Protein AF-A0A946AHE7-F1 (afdb_monomer)

Nearest PDB structures (foldseek):
  8tyu-assembly1_B  TM=6.353E-01  e=3.140E+00  Homo sapiens
  6qhd-assembly1_B  TM=3.277E-01  e=3.935E+00  Homo sapiens
  2efk-assembly1_A-2  TM=2.434E-01  e=5.519E+00  Homo sapiens
  2dq3-assembly1_B  TM=1.720E-01  e=9.700E+00  Aquifex aeolicus VF5

pLDDT: mean 75.86, std 14.37, range [34.03, 96.31]

Sequence (372 aa):
MSQSQHSGRAAVAQFGLGCLHLVPALASEHGIRVSGWLGKFGELLGHMQGVTGVTTWHTPLRDGDDPELRDLVPWFAQGRAADSGSHDLGCQFTLTVDRALLDSLGPLFRGLGRYPGSIDVNISYIRDTPVMIASTREDHGEATGTTALDIVRHHLALQVEDSEMMLDVLEPAPFPADFRVFERQPGSEADQVVTVDIETRPGFDLVDIEVETYGATDEMLDHVLYQVAQETDDYYGLELAVADAERRWAAVIAGFNGFITRHRTRRFSFGGGSTDIRDLMLGFVETKAAILAERHALLAQVEKARNSDVGVLSGYIVERFERLPDFPFDEYTRMLEFLEGRRTQRSDAFIALVSALIGGLVGSLYVLFGGY

Radius of gyration: 29.75 Å; Cα contacts (8 Å, |Δi|>4): 494; chains: 1; bounding box: 75×45×107 Å

Foldseek 3Di:
DDDPPCVPPFFQKKAWKFFKDKFQLCLLDPPAWPVNRQVVSQVQQCPAPQKADKDKDKDDPDPPDTDRPCLQAVVSPPDDDPDNDFIKIWMKIKGADDQVLQVVLHDVSNPDPDAARMWIWIFIDGHHTTMIMTMGSDGPDDCHHVVSVSSVVSSCVVSQVPGSMDMDGDPPGIDQAIETEDEDDPPDPDPAQKDWDWADDPRHIYIYIYGYCPPCPPVRVVVVVVLVRVVSVLLVLLVVLLVVLVVLLVVLVVLVVVLVVVCVPDVDDPPPCPCSLVVSLVSLVVSVVSSVVSLVSSVVVLVCLVPDPNRRCNVVSVVSNVPRDDDPSVVVNVVSVVVVVVSVVVVVVVVVVVVVVVVVVVVVVCVVPVPD

Secondary structure (DSSP, 8-state):
-PPPTTTTPPPSEEEEEEEEEEEEGGGGSTT-BHHHHHHHHHHHHHTSTTEEEEEEEEE-SSTT---BHHHH-GGGTTS--S-----EEEEEEEEE--HHHHHHH-HHHHT-SS--SEEEEEEEESSSSEEEEEEESS---TTHHHHHHHHHHHHHHHHHTTSSEEEEEPSS-S-SEEEEEEEPPTT---SSSEEEEEE--SSSEEEEEEE--SS-HHHHHHHHHHHHHHHHHHHHHHHHHHHHHHHHHHHHHHHHHHHHHHHHH-TT--SSHHHHHHHHHHHHHHHHHHHHHHHHHHHHHHHHHHT-TT-SSHHHHHHHHHTPPPP-HHHHHHHHHHHHHHHHHHHHHHHHHHHHHHHHHHHHHHHHHS--

Mean predicted aligned error: 11.57 Å

Solvent-accessible surface area (backbone atoms only — not comparable to full-atom values): 20791 Å² total; per-residue (Å²): 136,80,74,69,95,54,82,88,64,76,44,64,32,29,27,10,42,34,44,46,42,77,42,48,63,69,65,71,49,89,84,46,32,42,66,59,49,46,53,53,42,45,55,56,50,58,69,40,88,52,41,41,79,67,45,66,55,69,52,57,97,46,94,89,61,67,55,46,41,46,70,44,37,30,83,56,31,103,52,81,57,99,67,38,60,79,37,48,30,37,38,34,34,33,39,56,45,50,70,69,54,34,55,70,74,30,78,86,47,59,72,59,92,65,76,62,59,48,35,43,36,37,38,40,34,44,45,91,36,37,27,28,39,21,31,27,66,66,76,78,64,98,62,52,6,48,48,46,33,48,51,50,51,51,50,51,54,63,56,29,78,83,45,71,41,43,77,49,73,49,76,71,66,66,49,64,39,29,36,35,32,32,76,49,65,93,86,65,90,66,94,53,65,50,46,78,48,78,48,86,48,93,84,46,25,39,37,41,35,35,36,64,70,89,82,48,68,65,64,52,48,52,50,50,53,51,51,49,45,55,47,49,29,55,39,52,45,51,52,53,49,49,55,49,46,51,51,54,48,52,52,50,50,51,52,51,53,51,49,55,53,51,59,70,72,48,90,76,72,91,81,61,67,63,62,55,51,50,53,49,52,50,49,51,51,54,49,52,51,51,47,52,51,52,54,56,63,48,46,61,58,45,52,51,35,73,70,40,89,71,51,84,51,26,66,59,41,46,54,52,63,74,62,54,85,86,76,69,59,67,62,54,48,53,52,51,50,51,57,49,51,58,44,53,56,51,50,51,53,48,50,50,48,51,49,50,50,51,51,50,51,53,50,50,48,42,61,74,69,64,72,120

Structure (mmCIF, N/CA/C/O backbone):
data_AF-A0A946AHE7-F1
#
_entry.id   AF-A0A946AHE7-F1
#
loop_
_atom_site.group_PDB
_atom_site.id
_atom_site.type_symbol
_atom_site.label_atom_id
_atom_site.label_alt_id
_atom_site.label_comp_id
_atom_site.label_asym_id
_atom_site.label_entity_id
_atom_site.label_seq_id
_atom_site.pdbx_PDB_ins_code
_atom_site.Cartn_x
_atom_site.Cartn_y
_atom_site.Cartn_z
_atom_site.occupancy
_atom_site.B_iso_or_equiv
_atom_site.auth_seq_id
_atom_site.auth_comp_id
_atom_site.auth_asym_id
_atom_s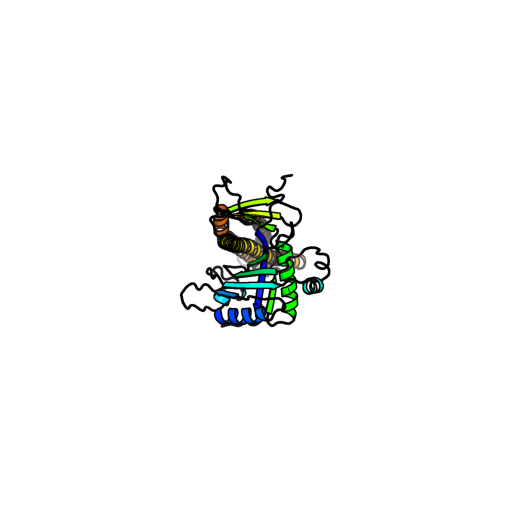ite.auth_atom_id
_atom_site.pdbx_PDB_model_num
ATOM 1 N N . MET A 1 1 ? 17.667 -4.217 26.001 1.00 34.41 1 MET A N 1
ATOM 2 C CA . MET A 1 1 ? 16.407 -4.692 26.605 1.00 34.41 1 MET A CA 1
ATOM 3 C C . MET A 1 1 ? 15.762 -3.497 27.281 1.00 34.41 1 MET A C 1
ATOM 5 O O . MET A 1 1 ? 16.048 -3.236 28.442 1.00 34.41 1 MET A O 1
ATOM 9 N N . SER A 1 2 ? 15.015 -2.713 26.504 1.00 34.69 2 SER A N 1
ATOM 10 C CA . SER A 1 2 ? 14.122 -1.682 27.035 1.00 34.69 2 SER A CA 1
ATOM 11 C C . SER A 1 2 ? 12.875 -2.417 27.525 1.00 34.69 2 SER A C 1
ATOM 13 O O . SER A 1 2 ? 12.328 -3.216 26.773 1.00 34.69 2 SER A O 1
ATOM 15 N N . GLN A 1 3 ? 12.492 -2.268 28.793 1.00 41.75 3 GLN A N 1
ATOM 16 C CA . GLN A 1 3 ? 11.145 -2.660 29.217 1.00 41.75 3 GLN A CA 1
ATOM 17 C C . GLN A 1 3 ? 10.191 -1.632 28.608 1.00 41.75 3 GLN A C 1
ATOM 19 O O . GLN A 1 3 ? 10.446 -0.440 28.782 1.00 41.75 3 GLN A O 1
ATOM 24 N N . SER A 1 4 ? 9.142 -2.065 27.897 1.00 50.78 4 SER A N 1
ATOM 25 C CA . SER A 1 4 ? 8.184 -1.115 27.324 1.00 50.78 4 SER A CA 1
ATOM 26 C C . SER A 1 4 ? 7.622 -0.235 28.443 1.00 50.78 4 SER A C 1
ATOM 28 O O . SER A 1 4 ? 7.248 -0.720 29.521 1.00 50.78 4 SER A O 1
ATOM 30 N N . GLN A 1 5 ? 7.600 1.078 28.213 1.00 59.03 5 GLN A N 1
ATOM 31 C CA . GLN A 1 5 ? 7.174 2.066 29.212 1.00 59.03 5 GLN A CA 1
ATOM 32 C C . GLN A 1 5 ? 5.687 1.921 29.593 1.00 59.03 5 GLN A C 1
ATOM 34 O O . GLN A 1 5 ? 5.211 2.556 30.535 1.00 59.03 5 GLN A O 1
ATOM 39 N N . HIS A 1 6 ? 4.959 1.037 28.906 1.00 62.72 6 HIS A N 1
ATO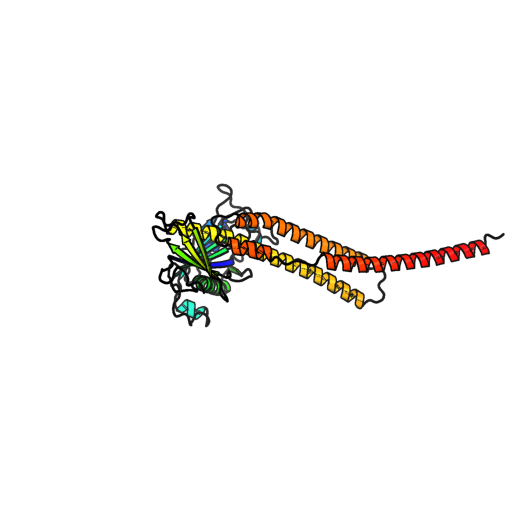M 40 C CA . HIS A 1 6 ? 3.521 0.832 29.034 1.00 62.72 6 HIS A CA 1
ATOM 41 C C . HIS A 1 6 ? 3.139 -0.490 29.715 1.00 62.72 6 HIS A C 1
ATOM 43 O O . HIS A 1 6 ? 1.960 -0.836 29.738 1.00 62.72 6 HIS A O 1
ATOM 49 N N . SER A 1 7 ? 4.091 -1.218 30.318 1.00 55.84 7 SER A N 1
ATOM 50 C CA . SER A 1 7 ? 3.810 -2.444 31.083 1.00 55.84 7 SER A CA 1
ATOM 51 C C . SER A 1 7 ? 2.742 -2.208 32.169 1.00 55.84 7 SER A C 1
ATOM 53 O O . SER A 1 7 ? 3.042 -1.709 33.254 1.00 55.84 7 SER A O 1
ATOM 55 N N . GLY A 1 8 ? 1.495 -2.607 31.890 1.00 64.75 8 GLY A N 1
ATOM 56 C CA . GLY A 1 8 ? 0.345 -2.493 32.797 1.00 64.75 8 GLY A CA 1
ATOM 57 C C . GLY A 1 8 ? -0.684 -1.407 32.449 1.00 64.75 8 GLY A C 1
ATOM 58 O O . GLY A 1 8 ? -1.671 -1.284 33.173 1.00 64.75 8 GLY A O 1
ATOM 59 N N . ARG A 1 9 ? -0.496 -0.638 31.366 1.00 75.25 9 ARG A N 1
ATOM 60 C CA . ARG A 1 9 ? -1.525 0.259 30.803 1.00 75.25 9 ARG A CA 1
ATOM 61 C C . ARG A 1 9 ? -2.306 -0.479 29.715 1.00 75.25 9 ARG A C 1
ATOM 63 O O . ARG A 1 9 ? -1.705 -1.178 28.908 1.00 75.25 9 ARG A O 1
ATOM 70 N N . ALA A 1 10 ? -3.628 -0.316 29.710 1.00 79.62 10 ALA A N 1
ATOM 71 C CA . ALA A 1 10 ? -4.478 -0.821 28.636 1.00 79.62 10 ALA A CA 1
ATOM 72 C C . ALA A 1 10 ? -4.423 0.143 27.446 1.00 79.62 10 ALA A C 1
ATOM 74 O O . ALA A 1 10 ? -4.504 1.361 27.642 1.00 79.62 10 ALA A O 1
ATOM 75 N N . ALA A 1 11 ? -4.276 -0.394 26.237 1.00 85.94 11 ALA A N 1
ATOM 76 C CA . ALA A 1 11 ? -4.397 0.406 25.022 1.00 85.94 11 ALA A CA 1
ATOM 77 C C . ALA A 1 11 ? -5.862 0.835 24.826 1.00 85.94 11 ALA A C 1
ATOM 79 O O . ALA A 1 11 ? -6.777 0.059 25.099 1.00 85.94 11 ALA A O 1
ATOM 80 N N . VAL A 1 12 ? -6.091 2.061 24.349 1.00 87.44 12 VAL A N 1
ATOM 81 C CA . VAL A 1 12 ? -7.446 2.548 24.016 1.00 87.44 12 VAL A CA 1
ATOM 82 C C . VAL A 1 12 ? -7.889 2.137 22.616 1.00 87.44 12 VAL A C 1
ATOM 84 O O . VAL A 1 12 ? -9.085 2.093 22.328 1.00 87.44 12 VAL A O 1
ATOM 87 N N . ALA A 1 13 ? -6.926 1.837 21.750 1.00 89.25 13 ALA A N 1
ATOM 88 C CA . ALA A 1 13 ? -7.147 1.246 20.444 1.00 89.25 13 ALA A CA 1
ATOM 89 C C . ALA A 1 13 ? -5.908 0.463 20.012 1.00 89.25 13 ALA A C 1
ATOM 91 O O . ALA A 1 13 ? -4.782 0.783 20.400 1.00 89.25 13 ALA A O 1
ATOM 92 N N . GLN A 1 14 ? -6.122 -0.556 19.192 1.00 91.38 14 GLN A N 1
ATOM 93 C CA . GLN A 1 14 ? -5.073 -1.327 18.539 1.00 91.38 14 GLN A CA 1
ATOM 94 C C . GLN A 1 14 ? -5.454 -1.471 17.071 1.00 91.38 14 GLN A C 1
ATOM 96 O O . GLN A 1 14 ? -6.635 -1.650 16.769 1.00 91.38 14 GLN A O 1
ATOM 101 N N . PHE A 1 15 ? -4.498 -1.357 16.155 1.00 92.06 15 PHE A N 1
ATOM 102 C CA . PHE A 1 15 ? -4.807 -1.436 14.730 1.00 92.06 15 PHE A CA 1
ATOM 103 C C . PHE A 1 15 ? -3.667 -2.019 13.901 1.00 92.06 15 PHE A C 1
ATOM 105 O O . PHE A 1 15 ? -2.501 -1.973 14.290 1.00 92.06 15 PHE A O 1
ATOM 112 N N . GLY A 1 16 ? -4.036 -2.610 12.767 1.00 92.12 16 GLY A N 1
ATOM 113 C CA . GLY A 1 16 ? -3.128 -3.078 11.726 1.00 92.12 16 GLY A CA 1
ATOM 114 C C . GLY A 1 16 ? -3.372 -2.323 10.426 1.00 92.12 16 GLY A C 1
ATOM 115 O O . GLY A 1 16 ? -4.489 -1.869 10.159 1.00 92.12 16 GLY A O 1
ATOM 116 N N . LEU A 1 17 ? -2.318 -2.206 9.621 1.00 91.88 17 LEU A N 1
ATOM 117 C CA . LEU A 1 17 ? -2.318 -1.459 8.365 1.00 91.88 17 LEU A CA 1
ATOM 118 C C . LEU A 1 17 ? -2.015 -2.388 7.195 1.00 91.88 17 LEU A C 1
ATOM 120 O O . LEU A 1 17 ? -1.162 -3.270 7.289 1.00 91.88 17 LEU A O 1
ATOM 124 N N . GLY A 1 18 ? -2.693 -2.188 6.074 1.00 88.62 18 GLY A N 1
ATOM 125 C CA . GLY A 1 18 ? -2.441 -2.949 4.860 1.00 88.62 18 GLY A CA 1
ATOM 126 C C . GLY A 1 18 ? -2.813 -2.182 3.606 1.00 88.62 18 GLY A C 1
ATOM 127 O O . GLY A 1 18 ? -3.474 -1.149 3.663 1.00 88.62 18 GLY A O 1
ATOM 128 N N . CYS A 1 19 ? -2.414 -2.729 2.462 1.00 83.38 19 CYS A N 1
ATOM 129 C CA . CYS A 1 19 ? -2.848 -2.261 1.156 1.00 83.38 19 CYS A CA 1
ATOM 130 C C . CYS A 1 19 ? -3.773 -3.312 0.531 1.00 83.38 19 CYS A C 1
ATOM 132 O O . CYS A 1 19 ? -3.348 -4.432 0.233 1.00 83.38 19 CYS A O 1
ATOM 134 N N . LEU A 1 20 ? -5.062 -2.992 0.412 1.00 78.00 20 LEU A N 1
ATOM 135 C CA . LEU A 1 20 ? -6.086 -3.935 -0.037 1.00 78.00 20 LEU A CA 1
ATOM 136 C C . LEU A 1 20 ? -7.104 -3.225 -0.912 1.00 78.00 20 LEU A C 1
ATOM 138 O O . LEU A 1 20 ? -7.791 -2.310 -0.470 1.00 78.00 20 LEU A O 1
ATOM 142 N N . HIS A 1 21 ? -7.231 -3.702 -2.143 1.00 74.06 21 HIS A N 1
ATOM 143 C CA . HIS A 1 21 ? -8.181 -3.196 -3.108 1.00 74.06 21 HIS A CA 1
ATOM 144 C C . HIS A 1 21 ? -9.409 -4.107 -3.137 1.00 74.06 21 HIS A C 1
ATOM 146 O O . HIS A 1 21 ? -9.313 -5.281 -3.492 1.00 74.06 21 HIS A O 1
ATOM 152 N N . LEU A 1 22 ? -10.571 -3.573 -2.773 1.00 73.81 22 LEU A N 1
ATOM 153 C CA . LEU A 1 22 ? -11.841 -4.288 -2.865 1.00 73.81 22 LEU A CA 1
ATOM 154 C C . LEU A 1 22 ? -12.777 -3.497 -3.771 1.00 73.81 22 LEU A C 1
ATOM 156 O O . LEU A 1 22 ? -13.094 -2.346 -3.477 1.00 73.81 22 LEU A O 1
ATOM 160 N N . VAL A 1 23 ? -13.200 -4.102 -4.881 1.00 73.88 23 VAL A N 1
ATOM 161 C CA . VAL A 1 23 ? -13.947 -3.392 -5.929 1.00 73.88 23 VAL A CA 1
ATOM 162 C C . VAL A 1 23 ? -15.053 -4.248 -6.523 1.00 73.88 23 VAL A C 1
ATOM 164 O O . VAL A 1 23 ? -14.867 -5.448 -6.673 1.00 73.88 23 VAL A O 1
ATOM 167 N N . PRO A 1 24 ? -16.190 -3.676 -6.946 1.00 73.75 24 PRO A N 1
ATOM 168 C CA . PRO A 1 24 ? -17.134 -4.381 -7.805 1.00 73.75 24 PRO A CA 1
ATOM 169 C C . PRO A 1 24 ? -16.467 -4.786 -9.132 1.00 73.75 24 PRO A C 1
ATOM 171 O O . PRO A 1 24 ? -15.762 -3.984 -9.742 1.00 73.75 24 PRO A O 1
ATOM 174 N N . ALA A 1 25 ? -16.734 -5.991 -9.634 1.00 67.75 25 ALA A N 1
ATOM 175 C CA . ALA A 1 25 ? -16.175 -6.533 -10.877 1.00 67.75 25 ALA A CA 1
ATOM 176 C C . ALA A 1 25 ? -16.463 -5.649 -12.108 1.00 67.75 25 ALA A C 1
ATOM 178 O O . ALA A 1 25 ? -15.651 -5.553 -13.030 1.00 67.75 25 ALA A O 1
ATOM 179 N N . LEU A 1 26 ? -17.599 -4.943 -12.086 1.00 61.50 26 LEU A N 1
ATOM 180 C CA . LEU A 1 26 ? -18.018 -4.007 -13.131 1.00 61.50 26 LEU A CA 1
ATOM 181 C C . LEU A 1 26 ? -17.168 -2.726 -13.174 1.00 61.50 26 LEU A C 1
ATOM 183 O O . LEU A 1 26 ? -17.188 -2.043 -14.187 1.00 61.50 26 LEU A O 1
ATOM 187 N N . ALA A 1 27 ? -16.386 -2.405 -12.133 1.00 57.72 27 ALA A N 1
ATOM 188 C CA . ALA A 1 27 ? -15.637 -1.145 -12.010 1.00 57.72 27 ALA A CA 1
ATOM 189 C C . ALA A 1 27 ? -14.566 -0.908 -13.100 1.00 57.72 27 ALA A C 1
ATOM 191 O O . ALA A 1 27 ? -14.017 0.186 -13.195 1.00 57.72 27 ALA A O 1
ATOM 192 N N . SER A 1 28 ? -14.284 -1.910 -13.938 1.00 54.72 28 SER A N 1
ATOM 193 C CA . SER A 1 28 ? -13.401 -1.792 -15.108 1.00 54.72 28 SER A CA 1
ATOM 194 C C . SER A 1 28 ? -14.101 -1.252 -16.370 1.00 54.72 28 SER A C 1
ATOM 196 O O . SER A 1 28 ? -13.444 -0.984 -17.382 1.00 54.72 28 SER A O 1
ATOM 198 N N . GLU A 1 29 ? -15.425 -1.068 -16.338 1.00 60.81 29 GLU A N 1
ATOM 199 C CA . GLU A 1 29 ? -16.201 -0.551 -17.464 1.00 60.81 29 GLU A CA 1
ATOM 200 C C . GLU A 1 29 ? -16.095 0.980 -17.588 1.00 60.81 29 GLU A C 1
ATOM 202 O O . GLU A 1 29 ? -16.143 1.733 -16.614 1.00 60.81 29 GLU A O 1
ATOM 207 N N . HIS A 1 30 ? -15.957 1.468 -18.824 1.00 63.50 30 HIS A N 1
ATOM 208 C CA . HIS A 1 30 ? -15.903 2.905 -19.100 1.00 63.50 30 HIS A CA 1
ATOM 209 C C . HIS A 1 30 ? -17.219 3.600 -18.713 1.00 63.50 30 HIS A C 1
ATOM 211 O O . HIS A 1 30 ? -18.300 3.108 -19.031 1.00 63.50 30 HIS A O 1
ATOM 217 N N . GLY A 1 31 ? -17.122 4.792 -18.115 1.00 71.31 31 GLY A N 1
ATOM 218 C CA . GLY A 1 31 ? -18.277 5.639 -17.793 1.00 71.31 31 GLY A CA 1
ATOM 219 C C . GLY A 1 31 ? -18.879 5.428 -16.400 1.00 71.31 31 GLY A C 1
ATOM 220 O O . GLY A 1 31 ? -19.887 6.063 -16.083 1.00 71.31 31 GLY A O 1
ATOM 221 N N . ILE A 1 32 ? -18.274 4.584 -15.556 1.00 79.25 32 ILE A N 1
ATOM 222 C CA . ILE A 1 32 ? -18.682 4.446 -14.154 1.00 79.25 32 ILE A CA 1
ATOM 223 C C . ILE A 1 32 ? -18.309 5.706 -13.376 1.00 79.25 32 ILE A C 1
ATOM 225 O O . ILE A 1 32 ? -17.156 6.136 -13.351 1.00 79.25 32 ILE A O 1
ATOM 229 N N . ARG A 1 33 ? -19.321 6.282 -12.731 1.00 85.50 33 ARG A N 1
ATOM 230 C CA . ARG A 1 33 ? -19.219 7.456 -11.865 1.00 85.50 33 ARG A CA 1
ATOM 231 C C . ARG A 1 33 ? -18.920 7.042 -10.428 1.00 85.50 33 ARG A C 1
ATOM 233 O O . ARG A 1 33 ? -19.348 5.965 -10.007 1.00 85.50 33 ARG A O 1
ATOM 240 N N . VAL A 1 34 ? -18.238 7.902 -9.676 1.00 85.00 34 VAL A N 1
ATOM 241 C CA . VAL A 1 34 ? -17.876 7.646 -8.270 1.00 85.00 34 VAL A CA 1
ATOM 242 C C . VAL A 1 34 ? -19.112 7.354 -7.425 1.00 85.00 34 VAL A C 1
ATOM 244 O O . VAL A 1 34 ? -19.127 6.372 -6.688 1.00 85.00 34 VAL A O 1
ATOM 247 N N . SER A 1 35 ? -20.178 8.143 -7.576 1.00 86.88 35 SER A N 1
ATOM 248 C CA . SER A 1 35 ? -21.424 7.949 -6.824 1.00 86.88 35 SER A CA 1
ATOM 249 C C . SER A 1 35 ? -22.061 6.573 -7.070 1.00 86.88 35 SER A C 1
ATOM 251 O O . SER A 1 35 ? -22.472 5.889 -6.131 1.00 86.88 35 SER A O 1
ATOM 253 N N . GLY A 1 36 ? -22.099 6.138 -8.333 1.00 86.31 36 GLY A N 1
ATOM 254 C CA . GLY A 1 36 ? -22.624 4.832 -8.728 1.00 86.31 36 GLY A CA 1
ATOM 255 C C . GLY A 1 36 ? -21.758 3.681 -8.219 1.00 86.31 36 GLY A C 1
ATOM 256 O O . GLY A 1 36 ? -22.289 2.675 -7.747 1.00 86.31 36 GLY A O 1
ATOM 257 N N . TRP A 1 37 ? -20.435 3.850 -8.265 1.00 85.25 37 TRP A N 1
ATOM 258 C CA . TRP A 1 37 ? -19.489 2.883 -7.716 1.00 85.25 37 TRP A CA 1
ATOM 259 C C . TRP A 1 37 ? -19.650 2.730 -6.201 1.00 85.25 37 TRP A C 1
ATOM 261 O O . TRP A 1 37 ? -19.856 1.609 -5.745 1.00 85.25 37 TRP A O 1
ATOM 271 N N . LEU A 1 38 ? -19.649 3.831 -5.437 1.00 87.56 38 LEU A N 1
ATOM 272 C CA . LEU A 1 38 ? -19.833 3.807 -3.980 1.00 87.56 38 LEU A CA 1
ATOM 273 C C . LEU A 1 38 ? -21.167 3.165 -3.589 1.00 87.56 38 LEU A C 1
ATOM 275 O O . LEU A 1 38 ? -21.208 2.354 -2.669 1.00 87.56 38 LEU A O 1
ATOM 279 N N . GLY A 1 39 ? -22.247 3.478 -4.314 1.00 88.44 39 GLY A N 1
ATOM 280 C CA . GLY A 1 39 ? -23.561 2.883 -4.070 1.00 88.44 39 GLY A CA 1
ATOM 281 C C . GLY A 1 39 ? -23.555 1.361 -4.234 1.00 88.44 39 GLY A C 1
ATOM 282 O O . GLY A 1 39 ? -23.995 0.643 -3.337 1.00 88.44 39 GLY A O 1
ATOM 283 N N . LYS A 1 40 ? -23.003 0.859 -5.348 1.00 87.50 40 LYS A N 1
ATOM 284 C CA . LYS A 1 40 ? -22.891 -0.587 -5.594 1.00 87.50 40 LYS A CA 1
ATOM 285 C C . LYS A 1 40 ? -21.927 -1.256 -4.616 1.00 87.50 40 LYS A C 1
ATOM 287 O O . LYS A 1 40 ? -22.187 -2.361 -4.153 1.00 87.50 40 LYS A O 1
ATOM 292 N N . PHE A 1 41 ? -20.821 -0.596 -4.299 1.00 86.56 41 PHE A N 1
ATOM 293 C CA . PHE A 1 41 ? -19.825 -1.099 -3.367 1.00 86.56 41 PHE A CA 1
ATOM 294 C C . PHE A 1 41 ? -20.395 -1.244 -1.952 1.00 86.56 41 PHE A C 1
ATOM 296 O O . PHE A 1 41 ? -20.298 -2.317 -1.360 1.00 86.56 41 PHE A O 1
ATOM 303 N N . GLY A 1 42 ? -21.082 -0.213 -1.453 1.00 90.06 42 GLY A N 1
ATOM 304 C CA . GLY A 1 42 ? -21.764 -0.248 -0.162 1.00 90.06 42 GLY A CA 1
ATOM 305 C C . GLY A 1 42 ? -22.875 -1.300 -0.105 1.00 90.06 42 GLY A C 1
ATOM 306 O O . GLY A 1 42 ? -23.003 -2.002 0.897 1.00 90.06 42 GLY A O 1
ATOM 307 N N . GLU A 1 43 ? -23.639 -1.469 -1.190 1.00 90.44 43 GLU A N 1
ATOM 308 C CA . GLU A 1 43 ? -24.638 -2.538 -1.311 1.00 90.44 43 GLU A CA 1
ATOM 309 C C . GLU A 1 43 ? -23.994 -3.926 -1.191 1.00 90.44 43 GLU A C 1
ATOM 311 O O . GLU A 1 43 ? -24.462 -4.758 -0.416 1.00 90.44 43 GLU A O 1
ATOM 316 N N . LEU A 1 44 ? -22.926 -4.191 -1.945 1.00 89.69 44 LEU A N 1
ATOM 317 C CA . LEU A 1 44 ? -22.254 -5.490 -1.951 1.00 89.69 44 LEU A CA 1
ATOM 318 C C . LEU A 1 44 ? -21.612 -5.810 -0.591 1.00 89.69 44 LEU A C 1
ATO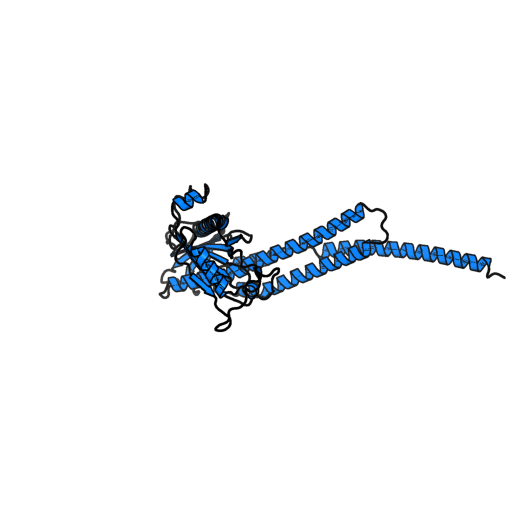M 320 O O . LEU A 1 44 ? -21.791 -6.917 -0.085 1.00 89.69 44 LEU A O 1
ATOM 324 N N . LEU A 1 45 ? -20.944 -4.834 0.032 1.00 89.69 45 LEU A N 1
ATOM 325 C CA . LEU A 1 45 ? -20.402 -4.962 1.389 1.00 89.69 45 LEU A CA 1
ATOM 326 C C . LEU A 1 45 ? -21.498 -5.242 2.422 1.00 89.69 45 LEU A C 1
ATOM 328 O O . LEU A 1 45 ? -21.328 -6.099 3.284 1.00 89.69 45 LEU A O 1
ATOM 332 N N . GLY A 1 46 ? -22.644 -4.566 2.319 1.00 90.56 46 GLY A N 1
ATOM 333 C CA . GLY A 1 46 ? -23.765 -4.745 3.245 1.00 90.56 46 GLY A CA 1
ATOM 334 C C . GLY A 1 46 ? -24.410 -6.135 3.206 1.00 90.56 46 GLY A C 1
ATOM 335 O O . GLY A 1 46 ? -25.125 -6.497 4.139 1.00 90.56 46 GLY A O 1
ATOM 336 N N . HIS A 1 47 ? -24.160 -6.922 2.155 1.00 91.38 47 HIS A N 1
ATOM 337 C CA . HIS A 1 47 ? -24.626 -8.307 2.047 1.00 91.38 47 HIS A CA 1
ATOM 338 C C . HIS A 1 47 ? -23.614 -9.339 2.569 1.00 91.38 47 HIS A C 1
ATOM 340 O O . HIS A 1 47 ? -23.973 -10.511 2.703 1.00 91.38 47 HIS A O 1
ATOM 346 N N . MET A 1 48 ? -22.374 -8.937 2.866 1.00 90.69 48 MET A N 1
ATOM 347 C CA . MET A 1 48 ? -21.362 -9.843 3.407 1.00 90.69 48 MET A CA 1
ATOM 348 C C . MET A 1 48 ? -21.707 -10.265 4.837 1.00 90.69 48 MET A C 1
ATOM 350 O O . MET A 1 48 ? -22.163 -9.473 5.666 1.00 90.69 48 MET A O 1
ATOM 354 N N . GLN A 1 49 ? -21.474 -11.538 5.150 1.00 91.25 49 GLN A N 1
ATOM 355 C CA . GLN A 1 49 ? -21.816 -12.083 6.458 1.00 91.25 49 GLN A CA 1
ATOM 356 C C . GLN A 1 49 ? -20.994 -11.423 7.575 1.00 91.25 49 GLN A C 1
ATOM 358 O O . GLN A 1 49 ? -19.773 -11.469 7.563 1.00 91.25 49 GLN A O 1
ATOM 363 N N . GLY A 1 50 ? -21.663 -10.890 8.600 1.00 91.12 50 GLY A N 1
ATOM 364 C CA . GLY A 1 50 ? -20.993 -10.297 9.765 1.00 91.12 50 GLY A CA 1
ATOM 365 C C . GLY A 1 50 ? -20.533 -8.851 9.561 1.00 91.12 50 GLY A C 1
ATOM 366 O O . GLY A 1 50 ? -20.068 -8.241 10.523 1.00 91.12 50 GLY A O 1
ATOM 367 N N . VAL A 1 51 ? -20.709 -8.289 8.362 1.00 94.62 51 VAL A N 1
ATOM 368 C CA . VAL A 1 51 ? -20.468 -6.872 8.072 1.00 94.62 51 VAL A CA 1
ATOM 369 C C . VAL A 1 51 ? -21.685 -6.042 8.479 1.00 94.62 51 VAL A C 1
ATOM 371 O O . VAL A 1 51 ? -22.830 -6.376 8.175 1.00 94.62 51 VAL A O 1
ATOM 374 N N . THR A 1 52 ? -21.445 -4.942 9.187 1.00 95.50 52 THR A N 1
ATOM 375 C CA . THR A 1 52 ? -22.476 -4.000 9.641 1.00 95.50 52 THR A CA 1
ATOM 376 C C . THR A 1 52 ? -21.981 -2.560 9.539 1.00 95.50 52 THR A C 1
ATOM 378 O O . THR A 1 52 ? -20.786 -2.319 9.389 1.00 95.50 52 THR A O 1
ATOM 381 N N . GLY A 1 53 ? -22.900 -1.591 9.605 1.00 94.19 53 GLY A N 1
ATOM 382 C CA . GLY A 1 53 ? -22.532 -0.174 9.693 1.00 94.19 53 GLY A CA 1
ATOM 383 C C . GLY A 1 53 ? -21.807 0.377 8.464 1.00 94.19 53 GLY A C 1
ATOM 384 O O . GLY A 1 53 ? -21.017 1.300 8.610 1.00 94.19 53 GLY A O 1
ATOM 385 N N . VAL A 1 54 ? -22.054 -0.186 7.275 1.00 95.62 54 VAL A N 1
ATOM 386 C CA . VAL A 1 54 ? -21.379 0.235 6.041 1.00 95.62 54 VAL A CA 1
ATOM 387 C C . VAL A 1 54 ? -21.686 1.700 5.737 1.00 95.62 54 VAL A C 1
ATOM 389 O O . VAL A 1 54 ? -22.839 2.080 5.524 1.00 95.62 54 VAL A O 1
ATOM 392 N N . THR A 1 55 ? -20.638 2.508 5.676 1.00 94.25 55 THR A N 1
ATOM 393 C CA . THR A 1 55 ? -20.658 3.893 5.218 1.00 94.25 55 THR A CA 1
ATOM 394 C C . THR A 1 55 ? -19.664 4.050 4.076 1.00 94.25 55 THR A C 1
ATOM 396 O O . THR A 1 55 ? -18.628 3.393 4.026 1.00 94.25 55 THR A O 1
ATOM 399 N N . THR A 1 56 ? -19.996 4.909 3.120 1.00 91.62 56 THR A N 1
ATOM 400 C CA . THR A 1 56 ? -19.153 5.211 1.960 1.00 91.62 56 THR A CA 1
ATOM 401 C C . THR A 1 56 ? -19.063 6.716 1.802 1.00 91.62 56 THR A C 1
ATOM 403 O O . THR A 1 56 ? -20.082 7.396 1.953 1.00 91.62 56 THR A O 1
ATOM 406 N N . TRP A 1 57 ? -17.892 7.239 1.460 1.00 89.44 57 TRP A N 1
ATOM 407 C CA . TRP A 1 57 ? -17.696 8.673 1.255 1.00 89.44 57 TRP A CA 1
ATOM 408 C C . TRP A 1 57 ? -16.900 8.962 -0.011 1.00 89.44 57 TRP A C 1
ATOM 410 O O . TRP A 1 57 ? -16.181 8.116 -0.538 1.00 89.44 57 TRP A O 1
ATOM 420 N N . HIS A 1 58 ? -17.055 10.194 -0.479 1.00 87.19 58 HIS A N 1
ATOM 421 C CA . HIS A 1 58 ? -16.201 10.837 -1.462 1.00 87.19 58 HIS A CA 1
ATOM 422 C C . HIS A 1 58 ? -16.202 12.333 -1.161 1.00 87.19 58 HIS A C 1
ATOM 424 O O . HIS A 1 58 ? -17.268 12.943 -1.042 1.00 87.19 58 HIS A O 1
ATOM 430 N N . THR A 1 59 ? -15.011 12.904 -1.049 1.00 83.31 59 THR A N 1
ATOM 431 C CA . THR A 1 59 ? -14.770 14.332 -0.871 1.00 83.31 59 THR A CA 1
ATOM 432 C C . THR A 1 59 ? -14.392 14.921 -2.232 1.00 83.31 59 THR A C 1
ATOM 434 O O . THR A 1 59 ? -13.235 14.813 -2.649 1.00 83.31 59 THR A O 1
ATOM 437 N N . PRO A 1 60 ? -15.350 15.507 -2.977 1.00 73.88 60 PRO A N 1
ATOM 438 C CA . PRO A 1 60 ? -15.073 16.036 -4.304 1.00 73.88 60 PRO A CA 1
ATOM 439 C C . PRO A 1 60 ? -14.232 17.317 -4.226 1.00 73.88 60 PRO A C 1
ATOM 441 O O . PRO A 1 60 ? -14.355 18.108 -3.294 1.00 73.88 60 PRO A O 1
ATOM 444 N N . LEU A 1 61 ? -13.420 17.574 -5.258 1.00 72.19 61 LEU A N 1
ATOM 445 C CA . LEU A 1 61 ? -12.641 18.819 -5.369 1.00 72.19 61 LEU A CA 1
ATOM 446 C C . LEU A 1 61 ? -13.527 20.060 -5.571 1.00 72.19 61 LEU A C 1
ATOM 448 O O . LEU A 1 61 ? -13.087 21.183 -5.310 1.00 72.19 61 LEU A O 1
ATOM 452 N N . ARG A 1 62 ? -14.754 19.879 -6.077 1.00 77.38 62 ARG A N 1
ATOM 453 C CA . ARG A 1 62 ? -15.762 20.934 -6.237 1.00 77.38 62 ARG A CA 1
ATOM 454 C C . ARG A 1 62 ? -17.147 20.396 -5.907 1.00 77.38 62 ARG A C 1
ATOM 456 O O . ARG A 1 62 ? -17.461 19.243 -6.194 1.00 77.38 62 ARG A O 1
ATOM 463 N N . ASP A 1 63 ? -17.992 21.257 -5.355 1.00 74.62 63 ASP A N 1
ATOM 464 C CA . ASP A 1 63 ? -19.365 20.896 -5.009 1.00 74.62 63 ASP A CA 1
ATOM 465 C C . ASP A 1 63 ? -20.138 20.374 -6.229 1.00 74.62 63 ASP A C 1
ATOM 467 O O . ASP A 1 63 ? -20.271 21.059 -7.245 1.00 74.62 63 ASP A O 1
ATOM 471 N N . GLY A 1 64 ? -20.687 19.165 -6.099 1.00 75.38 64 GLY A N 1
ATOM 472 C CA . GLY A 1 64 ? -21.478 18.509 -7.141 1.00 75.38 64 GLY A CA 1
ATOM 473 C C . GLY A 1 64 ? -20.669 17.760 -8.203 1.00 75.38 64 GLY A C 1
ATOM 474 O O . GLY A 1 64 ? -21.283 17.206 -9.117 1.00 75.38 64 GLY A O 1
ATOM 475 N N . ASP A 1 65 ? -19.337 17.706 -8.095 1.00 81.88 65 ASP A N 1
ATOM 476 C CA . ASP A 1 65 ? -18.518 16.896 -8.997 1.00 81.88 65 ASP A CA 1
ATOM 477 C C . ASP A 1 65 ? -18.732 15.396 -8.728 1.00 81.88 65 ASP A C 1
ATOM 479 O O . ASP A 1 65 ? -18.526 14.895 -7.622 1.00 81.88 65 ASP A O 1
ATOM 483 N N . ASP A 1 66 ? -19.104 14.670 -9.783 1.00 84.19 66 ASP A N 1
ATOM 484 C CA . ASP A 1 66 ? -19.165 13.207 -9.823 1.00 84.19 66 ASP A CA 1
ATOM 485 C C . ASP A 1 66 ? -18.317 12.721 -11.012 1.00 84.19 66 ASP A C 1
ATOM 487 O O . ASP A 1 66 ? -18.832 12.510 -12.120 1.00 84.19 66 ASP A O 1
ATOM 491 N N . PRO A 1 67 ? -16.984 12.676 -10.855 1.00 83.62 67 PRO A N 1
ATOM 492 C CA . PRO A 1 67 ? -16.069 12.314 -11.931 1.00 83.62 67 PRO A CA 1
ATOM 493 C C . PRO A 1 67 ? -16.182 10.823 -12.275 1.00 83.62 67 PRO A C 1
ATOM 495 O O . PRO A 1 67 ? -16.874 10.049 -11.606 1.00 83.62 67 PRO A O 1
ATOM 498 N N . GLU A 1 68 ? -15.539 10.407 -13.364 1.00 79.88 68 GLU A N 1
ATOM 499 C CA . GLU A 1 68 ? -15.419 8.978 -13.641 1.00 79.88 68 GLU A CA 1
ATOM 500 C C . GLU A 1 68 ? -14.412 8.358 -12.668 1.00 79.88 68 GLU A C 1
ATOM 502 O O . GLU A 1 68 ? -13.371 8.943 -12.380 1.00 79.88 68 GLU A O 1
ATOM 507 N N . LEU A 1 69 ? -14.706 7.157 -12.169 1.00 76.06 69 LEU A N 1
ATOM 508 C CA . LEU A 1 69 ? -13.883 6.483 -11.159 1.00 76.06 69 LEU A CA 1
ATOM 509 C C . LEU A 1 69 ? -12.416 6.330 -11.601 1.00 76.06 69 LEU A C 1
ATOM 511 O O . LEU A 1 69 ? -11.496 6.518 -10.808 1.00 76.06 69 LEU A O 1
ATOM 515 N N . ARG A 1 70 ? -12.202 6.046 -12.891 1.00 73.12 70 ARG A N 1
ATOM 516 C CA . ARG A 1 70 ? -10.872 5.910 -13.506 1.00 73.12 70 ARG A CA 1
ATOM 517 C C . ARG A 1 70 ? -10.031 7.185 -13.479 1.00 73.12 70 ARG A C 1
ATOM 519 O O . ARG A 1 70 ? -8.815 7.090 -13.594 1.00 73.12 70 ARG A O 1
ATOM 526 N N . ASP A 1 71 ? -10.675 8.346 -13.379 1.00 71.19 71 ASP A N 1
ATOM 527 C CA . ASP A 1 71 ? -9.984 9.633 -13.325 1.00 71.19 71 ASP A CA 1
ATOM 528 C C . ASP A 1 71 ? -9.456 9.903 -11.909 1.00 71.19 71 ASP A C 1
ATOM 530 O O . ASP A 1 71 ? -8.518 10.678 -11.748 1.00 71.19 71 ASP A O 1
ATOM 534 N N . LEU A 1 72 ? -10.049 9.261 -10.891 1.00 68.75 72 LEU A N 1
ATOM 535 C CA . LEU A 1 72 ? -9.676 9.452 -9.489 1.00 68.75 72 LEU A CA 1
ATOM 536 C C . LEU A 1 72 ? -8.731 8.388 -8.960 1.00 68.75 72 LEU A C 1
ATOM 538 O O . LEU A 1 72 ? -7.854 8.696 -8.165 1.00 68.75 72 LEU A O 1
ATOM 542 N N . VAL A 1 73 ? -8.923 7.142 -9.381 1.00 64.31 73 VAL A N 1
ATOM 543 C CA . VAL A 1 73 ? -8.132 6.012 -8.904 1.00 64.31 73 VAL A CA 1
ATOM 544 C C . VAL A 1 73 ? -7.424 5.414 -10.124 1.00 64.31 73 VAL A C 1
ATOM 546 O O . VAL A 1 73 ? -8.030 4.633 -10.869 1.00 64.31 73 VAL A O 1
ATOM 549 N N . PRO A 1 74 ? -6.143 5.776 -10.362 1.00 55.84 74 PRO A N 1
ATOM 550 C CA . PRO A 1 74 ? -5.377 5.382 -11.546 1.00 55.84 74 PRO A CA 1
ATOM 551 C C . PRO A 1 74 ? -5.294 3.872 -11.762 1.00 55.84 74 PRO A C 1
ATOM 553 O O . PRO A 1 74 ? -5.035 3.424 -12.871 1.00 55.84 74 PRO A O 1
ATOM 556 N N . TRP A 1 75 ? -5.537 3.080 -10.717 1.00 57.78 75 TRP A N 1
ATOM 557 C CA . TRP A 1 75 ? -5.633 1.622 -10.779 1.00 57.78 75 TRP A CA 1
ATOM 558 C C . TRP A 1 75 ? -6.834 1.073 -11.550 1.00 57.78 75 TRP A C 1
ATOM 560 O O . TRP A 1 75 ? -6.746 -0.047 -12.047 1.00 57.78 75 TRP A O 1
ATOM 570 N N . PHE A 1 76 ? -7.916 1.834 -11.736 1.00 55.78 76 PHE A N 1
ATOM 571 C CA . PHE A 1 76 ? -8.981 1.428 -12.667 1.00 55.78 76 PHE A CA 1
ATOM 572 C C . PHE A 1 76 ? -8.665 1.787 -14.122 1.00 55.78 76 PHE A C 1
ATOM 574 O O . PHE A 1 76 ? -9.284 1.250 -15.044 1.00 55.78 76 PHE A O 1
ATOM 581 N N . ALA A 1 77 ? -7.699 2.678 -14.355 1.00 47.38 77 ALA A N 1
ATOM 582 C CA . ALA A 1 77 ? -7.146 2.918 -15.677 1.00 47.38 77 ALA A CA 1
ATOM 583 C C . ALA A 1 77 ? -6.024 1.900 -15.953 1.00 47.38 77 ALA A C 1
ATOM 585 O O . ALA A 1 77 ? -5.285 1.496 -15.062 1.00 47.38 77 ALA A O 1
ATOM 586 N N . GLN A 1 78 ? -5.860 1.462 -17.204 1.00 42.06 78 GLN A N 1
ATOM 587 C CA . GLN A 1 78 ? -4.783 0.543 -17.615 1.00 42.06 78 GLN A CA 1
ATOM 588 C C . GLN A 1 78 ? -3.393 1.228 -17.630 1.00 42.06 78 GLN A C 1
ATOM 590 O O . GLN A 1 78 ? -2.670 1.167 -18.624 1.00 42.06 78 GLN A O 1
ATOM 595 N N . GLY A 1 79 ? -3.020 1.917 -16.552 1.00 42.66 79 GLY A N 1
ATOM 596 C CA . GLY A 1 79 ? -1.755 2.626 -16.389 1.00 42.66 79 GLY A CA 1
ATOM 597 C C . GLY A 1 79 ? -1.857 3.739 -15.346 1.00 42.66 79 GLY A C 1
ATOM 598 O O . GLY A 1 79 ? -2.857 4.450 -15.297 1.00 42.66 79 GLY A O 1
ATOM 599 N N . ARG A 1 80 ? -0.799 3.913 -14.538 1.00 42.75 80 ARG A N 1
ATOM 600 C CA . ARG A 1 80 ? -0.698 5.033 -13.590 1.00 42.75 80 ARG A CA 1
ATOM 601 C C . ARG A 1 80 ? -0.758 6.359 -14.346 1.00 42.75 80 ARG A C 1
ATOM 603 O O . ARG A 1 80 ? 0.097 6.627 -15.191 1.00 42.75 80 ARG A O 1
ATOM 610 N 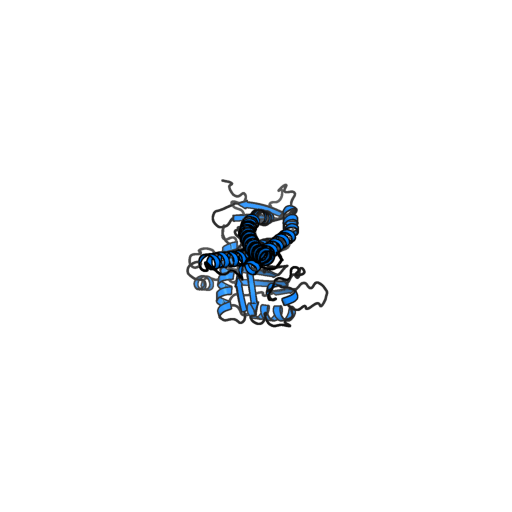N . ALA A 1 81 ? -1.725 7.202 -14.011 1.00 34.03 81 ALA A N 1
ATOM 611 C CA . ALA A 1 81 ? -1.590 8.634 -14.210 1.00 34.03 81 ALA A CA 1
ATOM 612 C C . ALA A 1 81 ? -0.695 9.166 -13.084 1.00 34.03 81 ALA A C 1
ATOM 614 O O . ALA A 1 81 ? -0.897 8.822 -11.927 1.00 34.03 81 ALA A O 1
ATOM 615 N N . ALA A 1 82 ? 0.299 9.983 -13.426 1.00 34.31 82 ALA A N 1
ATOM 616 C CA . ALA A 1 82 ? 1.263 10.564 -12.486 1.00 34.31 82 ALA A CA 1
ATOM 617 C C . ALA A 1 82 ? 0.664 11.651 -11.566 1.00 34.31 82 ALA A C 1
ATOM 619 O O . ALA A 1 82 ? 1.410 12.432 -10.987 1.00 34.31 82 ALA A O 1
ATOM 620 N N . ASP A 1 83 ? -0.664 11.754 -11.512 1.00 41.03 83 ASP A N 1
ATOM 621 C CA . ASP A 1 83 ? -1.377 12.837 -10.842 1.00 41.03 83 ASP A CA 1
ATOM 622 C C . ASP A 1 83 ? -2.841 12.407 -10.621 1.00 41.03 83 ASP A C 1
ATOM 624 O O . ASP A 1 83 ? -3.767 12.896 -11.272 1.00 41.03 83 ASP A O 1
ATOM 628 N N . SER A 1 84 ? -3.079 11.425 -9.744 1.00 39.66 84 SER A N 1
ATOM 629 C CA . SER A 1 84 ? -4.391 11.350 -9.099 1.00 39.66 84 SER A CA 1
ATOM 630 C C . SER A 1 84 ? -4.460 12.527 -8.144 1.00 39.66 84 SER A C 1
ATOM 632 O O . SER A 1 84 ? -3.799 12.534 -7.102 1.00 39.66 84 SER A O 1
ATOM 634 N N . GLY A 1 85 ? -5.220 13.558 -8.514 1.00 44.50 85 GLY A N 1
ATOM 635 C CA . GLY A 1 85 ? -5.589 14.603 -7.565 1.00 44.50 85 GLY A CA 1
ATOM 636 C C . GLY A 1 85 ? -6.057 13.955 -6.260 1.00 44.50 85 GLY A C 1
ATOM 637 O O . GLY A 1 85 ? -6.647 12.880 -6.288 1.00 44.50 85 GLY A O 1
ATOM 638 N N . SER A 1 86 ? -5.745 14.565 -5.117 1.00 48.88 86 SER A N 1
ATOM 639 C CA . SER A 1 86 ? -6.134 14.040 -3.806 1.00 48.88 86 SER A CA 1
ATOM 640 C C . SER A 1 86 ? -7.659 13.952 -3.721 1.00 48.88 86 SER A C 1
ATOM 642 O O . SER A 1 86 ? -8.332 14.946 -3.435 1.00 48.88 86 SER A O 1
ATOM 644 N N . HIS A 1 87 ? -8.208 12.787 -4.022 1.00 57.56 87 HIS A N 1
ATOM 645 C CA . HIS A 1 87 ? -9.618 12.499 -3.886 1.00 57.56 87 HIS A CA 1
ATOM 646 C C . HIS A 1 87 ? -9.735 11.544 -2.727 1.00 57.56 87 HIS A C 1
ATOM 648 O O . HIS A 1 87 ? -9.342 10.399 -2.853 1.00 57.56 87 HIS A O 1
ATOM 654 N N . ASP A 1 88 ? -10.251 12.034 -1.607 1.00 75.50 88 ASP A N 1
ATOM 655 C CA . ASP A 1 88 ? -10.526 11.200 -0.447 1.00 75.50 88 ASP A CA 1
ATOM 656 C C . ASP A 1 88 ? -11.874 10.510 -0.662 1.00 75.50 88 ASP A C 1
ATOM 658 O O . ASP A 1 88 ? -12.934 11.133 -0.557 1.00 75.50 88 ASP A O 1
ATOM 662 N N . LEU A 1 89 ? -11.832 9.240 -1.049 1.00 85.25 89 LEU A N 1
ATOM 663 C CA . LEU A 1 89 ? -13.006 8.380 -1.117 1.00 85.25 89 LEU A CA 1
ATOM 664 C C . LEU A 1 89 ? -12.719 7.060 -0.420 1.00 85.25 89 LEU A C 1
ATOM 666 O O . LEU A 1 89 ? -11.577 6.617 -0.334 1.00 85.25 89 LEU A O 1
ATOM 670 N N . GLY A 1 90 ? -13.763 6.396 0.054 1.00 87.31 90 GLY A N 1
ATOM 671 C CA . GLY A 1 90 ? -13.569 5.156 0.780 1.00 87.31 90 GLY A CA 1
ATOM 672 C C . GLY A 1 90 ? -14.841 4.568 1.347 1.00 87.31 90 GLY A C 1
ATOM 673 O O . GLY A 1 90 ? -15.959 5.002 1.044 1.00 87.31 90 GLY A O 1
ATOM 674 N N . CYS A 1 91 ? -14.646 3.544 2.167 1.00 90.44 91 CYS A N 1
ATOM 675 C CA . CYS A 1 91 ? -15.699 2.933 2.951 1.00 90.44 91 CYS A CA 1
ATOM 676 C C . CYS A 1 91 ? -15.237 2.609 4.366 1.00 90.44 91 CYS A C 1
ATOM 678 O O . CYS A 1 91 ? -14.065 2.319 4.611 1.00 90.44 91 CYS A O 1
ATOM 680 N N . GLN A 1 92 ? -16.194 2.575 5.280 1.00 93.50 92 GLN A N 1
ATOM 681 C CA . GLN A 1 92 ? -16.001 2.102 6.634 1.00 93.50 92 GLN A CA 1
ATOM 682 C C . GLN A 1 92 ? -17.111 1.117 6.967 1.00 93.50 92 GLN A C 1
ATOM 684 O O . GLN A 1 92 ? -18.253 1.279 6.542 1.00 93.50 92 GLN A O 1
ATOM 689 N N . PHE A 1 93 ? -16.767 0.071 7.702 1.00 95.12 93 PHE A N 1
ATOM 690 C CA . PHE A 1 93 ? -17.718 -0.912 8.193 1.00 95.12 93 PHE A CA 1
ATOM 691 C C . PHE A 1 93 ? -17.162 -1.614 9.427 1.00 95.12 93 PHE A C 1
ATOM 693 O O . PHE A 1 93 ? -15.971 -1.544 9.716 1.00 95.12 93 PHE A O 1
ATOM 700 N N . THR A 1 94 ? -18.023 -2.338 10.127 1.00 96.31 94 THR A N 1
ATOM 701 C CA . THR A 1 94 ? -17.646 -3.140 11.288 1.00 96.31 94 THR A CA 1
ATOM 702 C C . THR A 1 94 ? -17.856 -4.617 10.975 1.00 96.31 94 THR A C 1
ATOM 704 O O . THR A 1 94 ? -18.952 -5.020 10.575 1.00 96.31 94 THR A O 1
ATOM 707 N N . LEU A 1 95 ? -16.817 -5.428 11.176 1.00 95.50 95 LEU A N 1
ATOM 708 C CA . LEU A 1 95 ? -16.868 -6.885 11.090 1.00 95.50 95 LEU A CA 1
ATOM 709 C C . LEU A 1 95 ? -17.075 -7.480 12.486 1.00 95.50 95 LEU A C 1
ATOM 711 O O . LEU A 1 95 ? -16.236 -7.328 13.374 1.00 95.50 95 LEU A O 1
ATOM 715 N N . THR A 1 96 ? -18.172 -8.213 12.658 1.00 94.56 96 THR A N 1
ATOM 716 C CA . THR 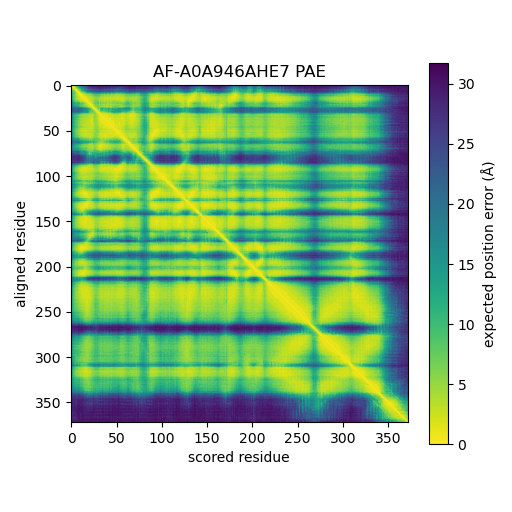A 1 96 ? -18.395 -9.037 13.850 1.00 94.56 96 THR A CA 1
ATOM 717 C C . THR A 1 96 ? -17.556 -10.303 13.758 1.00 94.56 96 THR A C 1
ATOM 719 O O . THR A 1 96 ? -17.655 -11.053 12.786 1.00 94.56 96 THR A O 1
ATOM 722 N N . VAL A 1 97 ? -16.769 -10.573 14.795 1.00 90.56 97 VAL A N 1
ATOM 723 C CA . VAL A 1 97 ? -15.896 -11.742 14.858 1.00 90.56 97 VAL A CA 1
ATOM 724 C C . VAL A 1 97 ? -16.401 -12.682 15.938 1.00 90.56 97 VAL A C 1
ATOM 726 O O . VAL A 1 97 ? -16.288 -12.435 17.139 1.00 90.56 97 VAL A O 1
ATOM 729 N N . ASP A 1 98 ? -16.954 -13.803 15.496 1.00 89.19 98 ASP A N 1
ATOM 730 C CA . ASP A 1 98 ? -17.369 -14.883 16.373 1.00 89.19 98 ASP A CA 1
ATOM 731 C C . ASP A 1 98 ? -16.525 -16.141 16.149 1.00 89.19 98 ASP A C 1
ATOM 733 O O . ASP A 1 98 ? -15.653 -16.228 15.277 1.00 89.19 98 ASP A O 1
ATOM 737 N N . ARG A 1 99 ? -16.776 -17.151 16.981 1.00 87.44 99 ARG A N 1
ATOM 738 C CA . ARG A 1 99 ? -16.027 -18.399 16.895 1.00 87.44 99 ARG A CA 1
ATOM 739 C C . ARG A 1 99 ? -16.285 -19.147 15.585 1.00 87.44 99 ARG A C 1
ATOM 741 O O . ARG A 1 99 ? -15.375 -19.803 15.086 1.00 87.44 99 ARG A O 1
ATOM 748 N N . ALA A 1 100 ? -17.493 -19.037 15.035 1.00 88.12 100 ALA A N 1
ATOM 749 C CA . ALA A 1 100 ? -17.854 -19.693 13.786 1.00 88.12 100 ALA A CA 1
ATOM 750 C C . ALA A 1 100 ? -17.062 -19.108 12.608 1.00 88.12 100 ALA A C 1
ATOM 752 O O . ALA A 1 100 ? -16.549 -19.877 11.794 1.00 88.12 100 ALA A O 1
ATOM 753 N N . LEU A 1 101 ? -16.886 -17.783 12.573 1.00 88.81 101 LEU A N 1
ATOM 754 C CA . LEU A 1 101 ? -16.021 -17.099 11.619 1.00 88.81 101 LEU A CA 1
ATOM 755 C C . LEU A 1 101 ? -14.576 -17.589 11.746 1.00 88.81 101 LEU A C 1
ATOM 757 O O . LEU A 1 101 ? -13.996 -18.058 10.774 1.00 88.81 101 LEU A O 1
ATOM 761 N N . LEU A 1 102 ? -13.982 -17.550 12.941 1.00 88.56 102 LEU A N 1
ATOM 762 C CA . LEU A 1 102 ? -12.589 -17.994 13.110 1.00 88.56 102 LEU A CA 1
ATOM 763 C C . LEU A 1 102 ? -12.390 -19.462 12.713 1.00 88.56 102 LEU A C 1
ATOM 765 O O . LEU A 1 102 ? -11.367 -19.824 12.130 1.00 88.56 102 LEU A O 1
ATOM 769 N N . ASP A 1 103 ? -13.375 -20.317 12.995 1.00 88.00 103 ASP A N 1
ATOM 770 C CA . ASP A 1 103 ? -13.335 -21.717 12.592 1.00 88.00 103 ASP A CA 1
ATOM 771 C C . ASP A 1 103 ? -13.431 -21.885 11.058 1.00 88.00 103 ASP A C 1
ATOM 773 O O . ASP A 1 103 ? -12.822 -22.832 10.532 1.00 88.00 103 ASP A O 1
ATOM 777 N N . SER A 1 104 ? -14.121 -20.977 10.346 1.00 87.38 104 SER A N 1
ATOM 778 C CA . SER A 1 104 ? -14.212 -20.952 8.876 1.00 87.38 104 SER A CA 1
ATOM 779 C C . SER A 1 104 ? -12.960 -20.393 8.198 1.00 87.38 104 SER A C 1
ATOM 781 O O . SER A 1 104 ? -12.599 -20.882 7.132 1.00 87.38 104 SER A O 1
ATOM 783 N N . LEU A 1 105 ? -12.256 -19.441 8.824 1.00 86.38 105 LEU A N 1
ATOM 784 C CA . LEU A 1 105 ? -10.983 -18.897 8.313 1.00 86.38 105 LEU A CA 1
ATOM 785 C C . LEU A 1 105 ? -9.831 -19.917 8.354 1.00 86.38 105 LEU A C 1
ATOM 787 O O . LEU A 1 105 ? -8.791 -19.731 7.726 1.00 86.38 105 LEU A O 1
ATOM 791 N N . GLY A 1 106 ? -10.016 -21.023 9.076 1.00 81.75 106 GLY A N 1
ATOM 792 C CA . GLY A 1 106 ? -9.127 -22.175 9.030 1.00 81.75 106 GLY A CA 1
ATOM 793 C C . GLY A 1 106 ? -8.192 -22.311 10.236 1.00 81.75 106 GLY A C 1
ATOM 794 O O . GLY A 1 106 ? -8.332 -21.622 11.247 1.00 81.75 106 GLY A O 1
ATOM 795 N N . PRO A 1 107 ? -7.245 -23.266 10.181 1.00 78.62 107 PRO A N 1
ATOM 796 C CA . PRO A 1 107 ? -6.486 -23.717 11.351 1.00 78.62 107 PRO A CA 1
ATOM 797 C C . PRO A 1 107 ? -5.655 -22.628 12.034 1.00 78.62 107 PRO A C 1
ATOM 799 O O . PRO A 1 107 ? -5.437 -22.725 13.240 1.00 78.62 107 PRO A O 1
ATOM 802 N N . LEU A 1 108 ? -5.227 -21.610 11.279 1.00 76.25 108 LEU A N 1
ATOM 803 C CA . LEU A 1 108 ? -4.435 -20.482 11.778 1.00 76.25 108 LEU A CA 1
ATOM 804 C C . LEU A 1 108 ? -5.149 -19.745 12.920 1.00 76.25 108 LEU A C 1
ATOM 806 O O . LEU A 1 108 ? -4.520 -19.403 13.917 1.00 76.25 108 LEU A O 1
ATOM 810 N N . PHE A 1 109 ? -6.472 -19.589 12.823 1.00 81.25 109 PHE A N 1
ATOM 811 C CA . PHE A 1 109 ? -7.261 -18.795 13.767 1.00 81.25 109 PHE A CA 1
ATOM 812 C C . PHE A 1 109 ? -7.965 -19.640 14.838 1.00 81.25 109 PHE A C 1
ATOM 814 O O . PHE A 1 109 ? -8.299 -19.145 15.913 1.00 81.25 109 PHE A O 1
ATOM 821 N N . ARG A 1 110 ? -8.124 -20.953 14.613 1.00 70.81 110 ARG A N 1
ATOM 822 C CA . ARG A 1 110 ? -8.762 -21.871 15.579 1.00 70.81 110 ARG A CA 1
ATOM 823 C C . ARG A 1 110 ? -8.031 -21.941 16.924 1.00 70.81 110 ARG A C 1
ATOM 825 O O . ARG A 1 110 ? -8.659 -22.241 17.939 1.00 70.81 110 ARG A O 1
ATOM 832 N N . GLY A 1 111 ? -6.726 -21.685 16.953 1.00 68.19 111 GLY A N 1
ATOM 833 C CA . GLY A 1 111 ? -5.920 -21.709 18.178 1.00 68.19 111 GLY A CA 1
ATOM 834 C C . GLY A 1 111 ? -5.989 -20.434 19.024 1.00 68.19 111 GLY A C 1
ATOM 835 O O . GLY A 1 111 ? -5.478 -20.439 20.143 1.00 68.19 111 GLY A O 1
ATOM 836 N N . LEU A 1 112 ? -6.600 -19.355 18.520 1.00 74.19 112 LEU A N 1
ATOM 837 C CA . LEU A 1 112 ? -6.624 -18.069 19.214 1.00 74.19 112 LEU A CA 1
ATOM 838 C C . LEU A 1 112 ? -7.521 -18.143 20.455 1.00 74.19 112 LEU A C 1
ATOM 840 O O . LEU A 1 112 ? -8.737 -18.317 20.363 1.00 74.19 112 LEU A O 1
ATOM 844 N N . GLY A 1 113 ? -6.899 -18.032 21.632 1.00 69.56 113 GLY A N 1
ATOM 845 C CA . GLY A 1 113 ? -7.593 -18.012 22.924 1.00 69.56 113 GLY A CA 1
ATOM 846 C C . GLY A 1 113 ? -8.209 -16.654 23.277 1.00 69.56 113 GLY A C 1
ATOM 847 O O . GLY A 1 113 ? -9.067 -16.590 24.153 1.00 69.56 113 GLY A O 1
ATOM 848 N N . ARG A 1 114 ? -7.771 -15.582 22.607 1.00 77.06 114 ARG A N 1
ATOM 849 C CA . ARG A 1 114 ? -8.315 -14.221 22.683 1.00 77.06 114 ARG A CA 1
ATOM 850 C C . ARG A 1 114 ? -8.312 -13.623 21.281 1.00 77.06 114 ARG A C 1
ATOM 852 O O . ARG A 1 114 ? -7.356 -13.842 20.540 1.00 77.06 114 ARG A O 1
ATOM 859 N N . TYR A 1 115 ? -9.382 -12.931 20.926 1.00 79.38 115 TYR A N 1
ATOM 860 C CA . TYR A 1 115 ? -9.581 -12.304 19.625 1.00 79.38 115 TYR A CA 1
ATOM 861 C C . TYR A 1 115 ? -10.563 -11.138 19.787 1.00 79.38 115 TYR A C 1
ATOM 863 O O . TYR A 1 115 ? -11.408 -11.207 20.687 1.00 79.38 115 TYR A O 1
ATOM 871 N N . PRO A 1 116 ? -10.467 -10.092 18.947 1.00 86.00 116 PRO A N 1
ATOM 872 C CA . PRO A 1 116 ? -11.428 -8.996 18.967 1.00 86.00 116 PRO A CA 1
ATOM 873 C C . PRO A 1 116 ? -12.819 -9.534 18.642 1.00 86.00 116 PRO A C 1
ATOM 875 O O . PRO A 1 116 ? -12.945 -10.280 17.679 1.00 86.00 116 PRO A O 1
ATOM 878 N N . GLY A 1 117 ? -13.848 -9.184 19.417 1.00 88.88 117 GLY A N 1
ATOM 879 C CA . GLY A 1 117 ? -15.241 -9.518 19.083 1.00 88.88 117 GLY A CA 1
ATOM 880 C C . GLY A 1 117 ? -15.805 -8.654 17.950 1.00 88.88 117 GLY A C 1
ATOM 881 O O . GLY A 1 117 ? -16.753 -9.044 17.266 1.00 88.88 117 GLY A O 1
ATOM 882 N N . SER A 1 118 ? -15.194 -7.490 17.738 1.00 92.12 118 SER A N 1
ATOM 883 C CA . SER A 1 118 ? -15.539 -6.527 16.701 1.00 92.12 118 SER A CA 1
ATOM 884 C C . SER A 1 118 ? -14.276 -5.871 16.149 1.00 92.12 118 SER A C 1
ATOM 886 O O . SER A 1 118 ? -13.375 -5.505 16.914 1.00 92.12 118 SER A O 1
ATOM 888 N N . ILE A 1 119 ? -14.221 -5.721 14.827 1.00 94.56 119 ILE A N 1
ATOM 889 C CA . ILE A 1 119 ? -13.144 -5.029 14.115 1.00 94.56 119 ILE A CA 1
ATOM 890 C C . ILE A 1 119 ? -13.766 -3.922 13.271 1.00 94.56 119 ILE A C 1
ATOM 892 O O . ILE A 1 119 ? -14.595 -4.201 12.404 1.00 94.56 119 ILE A O 1
ATOM 896 N N . ASP A 1 120 ? -13.346 -2.685 13.504 1.00 94.19 120 ASP A N 1
ATOM 897 C CA . ASP A 1 120 ? -13.694 -1.556 12.653 1.00 94.19 120 ASP A CA 1
ATOM 898 C C . ASP A 1 120 ? -12.706 -1.493 11.490 1.00 94.19 120 ASP A C 1
ATOM 900 O O . ASP A 1 120 ? -11.489 -1.549 11.668 1.00 94.19 120 ASP A O 1
ATOM 904 N N . VAL A 1 121 ? -13.238 -1.425 10.278 1.00 93.88 121 VAL A N 1
ATOM 905 C CA . VAL A 1 121 ? -12.470 -1.475 9.041 1.00 93.88 121 VAL A CA 1
ATOM 906 C C . VAL A 1 121 ? -12.699 -0.185 8.286 1.00 93.88 121 VAL A C 1
ATOM 908 O O . VAL A 1 121 ? -13.838 0.170 7.995 1.00 93.88 121 VAL A O 1
ATOM 911 N N . ASN A 1 122 ? -11.614 0.494 7.939 1.00 92.25 122 ASN A N 1
ATOM 912 C CA . ASN A 1 122 ? -11.618 1.640 7.045 1.00 92.25 122 ASN A CA 1
ATOM 913 C C . ASN A 1 122 ? -10.770 1.296 5.817 1.00 92.25 122 ASN A C 1
ATOM 915 O O . ASN A 1 122 ? -9.623 0.879 5.965 1.00 92.25 122 ASN A O 1
ATOM 919 N N . ILE A 1 123 ? -11.340 1.457 4.623 1.00 88.88 123 ILE A N 1
ATOM 920 C CA . ILE A 1 123 ? -10.617 1.384 3.354 1.00 88.88 123 ILE A CA 1
ATOM 921 C C . ILE A 1 123 ? -10.689 2.765 2.714 1.00 88.88 123 ILE A C 1
ATOM 923 O O . ILE A 1 123 ? -11.762 3.197 2.291 1.00 88.88 123 ILE A O 1
ATOM 927 N N . SER A 1 124 ? -9.546 3.436 2.638 1.00 86.69 124 SER A N 1
ATOM 928 C CA . SER A 1 124 ? -9.394 4.779 2.088 1.00 86.69 124 SER A CA 1
ATOM 929 C C . SER A 1 124 ? -8.571 4.749 0.806 1.00 86.69 124 SER A C 1
ATOM 931 O O . SER A 1 124 ? -7.528 4.104 0.730 1.00 86.69 124 SER A O 1
ATOM 933 N N . TYR A 1 125 ? -9.018 5.502 -0.187 1.00 78.75 125 TYR A N 1
ATOM 934 C CA . TYR A 1 1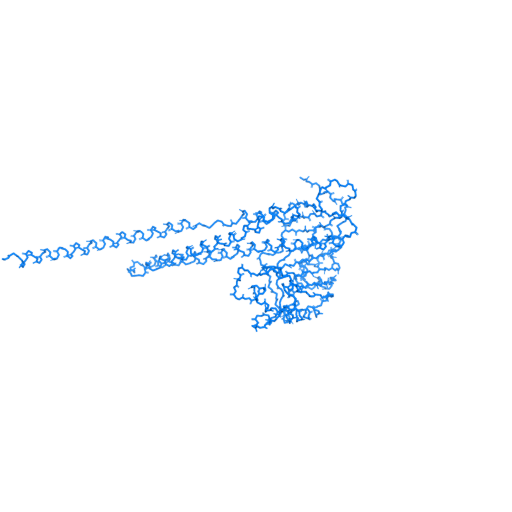25 ? -8.311 5.783 -1.426 1.00 78.75 125 TYR A CA 1
ATOM 935 C C . TYR A 1 125 ? -8.003 7.276 -1.380 1.00 78.75 125 TYR A C 1
ATOM 937 O O . TYR A 1 125 ? -8.910 8.074 -1.567 1.00 78.75 125 TYR A O 1
ATOM 945 N N . ILE A 1 126 ? -6.773 7.652 -1.019 1.00 71.38 126 ILE A N 1
ATOM 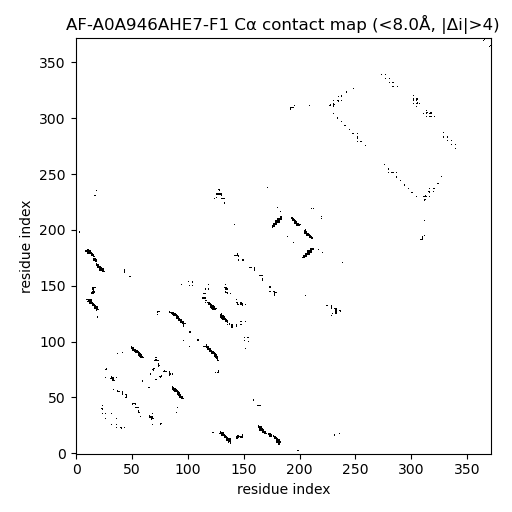946 C CA . ILE A 1 126 ? -6.412 9.063 -0.774 1.00 71.38 126 ILE A CA 1
ATOM 947 C C . ILE A 1 126 ? -5.659 9.648 -1.976 1.00 71.38 126 ILE A C 1
ATOM 949 O O . ILE A 1 126 ? -5.970 10.750 -2.435 1.00 71.38 126 ILE A O 1
ATOM 953 N N . ARG A 1 127 ? -4.651 8.919 -2.473 1.00 70.75 127 ARG A N 1
ATOM 954 C CA . ARG A 1 127 ? -3.888 9.263 -3.681 1.00 70.75 127 ARG A CA 1
ATOM 955 C C . ARG A 1 127 ? -3.758 8.036 -4.577 1.00 70.75 127 ARG A C 1
ATOM 957 O O . ARG A 1 127 ? -4.614 7.797 -5.421 1.00 70.75 127 ARG A O 1
ATOM 964 N N . ASP A 1 128 ? -2.724 7.237 -4.345 1.00 66.44 128 ASP A N 1
ATOM 965 C CA . ASP A 1 128 ? -2.279 6.217 -5.291 1.00 66.44 128 ASP A CA 1
ATOM 966 C C . ASP A 1 128 ? -2.612 4.798 -4.828 1.00 66.44 128 ASP A C 1
ATOM 968 O O . ASP A 1 128 ? -2.632 3.871 -5.645 1.00 66.44 128 ASP A O 1
ATOM 972 N N . THR A 1 129 ? -2.860 4.608 -3.527 1.00 76.94 129 THR A N 1
ATOM 973 C CA . THR A 1 129 ? -3.005 3.277 -2.937 1.00 76.94 129 THR A CA 1
ATOM 974 C C . THR A 1 129 ? -4.274 3.125 -2.090 1.00 76.94 129 THR A C 1
ATOM 976 O O . THR A 1 129 ? -4.693 4.064 -1.410 1.00 76.94 129 THR A O 1
ATOM 979 N N . PRO A 1 130 ? -4.915 1.941 -2.123 1.00 80.88 130 PRO A N 1
ATOM 980 C CA . PRO A 1 130 ? -6.040 1.623 -1.257 1.00 80.88 130 PRO A CA 1
ATOM 981 C C . PRO A 1 130 ? -5.529 1.187 0.119 1.00 80.88 130 PRO A C 1
ATOM 983 O O . PRO A 1 130 ? -5.105 0.044 0.318 1.00 80.88 130 PRO A O 1
ATOM 986 N N . VAL A 1 131 ? -5.547 2.111 1.073 1.00 87.25 131 VAL A N 1
ATOM 987 C CA . VAL A 1 131 ? -5.100 1.864 2.443 1.00 87.25 131 VAL A CA 1
ATOM 988 C C . VAL A 1 131 ? -6.234 1.266 3.251 1.00 87.25 131 VAL A C 1
ATOM 990 O O . VAL A 1 131 ? -7.325 1.822 3.325 1.00 87.25 131 VAL A O 1
ATOM 993 N N . MET A 1 132 ? -5.950 0.147 3.901 1.00 90.06 132 MET A N 1
ATOM 994 C CA . MET A 1 132 ? -6.851 -0.522 4.818 1.00 90.06 132 MET A CA 1
ATOM 995 C C . MET A 1 132 ? -6.323 -0.407 6.243 1.00 90.06 132 MET A C 1
ATOM 997 O O . MET A 1 132 ? -5.195 -0.806 6.533 1.00 90.06 132 MET A O 1
ATOM 1001 N N . ILE A 1 133 ? -7.178 0.069 7.140 1.00 93.06 133 ILE A N 1
ATOM 1002 C CA . ILE A 1 133 ? -6.949 0.077 8.580 1.00 93.06 133 ILE A CA 1
ATOM 1003 C C . ILE A 1 133 ? -7.979 -0.846 9.217 1.00 93.06 133 ILE A C 1
ATOM 1005 O O . ILE A 1 133 ? -9.181 -0.642 9.053 1.00 93.06 133 ILE A O 1
ATOM 1009 N N . ALA A 1 134 ? -7.506 -1.855 9.943 1.00 93.19 134 ALA A N 1
ATOM 1010 C CA . ALA A 1 134 ? -8.343 -2.714 10.773 1.00 93.19 134 ALA A CA 1
ATOM 1011 C C . ALA A 1 134 ? -8.041 -2.409 12.240 1.00 93.19 134 ALA A C 1
ATOM 1013 O O . ALA A 1 134 ? -6.925 -2.658 12.697 1.00 93.19 134 ALA A O 1
ATOM 1014 N N . SER A 1 135 ? -9.008 -1.854 12.966 1.00 93.00 135 SER A N 1
ATOM 1015 C CA . SER A 1 135 ? -8.839 -1.406 14.345 1.00 93.00 135 SER A CA 1
ATOM 1016 C C . SER A 1 135 ? -9.808 -2.092 15.305 1.00 93.00 135 SER A C 1
ATOM 1018 O O . SER A 1 135 ? -10.874 -2.584 14.938 1.00 93.00 135 SER A O 1
ATOM 1020 N N . THR A 1 136 ? -9.414 -2.158 16.572 1.00 90.88 136 THR A N 1
ATOM 1021 C CA . THR A 1 136 ? -10.256 -2.636 17.664 1.00 90.88 136 THR A CA 1
ATOM 1022 C C . THR A 1 136 ? -10.005 -1.808 18.918 1.00 90.88 136 THR A C 1
ATOM 1024 O O . THR A 1 136 ? -8.892 -1.342 19.169 1.00 90.88 136 THR A O 1
ATOM 1027 N N . ARG A 1 137 ? -11.057 -1.615 19.716 1.00 87.19 137 ARG A N 1
ATOM 1028 C CA . ARG A 1 137 ? -10.988 -0.974 21.040 1.00 87.19 137 ARG A CA 1
ATOM 1029 C C . ARG A 1 137 ? -10.706 -1.982 22.158 1.00 87.19 137 ARG A C 1
ATOM 1031 O O . ARG A 1 137 ? -10.553 -1.598 23.313 1.00 87.19 137 ARG A O 1
ATOM 1038 N N . GLU A 1 138 ? -10.685 -3.273 21.835 1.00 83.94 138 GLU A N 1
ATOM 1039 C CA . GLU A 1 138 ? -10.470 -4.339 22.805 1.00 83.94 138 GLU A CA 1
ATOM 1040 C C . GLU A 1 138 ? -8.976 -4.666 22.926 1.00 83.94 138 GLU A C 1
ATOM 1042 O O . GLU A 1 138 ? -8.330 -5.015 21.941 1.00 83.94 138 GLU A O 1
ATOM 1047 N N . ASP A 1 139 ? -8.430 -4.603 24.142 1.00 76.31 139 ASP A N 1
ATOM 1048 C CA . ASP A 1 139 ? -7.037 -4.975 24.396 1.00 76.31 139 ASP A CA 1
ATOM 1049 C C . ASP A 1 139 ? -6.902 -6.486 24.642 1.00 76.31 139 ASP A C 1
ATOM 1051 O O . ASP A 1 139 ? -7.265 -7.007 25.704 1.00 76.31 139 ASP A O 1
ATOM 1055 N N . HIS A 1 140 ? -6.347 -7.198 23.656 1.00 73.06 140 HIS A N 1
ATOM 1056 C CA . HIS A 1 140 ? -6.076 -8.641 23.747 1.00 73.06 140 HIS A CA 1
ATOM 1057 C C . HIS A 1 140 ? -4.583 -8.990 23.838 1.00 73.06 140 HIS A C 1
ATOM 1059 O O . HIS A 1 140 ? -4.236 -10.172 23.759 1.00 73.06 140 HIS A O 1
ATOM 1065 N N . GLY A 1 141 ? -3.702 -8.010 24.073 1.00 69.12 141 GLY A N 1
ATOM 1066 C CA . GLY A 1 141 ? -2.250 -8.201 24.165 1.00 69.12 141 GLY A CA 1
ATOM 1067 C C . GLY A 1 141 ? -1.464 -7.750 22.926 1.00 69.12 141 GLY A C 1
ATOM 1068 O O . GLY A 1 141 ? -1.901 -6.893 22.170 1.00 69.12 141 GLY A O 1
ATOM 1069 N N . GLU A 1 142 ? -0.257 -8.292 22.741 1.00 57.06 142 GLU A N 1
ATOM 1070 C CA . GLU A 1 142 ? 0.794 -7.683 21.899 1.00 57.06 142 GLU A CA 1
ATOM 1071 C C . GLU A 1 142 ? 0.720 -7.953 20.378 1.00 57.06 142 GLU A C 1
ATOM 1073 O O . GLU A 1 142 ? 1.692 -7.667 19.696 1.00 57.06 142 GLU A O 1
ATOM 1078 N N . ALA A 1 143 ? -0.370 -8.497 19.825 1.00 57.44 143 ALA A N 1
ATOM 1079 C CA . ALA A 1 143 ? -0.422 -8.868 18.394 1.00 57.44 143 ALA A CA 1
ATOM 1080 C C . ALA A 1 143 ? -1.816 -8.726 17.753 1.00 57.44 143 ALA A C 1
ATOM 1082 O O . ALA A 1 143 ? -2.227 -9.536 16.922 1.00 57.44 143 ALA A O 1
ATOM 1083 N N . THR A 1 144 ? -2.617 -7.760 18.193 1.00 71.88 144 THR A N 1
ATOM 1084 C CA . THR A 1 144 ? -4.033 -7.659 17.803 1.00 71.88 144 THR A CA 1
ATOM 1085 C C . THR A 1 144 ? -4.274 -6.927 16.498 1.00 71.88 144 THR A C 1
ATOM 1087 O O . THR A 1 144 ? -5.212 -7.293 15.799 1.00 71.88 144 THR A O 1
ATOM 1090 N N . GLY A 1 145 ? -3.450 -5.937 16.153 1.00 83.06 145 GLY A N 1
ATOM 1091 C CA . GLY A 1 145 ? -3.643 -5.107 14.967 1.00 83.06 145 GLY A CA 1
ATOM 1092 C C . GLY A 1 145 ? -3.512 -5.911 13.679 1.00 83.06 145 GLY A C 1
ATOM 1093 O O . GLY A 1 145 ? -4.462 -6.033 12.906 1.00 83.06 145 GLY A O 1
ATOM 1094 N N . THR A 1 146 ? -2.357 -6.541 13.490 1.00 85.19 146 THR A N 1
ATOM 1095 C CA . THR A 1 146 ? -2.070 -7.419 12.353 1.00 85.19 146 THR A CA 1
ATOM 1096 C C . THR A 1 146 ? -2.997 -8.630 12.342 1.00 85.19 146 THR A C 1
ATOM 1098 O O . THR A 1 146 ? -3.514 -8.990 11.289 1.00 85.19 146 THR A O 1
ATOM 1101 N N . THR A 1 147 ? -3.304 -9.219 13.506 1.00 86.19 147 THR A N 1
ATOM 1102 C CA . THR A 1 147 ? -4.278 -10.323 13.584 1.00 86.19 147 THR A CA 1
ATOM 1103 C C . THR A 1 147 ? -5.675 -9.876 13.147 1.00 86.19 147 THR A C 1
ATOM 1105 O O . THR A 1 147 ? -6.346 -10.605 12.420 1.00 86.19 147 THR A O 1
ATOM 1108 N N . ALA A 1 148 ? -6.130 -8.690 13.561 1.00 89.69 148 ALA A N 1
ATOM 1109 C CA . ALA A 1 148 ? -7.412 -8.132 13.141 1.00 89.69 148 ALA A CA 1
ATOM 1110 C C . ALA A 1 148 ? -7.430 -7.901 11.626 1.00 89.69 148 ALA A C 1
ATOM 1112 O O . ALA A 1 148 ? -8.364 -8.326 10.945 1.00 89.69 148 ALA A O 1
ATOM 1113 N N . LEU A 1 149 ? -6.364 -7.312 11.086 1.00 90.12 149 LEU A N 1
ATOM 1114 C CA . LEU A 1 149 ? -6.194 -7.130 9.651 1.00 90.12 149 LEU A CA 1
ATOM 1115 C C . LEU A 1 149 ? -6.232 -8.465 8.896 1.00 90.12 149 LEU A C 1
ATOM 1117 O O . LEU A 1 149 ? -6.944 -8.582 7.900 1.00 90.12 149 LEU A O 1
ATOM 1121 N N . ASP A 1 150 ? -5.530 -9.488 9.382 1.00 88.19 150 ASP A N 1
ATOM 1122 C CA . ASP A 1 150 ? -5.518 -10.822 8.784 1.00 88.19 150 ASP A CA 1
ATOM 1123 C C . ASP A 1 150 ? -6.896 -11.487 8.826 1.00 88.19 150 ASP A C 1
ATOM 1125 O O . ASP A 1 150 ? -7.309 -12.078 7.825 1.00 88.19 150 ASP A O 1
ATOM 1129 N N . ILE A 1 151 ? -7.632 -11.370 9.938 1.00 89.88 151 ILE A N 1
ATOM 1130 C CA . ILE A 1 151 ? -9.012 -11.868 10.055 1.00 89.88 151 ILE A CA 1
ATOM 1131 C C . ILE A 1 151 ? -9.889 -11.224 8.981 1.00 89.88 151 ILE A C 1
ATOM 1133 O O . ILE A 1 151 ? -10.574 -11.939 8.247 1.00 89.88 151 ILE A O 1
ATOM 1137 N N . VAL A 1 152 ? -9.846 -9.894 8.853 1.00 91.50 152 VAL A N 1
ATOM 1138 C CA . VAL A 1 152 ? -10.664 -9.182 7.864 1.00 91.50 152 VAL A CA 1
ATOM 1139 C C . VAL A 1 152 ? -10.252 -9.572 6.446 1.00 91.50 152 VAL A C 1
ATOM 1141 O O . VAL A 1 152 ? -11.115 -9.897 5.637 1.00 91.50 152 VAL A O 1
ATOM 1144 N N . ARG A 1 153 ? -8.950 -9.615 6.140 1.00 88.94 153 ARG A N 1
ATOM 1145 C CA . ARG A 1 153 ? -8.435 -10.011 4.818 1.00 88.94 153 ARG A CA 1
ATOM 1146 C C . ARG A 1 153 ? -8.916 -11.400 4.408 1.00 88.94 153 ARG A C 1
ATOM 1148 O O . ARG A 1 153 ? -9.430 -11.562 3.304 1.00 88.94 153 ARG A O 1
ATOM 1155 N N . HIS A 1 154 ? -8.773 -12.394 5.287 1.00 88.62 154 HIS A N 1
ATOM 1156 C CA . HIS A 1 154 ? -9.211 -13.761 4.995 1.00 88.62 154 HIS A CA 1
ATOM 1157 C C . HIS A 1 154 ? -10.735 -13.857 4.898 1.00 88.62 154 HIS A C 1
ATOM 1159 O O . HIS A 1 154 ? -11.247 -14.575 4.043 1.00 88.62 154 HIS A O 1
ATOM 1165 N N . HIS A 1 155 ? -11.465 -13.122 5.740 1.00 90.56 155 HIS A N 1
ATOM 1166 C CA . HIS A 1 155 ? -12.918 -13.070 5.660 1.00 90.56 155 HIS A CA 1
ATOM 1167 C C . HIS A 1 155 ? -13.389 -12.488 4.322 1.00 90.56 155 HIS A C 1
ATOM 1169 O O . HIS A 1 155 ? -14.167 -13.135 3.624 1.00 90.56 155 HIS A O 1
ATOM 1175 N N . LEU A 1 156 ? -12.872 -11.319 3.929 1.00 88.62 156 LEU A N 1
ATOM 1176 C CA . LEU A 1 156 ? -13.200 -10.686 2.652 1.00 88.62 156 LEU A CA 1
ATOM 1177 C C . LEU A 1 156 ? -12.841 -11.598 1.477 1.00 88.62 156 LEU A C 1
ATOM 1179 O O . LEU A 1 156 ? -13.662 -11.760 0.583 1.00 88.62 156 LEU A O 1
ATOM 1183 N N . ALA A 1 157 ? -11.674 -12.248 1.498 1.00 86.12 157 ALA A N 1
ATOM 1184 C CA . ALA A 1 157 ? -11.276 -13.184 0.447 1.00 86.12 157 ALA A CA 1
ATOM 1185 C C . ALA A 1 157 ? -12.296 -14.320 0.258 1.00 86.12 157 ALA A C 1
ATOM 1187 O O . ALA A 1 157 ? -12.695 -14.590 -0.871 1.00 86.12 157 ALA A O 1
ATOM 1188 N N . LEU A 1 158 ? -12.779 -14.925 1.350 1.00 86.88 158 LEU A N 1
ATOM 1189 C CA . LEU A 1 158 ? -13.806 -15.972 1.289 1.00 86.88 158 LEU A CA 1
ATOM 1190 C C . LEU A 1 158 ? -15.160 -15.450 0.799 1.00 86.88 158 LEU A C 1
ATOM 1192 O O . LEU A 1 158 ? -15.848 -16.140 0.058 1.00 86.88 158 LEU A O 1
ATOM 1196 N N . GLN A 1 159 ? -15.569 -14.252 1.224 1.00 86.75 159 GLN A N 1
ATOM 1197 C CA . GLN A 1 159 ? -16.842 -13.664 0.787 1.00 86.75 159 GLN A CA 1
ATOM 1198 C C . GLN A 1 159 ? -16.806 -13.238 -0.685 1.00 86.75 159 GLN A C 1
ATOM 1200 O O . GLN A 1 159 ? -17.845 -13.198 -1.341 1.00 86.75 159 GLN A O 1
ATOM 1205 N N . VAL A 1 160 ? -15.622 -12.904 -1.203 1.00 84.00 160 VAL A N 1
ATOM 1206 C CA . VAL A 1 160 ? -15.453 -12.402 -2.565 1.00 84.00 160 VAL A CA 1
ATOM 1207 C C . VAL A 1 160 ? -15.602 -13.502 -3.616 1.00 84.00 160 VAL A C 1
ATOM 1209 O O . VAL A 1 160 ? -16.158 -13.212 -4.673 1.00 84.00 160 VAL A O 1
ATOM 1212 N N . GLU A 1 161 ? -15.191 -14.743 -3.319 1.00 76.44 161 GLU A N 1
ATOM 1213 C CA . GLU A 1 161 ? -15.271 -15.891 -4.245 1.00 76.44 161 GLU A CA 1
ATOM 1214 C C . GLU A 1 161 ? -16.680 -16.113 -4.829 1.00 76.44 161 GLU A C 1
ATOM 1216 O O . GLU A 1 161 ? -16.805 -16.492 -5.994 1.00 76.44 161 GLU A O 1
ATOM 1221 N N . ASP A 1 162 ? -17.727 -15.811 -4.056 1.00 72.31 162 ASP A N 1
ATOM 1222 C CA . ASP A 1 162 ? -19.136 -15.990 -4.436 1.00 72.31 162 ASP A CA 1
ATOM 1223 C C . ASP A 1 162 ? -19.864 -14.663 -4.748 1.00 72.31 162 ASP A C 1
ATOM 1225 O O . ASP A 1 162 ? -21.096 -14.622 -4.831 1.00 72.31 162 ASP A O 1
ATOM 1229 N N . SER A 1 163 ? -19.132 -13.557 -4.912 1.00 76.56 163 SER A N 1
ATOM 1230 C CA . SER A 1 163 ? -19.707 -12.211 -5.047 1.00 76.56 163 SER A CA 1
ATOM 1231 C C . SER A 1 163 ? -19.415 -11.544 -6.396 1.00 76.56 163 SER A C 1
ATOM 1233 O O . SER A 1 163 ? -18.552 -11.965 -7.160 1.00 76.56 163 SER A O 1
ATOM 1235 N N . GLU A 1 164 ? -20.100 -10.430 -6.669 1.00 79.88 164 GLU A N 1
ATOM 1236 C CA . GLU A 1 164 ? -19.749 -9.514 -7.765 1.00 79.88 164 GLU A CA 1
ATOM 1237 C C . GLU A 1 164 ? -18.570 -8.585 -7.410 1.00 79.88 164 GLU A C 1
ATOM 1239 O O . GLU A 1 164 ? -18.357 -7.591 -8.102 1.00 79.88 164 GLU A O 1
ATOM 1244 N N . MET A 1 165 ? -17.831 -8.842 -6.327 1.00 77.88 165 MET A N 1
ATOM 1245 C CA . MET A 1 165 ? -16.619 -8.102 -5.971 1.00 77.88 165 MET A CA 1
ATOM 1246 C C . MET A 1 165 ? -15.365 -8.831 -6.455 1.00 77.88 165 MET A C 1
ATOM 1248 O O . MET A 1 165 ? -15.369 -10.023 -6.737 1.00 77.88 165 MET A O 1
ATOM 1252 N N . MET A 1 166 ? -14.275 -8.086 -6.553 1.00 73.31 166 MET A N 1
ATOM 1253 C CA . MET A 1 166 ? -12.924 -8.568 -6.763 1.00 73.31 166 MET A CA 1
ATOM 1254 C C . MET A 1 166 ? -12.060 -8.027 -5.634 1.00 73.31 166 MET A C 1
ATOM 1256 O O . MET A 1 166 ? -12.178 -6.861 -5.248 1.00 73.31 166 MET A O 1
ATOM 1260 N N . LEU A 1 167 ? -11.196 -8.894 -5.124 1.00 70.75 167 LEU A N 1
ATOM 1261 C CA . LEU A 1 167 ? -10.201 -8.565 -4.124 1.00 70.75 167 LEU A CA 1
ATOM 1262 C C . LEU A 1 167 ? -8.833 -8.624 -4.793 1.00 70.75 167 LEU A C 1
ATOM 1264 O O . LEU A 1 167 ? -8.416 -9.692 -5.238 1.00 70.75 167 LEU A O 1
ATOM 1268 N N . ASP A 1 168 ? -8.150 -7.488 -4.851 1.00 66.06 168 ASP A N 1
ATOM 1269 C CA . ASP A 1 168 ? -6.759 -7.405 -5.273 1.00 66.06 168 ASP A CA 1
ATOM 1270 C C . ASP A 1 168 ? -5.913 -6.953 -4.079 1.00 66.06 168 ASP A C 1
ATOM 1272 O O . ASP A 1 168 ? -6.075 -5.867 -3.521 1.00 66.06 168 ASP A O 1
ATOM 1276 N N . VAL A 1 169 ? -5.050 -7.851 -3.622 1.00 63.84 169 VAL A N 1
ATOM 1277 C CA . VAL A 1 169 ? -4.149 -7.595 -2.505 1.00 63.84 169 VAL A CA 1
ATOM 1278 C C . VAL A 1 169 ? -2.828 -7.143 -3.097 1.00 63.84 169 VAL A C 1
ATOM 1280 O O . VAL A 1 169 ? -2.130 -7.933 -3.732 1.00 63.84 169 VAL A O 1
ATOM 1283 N N . LEU A 1 170 ? -2.468 -5.886 -2.854 1.00 57.38 170 LEU A N 1
ATOM 1284 C CA . LEU A 1 170 ? -1.185 -5.364 -3.294 1.00 57.38 170 LEU A CA 1
ATOM 1285 C C . LEU A 1 170 ? -0.101 -5.881 -2.347 1.00 57.38 170 LEU A C 1
ATOM 1287 O O . LEU A 1 170 ? -0.169 -5.684 -1.136 1.00 57.38 170 LEU A O 1
ATOM 1291 N N . GLU A 1 171 ? 0.878 -6.589 -2.903 1.00 51.00 171 GLU A N 1
ATOM 1292 C CA . GLU A 1 171 ? 2.106 -6.915 -2.187 1.00 51.00 171 GLU A CA 1
ATOM 1293 C C . GLU A 1 171 ? 3.022 -5.677 -2.110 1.00 51.00 171 GLU A C 1
ATOM 1295 O O . GLU A 1 171 ? 3.074 -4.901 -3.071 1.00 51.00 171 GLU A O 1
ATOM 1300 N N . PRO A 1 172 ? 3.780 -5.503 -1.009 1.00 51.84 172 PRO A N 1
ATOM 1301 C CA . PRO A 1 172 ? 3.933 -6.441 0.107 1.00 51.84 172 PRO A CA 1
ATOM 1302 C C . PRO A 1 172 ? 2.719 -6.476 1.051 1.00 51.84 172 PRO A C 1
ATOM 1304 O O . PRO A 1 172 ? 1.923 -5.548 1.089 1.00 51.84 172 PRO A O 1
ATOM 1307 N N . ALA A 1 173 ? 2.577 -7.603 1.763 1.00 63.78 173 ALA A N 1
ATOM 1308 C CA . ALA A 1 173 ? 1.485 -7.954 2.678 1.00 63.78 173 ALA A CA 1
ATOM 1309 C C . ALA A 1 173 ? 1.380 -6.982 3.902 1.00 63.78 173 ALA A C 1
ATOM 1311 O O . ALA A 1 173 ? 1.791 -5.832 3.752 1.00 63.78 173 ALA A O 1
ATOM 1312 N N . PRO A 1 174 ? 0.742 -7.317 5.054 1.00 71.75 174 PRO A N 1
ATOM 1313 C CA . PRO A 1 174 ? 0.420 -6.306 6.071 1.00 71.75 174 PRO A CA 1
ATOM 1314 C C . PRO A 1 174 ? 1.657 -5.495 6.466 1.00 71.75 174 PRO A C 1
ATOM 1316 O O . PRO A 1 174 ? 2.772 -6.028 6.469 1.00 71.75 174 PRO A O 1
ATOM 1319 N N . PHE A 1 175 ? 1.458 -4.208 6.753 1.00 84.44 175 PHE A N 1
ATOM 1320 C CA . PHE A 1 175 ? 2.532 -3.322 7.177 1.00 84.44 175 PHE A CA 1
ATOM 1321 C C . PHE A 1 175 ? 3.282 -3.993 8.336 1.00 84.44 175 PHE A C 1
ATOM 1323 O O . PHE A 1 175 ? 2.630 -4.576 9.207 1.00 84.44 175 PHE A O 1
ATOM 1330 N N . PRO A 1 176 ? 4.625 -3.968 8.360 1.00 83.69 176 PRO A N 1
ATOM 1331 C CA . PRO A 1 176 ? 5.417 -4.786 9.277 1.00 83.69 176 PRO A CA 1
ATOM 1332 C C . PRO A 1 176 ? 5.429 -4.242 10.720 1.00 83.69 176 PRO A C 1
ATOM 1334 O O . PRO A 1 176 ? 6.461 -4.282 11.386 1.00 83.69 176 PRO A O 1
ATOM 1337 N N . ALA A 1 177 ? 4.296 -3.737 11.214 1.00 87.25 177 ALA A N 1
ATOM 1338 C CA . ALA A 1 177 ? 4.139 -3.231 12.565 1.00 87.25 177 ALA A CA 1
ATOM 1339 C C . ALA A 1 177 ? 2.723 -3.452 13.124 1.00 87.25 177 ALA A C 1
ATOM 1341 O O . ALA A 1 177 ? 1.724 -3.333 12.412 1.00 87.25 177 ALA A O 1
ATOM 1342 N N . ASP A 1 178 ? 2.660 -3.713 14.427 1.00 88.56 178 ASP A N 1
ATOM 1343 C CA . ASP A 1 178 ? 1.456 -3.682 15.249 1.00 88.56 178 ASP A CA 1
ATOM 1344 C C . ASP A 1 178 ? 1.371 -2.350 15.995 1.00 88.56 178 ASP A C 1
ATOM 1346 O O . ASP A 1 178 ? 2.322 -1.943 16.665 1.00 88.56 178 ASP A O 1
ATOM 1350 N N . PHE A 1 179 ? 0.218 -1.687 15.924 1.00 91.06 179 PHE A N 1
ATOM 1351 C CA . PHE A 1 179 ? 0.040 -0.358 16.501 1.00 91.06 179 PHE A CA 1
ATOM 1352 C C . PHE A 1 179 ? -0.854 -0.395 17.731 1.00 91.06 179 PHE A C 1
ATOM 1354 O O . PHE A 1 179 ? -1.921 -1.020 17.727 1.00 91.06 179 PHE A O 1
ATOM 1361 N N . ARG A 1 180 ? -0.448 0.326 18.778 1.00 90.56 180 ARG A N 1
ATOM 1362 C CA . ARG A 1 180 ? -1.231 0.512 20.002 1.00 90.56 180 ARG A CA 1
ATOM 1363 C C . ARG A 1 180 ? -1.302 1.984 20.351 1.00 90.56 180 ARG A C 1
ATOM 1365 O O . ARG A 1 180 ? -0.289 2.671 20.384 1.00 90.56 180 ARG A O 1
ATOM 1372 N N . VAL A 1 181 ? -2.501 2.455 20.656 1.00 88.81 181 VAL A N 1
ATOM 1373 C CA . VAL A 1 181 ? -2.740 3.838 21.062 1.00 88.81 181 VAL A CA 1
ATOM 1374 C C . VAL A 1 181 ? -2.980 3.884 22.562 1.00 88.81 181 VAL A C 1
ATOM 1376 O O . VAL A 1 181 ? -3.784 3.116 23.095 1.00 88.81 181 VAL A O 1
ATOM 1379 N N . PHE A 1 182 ? -2.308 4.806 23.242 1.00 87.94 182 PHE A N 1
ATOM 1380 C CA . PHE A 1 182 ? -2.432 5.048 24.672 1.00 87.94 182 PHE A CA 1
ATOM 1381 C C . PHE A 1 182 ? -2.786 6.510 24.939 1.00 87.94 182 PHE A C 1
ATOM 1383 O O . PHE A 1 182 ? -2.209 7.432 24.366 1.00 87.94 182 PHE A O 1
ATOM 1390 N N . GLU A 1 183 ? -3.695 6.735 25.882 1.00 85.50 183 GLU A N 1
ATOM 1391 C CA . GLU A 1 183 ? -3.940 8.075 26.416 1.00 85.50 183 GLU A CA 1
ATOM 1392 C C . GLU A 1 183 ? -2.769 8.515 27.288 1.00 85.50 183 GLU A C 1
ATOM 1394 O O . GLU A 1 183 ? -2.423 7.815 28.248 1.00 85.50 183 GLU A O 1
ATOM 1399 N N . ARG A 1 184 ? -2.167 9.670 26.988 1.00 82.00 184 ARG A N 1
ATOM 1400 C CA . ARG A 1 184 ? -1.071 10.233 27.782 1.00 82.00 184 ARG A CA 1
ATOM 1401 C C . ARG A 1 184 ? -1.539 10.552 29.204 1.00 82.00 184 ARG A C 1
ATOM 1403 O O . ARG A 1 184 ? -2.599 11.137 29.416 1.00 82.00 184 ARG A O 1
ATOM 1410 N N . GLN A 1 185 ? -0.722 10.200 30.198 1.00 74.25 185 GLN A N 1
ATOM 1411 C CA . GLN A 1 185 ? -1.049 10.512 31.589 1.00 74.25 185 GLN A CA 1
ATOM 1412 C C . GLN A 1 185 ? -0.975 12.027 31.865 1.00 74.25 185 GLN A C 1
ATOM 1414 O O . GLN A 1 185 ? -0.045 12.691 31.396 1.00 74.25 185 GLN A O 1
ATOM 1419 N N . PRO A 1 186 ? -1.897 12.576 32.680 1.00 64.69 186 PRO A N 1
ATOM 1420 C CA . PRO A 1 186 ? -1.840 13.970 33.110 1.00 64.69 186 PRO A CA 1
ATOM 1421 C C . PRO A 1 186 ? -0.511 14.286 33.815 1.00 64.69 186 PRO A C 1
ATOM 1423 O O . PRO A 1 186 ? -0.146 13.608 34.775 1.00 64.69 186 PRO A O 1
ATOM 1426 N N . GLY A 1 187 ? 0.192 15.332 33.367 1.00 61.84 187 GLY A N 1
ATOM 1427 C CA . GLY A 1 187 ? 1.466 15.779 33.954 1.00 61.84 187 GLY A CA 1
ATOM 1428 C C . GLY A 1 187 ? 2.735 15.284 33.249 1.00 61.84 187 GLY A C 1
ATOM 1429 O O . GLY A 1 187 ? 3.828 15.535 33.749 1.00 61.84 187 GLY A O 1
ATOM 1430 N N . SER A 1 188 ? 2.609 14.604 32.106 1.00 64.06 188 SER A N 1
ATOM 1431 C CA . SER A 1 188 ? 3.728 14.362 31.185 1.00 64.06 188 SER A CA 1
ATOM 1432 C C . SER A 1 188 ? 4.159 15.676 30.509 1.00 64.06 188 SER A C 1
ATOM 1434 O O . SER A 1 188 ? 3.328 16.360 29.917 1.00 64.06 188 SER A O 1
ATOM 1436 N N . GLU A 1 189 ? 5.446 16.031 30.599 1.00 59.41 189 GLU A N 1
ATOM 1437 C CA . GLU A 1 189 ? 6.061 17.227 29.982 1.00 59.41 189 GLU A CA 1
ATOM 1438 C C . GLU A 1 189 ? 6.426 17.001 28.499 1.00 59.41 189 GLU A C 1
ATOM 1440 O O . GLU A 1 189 ? 7.489 17.408 28.037 1.00 59.41 189 GLU A O 1
ATOM 1445 N N . ALA A 1 190 ? 5.598 16.280 27.743 1.00 62.78 190 ALA A N 1
ATOM 1446 C CA . ALA A 1 190 ? 5.842 16.087 26.317 1.00 62.78 190 ALA A CA 1
ATOM 1447 C C . ALA A 1 190 ? 5.335 17.304 25.525 1.00 62.78 190 ALA A C 1
ATOM 1449 O O . ALA A 1 190 ? 4.137 17.573 25.508 1.00 62.78 190 ALA A O 1
ATOM 1450 N N .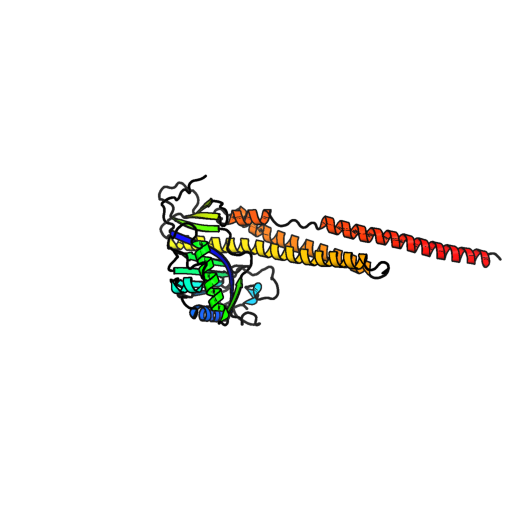 ASP A 1 191 ? 6.246 17.999 24.838 1.00 63.28 191 ASP A N 1
ATOM 1451 C CA . ASP A 1 191 ? 5.952 19.196 24.029 1.00 63.28 191 ASP A CA 1
ATOM 1452 C C . ASP A 1 191 ? 5.114 18.905 22.761 1.00 63.28 191 ASP A C 1
ATOM 1454 O O . ASP A 1 191 ? 4.629 19.829 22.110 1.00 63.28 191 ASP A O 1
ATOM 1458 N N . GLN A 1 192 ? 4.955 17.631 22.383 1.00 68.75 192 GLN A N 1
ATOM 1459 C CA . GLN A 1 192 ? 4.279 17.196 21.153 1.00 68.75 192 GLN A CA 1
ATOM 1460 C C . GLN A 1 192 ? 2.894 16.605 21.438 1.00 68.75 192 GLN A C 1
ATOM 1462 O O . GLN A 1 192 ? 2.718 15.901 22.428 1.00 68.75 192 GLN A O 1
ATOM 1467 N N . VAL A 1 193 ? 1.929 16.809 20.535 1.00 73.38 193 VAL A N 1
ATOM 1468 C CA . VAL A 1 193 ? 0.549 16.276 20.651 1.00 73.38 193 VAL A CA 1
ATOM 1469 C C . VAL A 1 193 ? 0.506 14.746 20.537 1.00 73.38 193 VAL A C 1
ATOM 1471 O O . VAL A 1 193 ? -0.300 14.090 21.197 1.00 73.38 193 VAL A O 1
ATOM 1474 N N . VAL A 1 194 ? 1.410 14.179 19.735 1.00 78.31 194 VAL A N 1
ATOM 1475 C CA . VAL A 1 194 ? 1.575 12.738 19.523 1.00 78.31 194 VAL A CA 1
ATOM 1476 C C . VAL A 1 194 ? 3.020 12.368 19.838 1.00 78.31 194 VAL A C 1
ATOM 1478 O O . VAL A 1 194 ? 3.941 13.094 19.471 1.00 78.31 194 VAL A O 1
ATOM 1481 N N . THR A 1 195 ? 3.231 11.256 20.533 1.00 83.81 195 THR A N 1
ATOM 1482 C CA . THR A 1 195 ? 4.565 10.683 20.763 1.00 83.81 195 THR A CA 1
ATOM 1483 C C . THR A 1 195 ? 4.560 9.234 20.317 1.00 83.81 195 THR A C 1
ATOM 1485 O O . THR A 1 195 ? 3.595 8.522 20.575 1.00 83.81 195 THR A O 1
ATOM 1488 N N . VAL A 1 196 ? 5.627 8.805 19.648 1.00 86.69 196 VAL A N 1
ATOM 1489 C CA . VAL A 1 196 ? 5.730 7.467 19.059 1.00 86.69 196 VAL A CA 1
ATOM 1490 C C . VAL A 1 196 ? 6.965 6.771 19.616 1.00 86.69 196 VAL A C 1
ATOM 1492 O O . VAL A 1 196 ? 8.069 7.308 19.526 1.00 86.69 196 VAL A O 1
ATOM 1495 N N . ASP A 1 197 ? 6.774 5.587 20.193 1.00 87.81 197 ASP A N 1
ATOM 1496 C CA . ASP A 1 197 ? 7.841 4.675 20.610 1.00 87.81 197 ASP A CA 1
ATOM 1497 C C . ASP A 1 197 ? 7.796 3.419 19.736 1.00 87.81 197 ASP A C 1
ATOM 1499 O O . ASP A 1 197 ? 6.729 2.848 19.507 1.00 87.81 197 ASP A O 1
ATOM 1503 N N . ILE A 1 198 ? 8.952 3.005 19.218 1.00 87.50 198 ILE A N 1
ATOM 1504 C CA . ILE A 1 198 ? 9.061 1.866 18.301 1.00 87.50 198 ILE A CA 1
ATOM 1505 C C . ILE A 1 198 ? 9.970 0.815 18.928 1.00 87.50 198 ILE A C 1
ATOM 1507 O O . ILE A 1 198 ? 11.169 1.032 19.123 1.00 87.50 198 ILE A O 1
ATOM 1511 N N . GLU A 1 199 ? 9.409 -0.361 19.190 1.00 87.88 199 GLU A N 1
ATOM 1512 C CA . GLU A 1 199 ? 10.153 -1.536 19.619 1.00 87.88 199 GLU A CA 1
ATOM 1513 C C . GLU A 1 199 ? 10.339 -2.500 18.439 1.00 87.88 199 GLU A C 1
ATOM 1515 O O . GLU A 1 199 ? 9.424 -3.230 18.055 1.00 87.88 199 GLU A O 1
ATOM 1520 N N . THR A 1 200 ? 11.551 -2.538 17.878 1.00 85.00 200 THR A N 1
ATOM 1521 C CA . THR A 1 200 ? 11.884 -3.461 16.784 1.00 85.00 200 THR A CA 1
ATOM 1522 C C . THR A 1 200 ? 11.918 -4.911 17.264 1.00 85.00 200 THR A C 1
ATOM 1524 O O . THR A 1 200 ? 12.682 -5.252 18.178 1.00 85.00 200 THR A O 1
ATOM 1527 N N . ARG A 1 201 ? 11.146 -5.795 16.620 1.00 82.12 201 ARG A N 1
ATOM 1528 C CA . ARG A 1 201 ? 11.035 -7.219 16.991 1.00 82.12 201 ARG A CA 1
ATOM 1529 C C . ARG A 1 201 ? 11.133 -8.136 15.761 1.00 82.12 201 ARG A C 1
ATOM 1531 O O . ARG A 1 201 ? 10.835 -7.722 14.646 1.00 82.12 201 ARG A O 1
ATOM 1538 N N . PRO A 1 202 ? 11.552 -9.410 15.918 1.00 74.75 202 PRO A N 1
ATOM 1539 C CA . PRO A 1 202 ? 11.471 -10.378 14.827 1.00 74.75 202 PRO A CA 1
ATOM 1540 C C . PRO A 1 202 ? 10.012 -10.613 14.410 1.00 74.75 202 PRO A C 1
ATOM 1542 O O . PRO A 1 202 ? 9.210 -11.071 15.221 1.00 74.75 202 PRO A O 1
ATOM 1545 N N . GLY A 1 203 ? 9.691 -10.357 13.141 1.00 77.81 203 GLY A N 1
ATOM 1546 C CA . GLY A 1 203 ? 8.326 -10.436 12.619 1.00 77.81 203 GLY A CA 1
ATOM 1547 C C . GLY A 1 203 ? 7.762 -9.041 12.387 1.00 77.81 203 GLY A C 1
ATOM 1548 O O . GLY A 1 203 ? 8.020 -8.472 11.332 1.00 77.81 203 GLY A O 1
ATOM 1549 N N . PHE A 1 204 ? 7.030 -8.521 13.371 1.00 81.75 204 PHE A N 1
ATOM 1550 C CA . PHE A 1 204 ? 6.393 -7.205 13.330 1.00 81.75 204 PHE A CA 1
ATOM 1551 C C . PHE A 1 204 ? 6.970 -6.316 14.423 1.00 81.75 204 PHE A C 1
ATOM 1553 O O . PHE A 1 204 ? 7.128 -6.763 15.562 1.00 81.75 204 PHE A O 1
ATOM 1560 N N . ASP A 1 205 ? 7.264 -5.069 14.078 1.00 87.88 205 ASP A N 1
ATOM 1561 C CA . ASP A 1 205 ? 7.601 -4.049 15.062 1.00 87.88 205 ASP A CA 1
ATOM 1562 C C . ASP A 1 205 ? 6.380 -3.720 15.924 1.00 87.88 205 ASP A C 1
ATOM 1564 O O . ASP A 1 205 ? 5.238 -3.909 15.510 1.00 87.88 205 ASP A O 1
ATOM 1568 N N . LEU A 1 206 ? 6.611 -3.218 17.131 1.00 88.81 206 LEU A N 1
ATOM 1569 C CA . LEU A 1 206 ? 5.543 -2.727 17.992 1.00 88.81 206 LEU A CA 1
ATOM 1570 C C . LEU A 1 206 ? 5.637 -1.209 18.082 1.00 88.81 206 LEU A C 1
ATOM 1572 O O . LEU A 1 206 ? 6.661 -0.682 18.516 1.00 88.81 206 LEU A O 1
ATOM 1576 N N . VAL A 1 207 ? 4.580 -0.526 17.655 1.00 90.12 207 VAL A N 1
ATOM 1577 C CA . VAL A 1 207 ? 4.512 0.934 17.590 1.00 90.12 207 VAL A CA 1
ATOM 1578 C C . VAL A 1 207 ? 3.497 1.425 18.613 1.00 90.12 207 VAL A C 1
ATOM 1580 O O . VAL A 1 207 ? 2.284 1.269 18.446 1.00 90.12 207 VAL A O 1
ATOM 1583 N N . ASP A 1 208 ? 4.006 2.029 19.680 1.00 90.25 208 ASP A N 1
ATOM 1584 C CA . ASP A 1 208 ? 3.204 2.616 20.744 1.00 90.25 208 ASP A CA 1
ATOM 1585 C C . ASP A 1 208 ? 3.035 4.115 20.485 1.00 90.25 208 ASP A C 1
ATOM 1587 O O . ASP A 1 208 ? 4.004 4.863 20.376 1.00 90.25 208 ASP A O 1
ATOM 1591 N N . ILE A 1 209 ? 1.783 4.550 20.377 1.00 88.94 209 ILE A N 1
ATOM 1592 C CA . ILE A 1 209 ? 1.398 5.928 20.081 1.00 88.94 209 ILE A CA 1
ATOM 1593 C C . ILE A 1 209 ? 0.740 6.516 21.325 1.00 88.94 209 ILE A C 1
ATOM 1595 O O . ILE A 1 209 ? -0.344 6.090 21.724 1.00 88.94 209 ILE A O 1
ATOM 1599 N N . GLU A 1 210 ? 1.363 7.517 21.935 1.00 87.94 210 GLU A N 1
ATOM 1600 C CA . GLU A 1 210 ? 0.750 8.299 23.003 1.00 87.94 210 GLU A CA 1
ATOM 1601 C C . GLU A 1 210 ? 0.101 9.567 22.455 1.00 87.94 210 GLU A C 1
ATOM 1603 O O . GLU A 1 210 ? 0.756 10.362 21.778 1.00 87.94 210 GLU A O 1
ATOM 1608 N N . VAL A 1 211 ? -1.164 9.788 22.812 1.00 84.12 211 VAL A N 1
ATOM 1609 C CA . VAL A 1 211 ? -1.937 10.966 22.397 1.00 84.12 211 VAL A CA 1
ATOM 1610 C C . VAL A 1 211 ? -2.288 11.865 23.578 1.00 84.12 211 VAL A C 1
ATOM 1612 O O . VAL A 1 211 ? -2.637 11.391 24.664 1.00 84.12 211 VAL A O 1
ATOM 1615 N N . GLU A 1 212 ? -2.207 13.177 23.371 1.00 75.88 212 GLU A N 1
ATOM 1616 C CA . GLU A 1 212 ? -2.595 14.170 24.369 1.00 75.88 212 GLU A CA 1
ATOM 1617 C C . GLU A 1 212 ? -4.124 14.300 24.473 1.00 75.88 212 GLU A C 1
ATOM 1619 O O . GLU A 1 212 ? -4.821 14.643 23.519 1.00 75.88 212 GLU A O 1
ATOM 1624 N N . THR A 1 213 ? -4.672 14.043 25.660 1.00 64.94 213 THR A N 1
ATOM 1625 C CA . THR A 1 213 ? -6.116 14.099 25.909 1.00 64.94 213 THR A CA 1
ATOM 1626 C C . THR A 1 213 ? -6.563 15.491 26.360 1.00 64.94 213 THR A C 1
ATOM 1628 O O . THR A 1 213 ? -6.780 15.723 27.549 1.00 64.94 213 THR A O 1
ATOM 1631 N N . TYR A 1 214 ? -6.789 16.416 25.422 1.00 56.12 214 TYR A N 1
ATOM 1632 C CA . TYR A 1 214 ? -7.562 17.647 25.684 1.00 56.12 214 TYR A CA 1
ATOM 1633 C C . TYR A 1 214 ? -9.083 17.436 25.517 1.00 56.12 214 TYR A C 1
ATOM 1635 O O . TYR A 1 214 ? -9.787 18.290 24.988 1.00 56.12 214 TYR A O 1
ATOM 1643 N N . GLY A 1 215 ? -9.619 16.306 25.994 1.00 53.69 215 GLY A N 1
ATOM 1644 C CA . GLY A 1 215 ? -11.063 16.144 26.227 1.00 53.69 215 GLY A CA 1
ATOM 1645 C C . GLY A 1 215 ? -11.906 15.462 25.140 1.00 53.69 215 GLY A C 1
ATOM 1646 O O . GLY A 1 215 ? -13.103 15.307 25.369 1.00 53.69 215 GLY A O 1
ATOM 1647 N N . ALA A 1 216 ? -11.326 14.991 24.031 1.00 60.81 216 ALA A N 1
ATOM 1648 C CA . ALA A 1 216 ? -12.031 14.168 23.039 1.00 60.81 216 ALA A CA 1
ATOM 1649 C C . ALA A 1 216 ? -11.130 13.035 22.509 1.00 60.81 216 ALA A C 1
ATOM 1651 O O . ALA A 1 216 ? -10.501 13.160 21.461 1.00 60.81 216 ALA A O 1
ATOM 1652 N N . THR A 1 217 ? -11.040 11.927 23.255 1.00 67.31 217 THR A N 1
ATOM 1653 C CA . THR A 1 217 ? -10.206 10.763 22.891 1.00 67.31 217 THR A CA 1
ATOM 1654 C C . THR A 1 217 ? -10.546 10.220 21.499 1.00 67.31 217 THR A C 1
ATOM 1656 O O . THR A 1 217 ? -9.642 9.848 20.757 1.00 67.31 217 THR A O 1
ATOM 1659 N N . ASP A 1 218 ? -11.827 10.213 21.121 1.00 74.88 218 ASP A N 1
ATOM 1660 C CA . ASP A 1 218 ? -12.262 9.691 19.821 1.00 74.88 218 ASP A CA 1
ATOM 1661 C C . ASP A 1 218 ? -11.865 10.602 18.653 1.00 74.88 218 ASP A C 1
ATOM 1663 O O . ASP A 1 218 ? -11.316 10.110 17.675 1.00 74.88 218 ASP A O 1
ATOM 1667 N N . GLU A 1 219 ? -12.022 11.925 18.781 1.00 75.62 219 GLU A N 1
ATOM 1668 C CA . GLU A 1 219 ? -11.582 12.876 17.744 1.00 75.62 219 GLU A CA 1
ATOM 1669 C C . GLU A 1 219 ? -10.064 12.806 17.522 1.00 75.62 219 GLU A C 1
ATOM 1671 O O . GLU A 1 219 ? -9.581 12.910 16.394 1.00 75.62 219 GLU A O 1
ATOM 1676 N N . MET A 1 220 ? -9.300 12.600 18.599 1.00 77.38 220 MET A N 1
ATOM 1677 C CA . MET A 1 220 ? -7.850 12.451 18.511 1.00 77.38 220 MET A CA 1
ATOM 1678 C C . MET A 1 220 ? -7.445 11.111 17.888 1.00 77.38 220 MET A C 1
ATOM 1680 O O . MET A 1 220 ? -6.500 11.065 17.104 1.00 77.38 220 MET A O 1
ATOM 1684 N N . LEU A 1 221 ? -8.159 10.023 18.196 1.00 81.12 221 LEU A N 1
ATOM 1685 C CA . LEU A 1 221 ? -7.924 8.742 17.535 1.00 81.12 221 LEU A CA 1
ATOM 1686 C C . LEU A 1 221 ? -8.225 8.841 16.037 1.00 81.12 221 LEU A C 1
ATOM 1688 O O . LEU A 1 221 ? -7.406 8.395 15.240 1.00 81.12 221 LEU A O 1
ATOM 1692 N N . ASP A 1 222 ? -9.342 9.457 15.653 1.00 82.38 222 ASP A N 1
ATOM 1693 C CA . ASP A 1 222 ? -9.691 9.670 14.247 1.00 82.38 222 ASP A CA 1
ATOM 1694 C C . ASP A 1 222 ? -8.610 10.490 13.529 1.00 82.38 222 ASP A C 1
ATOM 1696 O O . ASP A 1 222 ? -8.216 10.158 12.409 1.00 82.38 222 ASP A O 1
ATOM 1700 N N . HIS A 1 223 ? -8.061 11.511 14.196 1.00 81.75 223 HIS A N 1
ATOM 1701 C CA . HIS A 1 223 ? -6.937 12.284 13.673 1.00 81.75 223 HIS A CA 1
ATOM 1702 C C . HIS A 1 223 ? -5.681 11.425 13.455 1.00 81.75 223 HIS A C 1
ATOM 1704 O O . HIS A 1 223 ? -5.082 11.486 12.379 1.00 81.75 223 HIS A O 1
ATOM 1710 N N . VAL A 1 224 ? -5.307 10.590 14.435 1.00 85.12 224 VAL A N 1
ATOM 1711 C CA . VAL A 1 224 ? -4.170 9.661 14.314 1.00 85.12 224 VAL A CA 1
ATOM 1712 C C . VAL A 1 224 ? -4.396 8.669 13.178 1.00 85.12 224 VAL A C 1
ATOM 1714 O O . VAL A 1 224 ? -3.511 8.495 12.347 1.00 85.12 224 VAL A O 1
ATOM 1717 N N . LEU A 1 225 ? -5.569 8.038 13.104 1.00 87.62 225 LEU A N 1
ATOM 1718 C CA . LEU A 1 225 ? -5.878 7.061 12.059 1.00 87.62 225 LEU A CA 1
ATOM 1719 C C . LEU A 1 225 ? -5.870 7.699 10.667 1.00 87.62 225 LEU A C 1
ATOM 1721 O O . LEU A 1 225 ? -5.350 7.095 9.732 1.00 87.62 225 LEU A O 1
ATOM 1725 N N . TYR A 1 226 ? -6.377 8.926 10.529 1.00 84.44 226 TYR A N 1
ATOM 1726 C CA . TYR A 1 226 ? -6.321 9.669 9.271 1.00 84.44 226 TYR A CA 1
ATOM 1727 C C . TYR A 1 226 ? -4.880 9.984 8.854 1.00 84.44 226 TYR A C 1
ATOM 1729 O O . TYR A 1 226 ? -4.503 9.764 7.702 1.00 84.44 226 TYR A O 1
ATOM 1737 N N . GLN A 1 227 ? -4.047 10.458 9.783 1.00 85.00 227 GLN A N 1
ATOM 1738 C CA . GLN A 1 227 ? -2.643 10.731 9.487 1.00 85.00 227 GLN A CA 1
ATOM 1739 C C . GLN A 1 227 ? -1.882 9.449 9.128 1.00 85.00 227 GLN A C 1
ATOM 1741 O O . GLN A 1 227 ? -1.152 9.416 8.137 1.00 85.00 227 GLN A O 1
ATOM 1746 N N . VAL A 1 228 ? -2.097 8.375 9.890 1.00 89.44 228 VAL A N 1
ATOM 1747 C CA . VAL A 1 228 ? -1.532 7.057 9.603 1.00 89.44 228 VAL A CA 1
ATOM 1748 C C . VAL A 1 228 ? -1.981 6.567 8.229 1.00 89.44 228 VAL A C 1
ATOM 1750 O O . VAL A 1 228 ? -1.151 6.042 7.493 1.00 89.44 228 VAL A O 1
ATOM 1753 N N . ALA A 1 229 ? -3.239 6.775 7.832 1.00 87.81 229 ALA A N 1
ATOM 1754 C CA . ALA A 1 229 ? -3.713 6.407 6.500 1.00 87.81 229 ALA A CA 1
ATOM 1755 C C . ALA A 1 229 ? -2.930 7.132 5.392 1.00 87.81 229 ALA A C 1
ATOM 1757 O O . ALA A 1 229 ? -2.490 6.498 4.435 1.00 87.81 229 ALA A O 1
ATOM 1758 N N . GLN A 1 230 ? -2.693 8.440 5.543 1.00 85.44 230 GLN A N 1
ATOM 1759 C CA . GLN A 1 230 ? -1.904 9.220 4.583 1.00 85.44 230 GLN A CA 1
ATOM 1760 C C . GLN A 1 230 ? -0.453 8.738 4.490 1.00 85.44 230 GLN A C 1
ATOM 1762 O O . GLN A 1 230 ? 0.079 8.578 3.394 1.00 85.44 230 GLN A O 1
ATOM 1767 N N . GLU A 1 231 ? 0.188 8.496 5.631 1.00 88.00 231 GLU A N 1
ATOM 1768 C CA . GLU A 1 231 ? 1.578 8.036 5.670 1.00 88.00 231 GLU A CA 1
ATOM 1769 C C . GLU A 1 231 ? 1.720 6.592 5.168 1.00 88.00 231 GLU A C 1
ATOM 1771 O O . GLU A 1 231 ? 2.712 6.241 4.530 1.00 88.00 231 GLU A O 1
ATOM 1776 N N . THR A 1 232 ? 0.703 5.761 5.394 1.00 88.44 232 THR A N 1
ATOM 1777 C CA . THR A 1 232 ? 0.625 4.403 4.842 1.00 88.44 232 THR A CA 1
ATOM 1778 C C . THR A 1 232 ? 0.523 4.448 3.323 1.00 88.44 232 THR A C 1
ATOM 1780 O O . THR A 1 232 ? 1.192 3.672 2.644 1.00 88.44 232 THR A O 1
ATOM 1783 N N . ASP A 1 233 ? -0.257 5.383 2.780 1.00 85.25 233 ASP A N 1
ATOM 1784 C CA . ASP A 1 233 ? -0.349 5.610 1.339 1.00 85.25 233 ASP A CA 1
ATOM 1785 C C . ASP A 1 233 ? 0.988 6.089 0.745 1.00 85.25 233 ASP A C 1
ATOM 1787 O O . ASP A 1 233 ? 1.419 5.557 -0.277 1.00 85.25 233 ASP A O 1
ATOM 1791 N N . ASP A 1 234 ? 1.708 6.996 1.421 1.00 84.75 234 ASP A N 1
ATOM 1792 C CA . ASP A 1 234 ? 3.074 7.385 1.020 1.00 84.75 234 ASP A CA 1
ATOM 1793 C C . ASP A 1 234 ? 4.029 6.171 1.021 1.00 84.75 234 ASP A C 1
ATOM 1795 O O . ASP A 1 234 ? 4.803 5.971 0.080 1.00 84.75 234 ASP A O 1
ATOM 1799 N N . TYR A 1 235 ? 3.969 5.325 2.056 1.00 87.94 235 TYR A N 1
ATOM 1800 C CA . TYR A 1 235 ? 4.806 4.127 2.158 1.00 87.94 235 TYR A CA 1
ATOM 1801 C C . TYR A 1 235 ? 4.508 3.106 1.052 1.00 87.94 235 TYR A C 1
ATOM 1803 O O . TYR A 1 235 ? 5.424 2.644 0.369 1.00 87.94 235 TYR A O 1
ATOM 1811 N N . TYR A 1 236 ? 3.240 2.755 0.834 1.00 83.88 236 TYR A N 1
ATOM 1812 C CA . TYR A 1 236 ? 2.884 1.802 -0.216 1.00 83.88 236 TYR A CA 1
ATOM 1813 C C . TYR A 1 236 ? 3.083 2.387 -1.617 1.00 83.88 236 TYR A C 1
ATOM 1815 O O . TYR A 1 236 ? 3.439 1.640 -2.528 1.00 83.88 236 TYR A O 1
ATOM 1823 N N . GLY A 1 237 ? 2.962 3.706 -1.792 1.00 81.62 237 GLY A N 1
ATOM 1824 C CA . GLY A 1 237 ? 3.377 4.399 -3.012 1.00 81.62 237 GLY A CA 1
ATOM 1825 C C . GLY A 1 237 ? 4.856 4.158 -3.338 1.00 81.62 237 GLY A C 1
ATOM 1826 O O . GLY A 1 237 ? 5.193 3.827 -4.480 1.00 81.62 237 GLY A O 1
ATOM 1827 N N . LEU A 1 238 ? 5.738 4.215 -2.329 1.00 83.31 238 LEU A N 1
ATOM 1828 C CA . LEU A 1 238 ? 7.157 3.863 -2.476 1.00 83.31 238 LEU A CA 1
ATOM 1829 C C . LEU A 1 238 ? 7.361 2.389 -2.852 1.00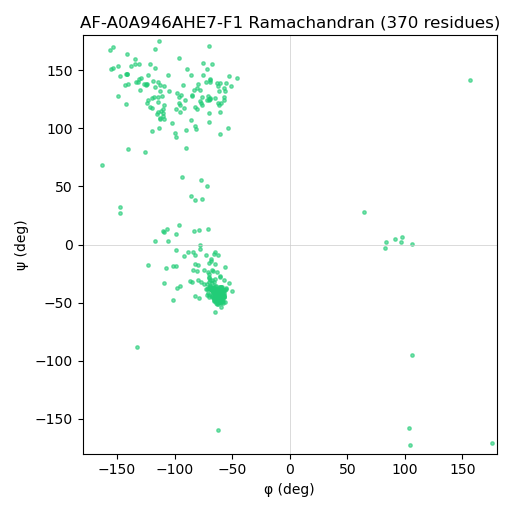 83.31 238 LEU A C 1
ATOM 1831 O O . LEU A 1 238 ? 8.135 2.099 -3.768 1.00 83.31 238 LEU A O 1
ATOM 1835 N N . GLU A 1 239 ? 6.686 1.454 -2.178 1.00 83.69 239 GLU A N 1
ATOM 1836 C CA . GLU A 1 239 ? 6.801 0.017 -2.486 1.00 83.69 239 GLU A CA 1
ATOM 1837 C C . GLU A 1 239 ? 6.376 -0.292 -3.923 1.00 83.69 239 GLU A C 1
ATOM 1839 O O . GLU A 1 239 ? 7.069 -0.981 -4.677 1.00 83.69 239 GLU A O 1
ATOM 1844 N N . LEU A 1 240 ? 5.256 0.291 -4.335 1.00 79.56 240 LEU A N 1
ATOM 1845 C CA . LEU A 1 240 ? 4.708 0.159 -5.671 1.00 79.56 240 LEU A CA 1
ATOM 1846 C C . LEU A 1 240 ? 5.620 0.758 -6.749 1.00 79.56 240 LEU A C 1
ATOM 1848 O O . LEU A 1 240 ? 5.676 0.223 -7.862 1.00 79.56 240 LEU A O 1
ATOM 1852 N N . ALA A 1 241 ? 6.311 1.860 -6.460 1.00 78.81 241 ALA A N 1
ATOM 1853 C CA . ALA A 1 241 ? 7.317 2.436 -7.349 1.00 78.81 241 ALA A CA 1
ATOM 1854 C C . ALA A 1 241 ? 8.544 1.527 -7.492 1.00 78.81 241 ALA A C 1
ATOM 1856 O O . ALA A 1 241 ? 9.043 1.302 -8.595 1.00 78.81 241 ALA A O 1
ATOM 1857 N N . VAL A 1 242 ? 8.996 0.924 -6.390 1.00 82.06 242 VAL A N 1
ATOM 1858 C CA . VAL A 1 242 ? 10.110 -0.033 -6.417 1.00 82.06 242 VAL A CA 1
ATOM 1859 C C . VAL A 1 242 ? 9.761 -1.262 -7.238 1.00 82.06 242 VAL A C 1
ATOM 1861 O O . VAL A 1 242 ? 10.538 -1.641 -8.115 1.00 82.06 242 VAL A O 1
ATOM 1864 N N . ALA A 1 243 ? 8.583 -1.843 -7.016 1.00 81.12 243 ALA A N 1
ATOM 1865 C CA . ALA A 1 243 ? 8.120 -2.985 -7.791 1.00 81.12 243 ALA A CA 1
ATOM 1866 C C . ALA A 1 243 ? 8.064 -2.663 -9.297 1.00 81.12 243 ALA A C 1
ATOM 1868 O O . ALA A 1 243 ? 8.440 -3.493 -10.128 1.00 81.12 243 ALA A O 1
ATOM 1869 N N . ASP A 1 244 ? 7.638 -1.452 -9.679 1.00 81.44 244 ASP A N 1
ATOM 1870 C CA . ASP A 1 244 ? 7.632 -1.041 -11.086 1.00 81.44 244 ASP A CA 1
ATOM 1871 C C . ASP A 1 244 ? 9.047 -0.886 -11.659 1.00 81.44 244 ASP A C 1
ATOM 1873 O O . ASP A 1 244 ? 9.342 -1.419 -12.735 1.00 81.44 244 ASP A O 1
ATOM 1877 N N . ALA A 1 245 ? 9.945 -0.233 -10.920 1.00 81.62 245 ALA A N 1
ATOM 1878 C CA . ALA A 1 245 ? 11.347 -0.081 -11.292 1.00 81.62 245 ALA A CA 1
ATOM 1879 C C . ALA A 1 245 ? 12.041 -1.441 -11.488 1.00 81.62 245 ALA A C 1
ATOM 1881 O O . ALA A 1 245 ? 12.716 -1.656 -12.500 1.00 81.62 245 ALA A O 1
ATOM 1882 N N . GLU A 1 246 ? 11.821 -2.391 -10.576 1.00 83.62 246 GLU A N 1
ATOM 1883 C CA . GLU A 1 246 ? 12.352 -3.753 -10.668 1.00 83.62 246 GLU A CA 1
ATOM 1884 C C . GLU A 1 246 ? 11.799 -4.513 -11.878 1.00 83.62 246 GLU A C 1
ATOM 1886 O O . GLU A 1 246 ? 12.566 -5.164 -12.595 1.00 83.62 246 GLU A O 1
ATOM 1891 N N . ARG A 1 247 ? 10.496 -4.395 -12.174 1.00 84.25 247 ARG A N 1
ATOM 1892 C CA . ARG A 1 247 ? 9.895 -4.999 -13.377 1.00 84.25 247 ARG A CA 1
ATOM 1893 C C . ARG A 1 247 ? 10.491 -4.430 -14.660 1.00 84.25 247 ARG A C 1
ATOM 1895 O O . ARG A 1 247 ? 10.846 -5.199 -15.558 1.00 84.25 247 ARG A O 1
ATOM 1902 N N . ARG A 1 248 ? 10.628 -3.102 -14.760 1.00 83.31 248 ARG A N 1
ATOM 1903 C CA . ARG A 1 248 ? 11.244 -2.448 -15.929 1.00 83.31 248 ARG A CA 1
ATOM 1904 C C . ARG A 1 248 ? 12.692 -2.887 -16.101 1.00 83.31 248 ARG A C 1
ATOM 1906 O O . ARG A 1 248 ? 13.103 -3.249 -17.204 1.00 83.31 248 ARG A O 1
ATOM 1913 N N . TRP A 1 249 ? 13.447 -2.921 -15.006 1.00 84.31 249 TRP A N 1
ATOM 1914 C CA . TRP A 1 249 ? 14.817 -3.414 -15.004 1.00 84.31 249 TRP A CA 1
ATOM 1915 C C . TRP A 1 249 ? 14.902 -4.870 -15.477 1.00 84.31 249 TRP A C 1
ATOM 1917 O O . TRP A 1 249 ? 15.670 -5.182 -16.390 1.00 84.31 249 TRP A O 1
ATOM 1927 N N . ALA A 1 250 ? 14.067 -5.756 -14.931 1.00 81.81 250 ALA A N 1
ATOM 1928 C CA . ALA A 1 250 ? 14.013 -7.160 -15.324 1.00 81.81 250 ALA A CA 1
ATOM 1929 C C . ALA A 1 250 ? 13.695 -7.334 -16.819 1.00 81.81 250 ALA A C 1
ATOM 1931 O O . ALA A 1 250 ? 14.315 -8.169 -17.484 1.00 81.81 250 ALA A O 1
ATOM 1932 N N . ALA A 1 251 ? 12.788 -6.522 -17.372 1.00 83.94 251 ALA A N 1
ATOM 1933 C CA . ALA A 1 251 ? 12.453 -6.540 -18.794 1.00 83.94 251 ALA A CA 1
ATOM 1934 C C . ALA A 1 251 ? 13.653 -6.161 -19.682 1.00 83.94 251 ALA A C 1
ATOM 1936 O O . ALA A 1 251 ? 13.956 -6.867 -20.652 1.00 83.94 251 ALA A O 1
ATOM 1937 N N . VAL A 1 252 ? 14.388 -5.100 -19.329 1.00 82.62 252 VAL A N 1
ATOM 1938 C CA . VAL A 1 252 ? 15.594 -4.686 -20.067 1.00 82.62 252 VAL A CA 1
ATOM 1939 C C . VAL A 1 252 ? 16.702 -5.737 -19.956 1.00 82.62 252 VAL A C 1
ATOM 1941 O O . VAL A 1 252 ? 17.324 -6.090 -20.962 1.00 82.62 252 VAL A O 1
ATOM 1944 N N . ILE A 1 253 ? 16.910 -6.315 -18.769 1.00 82.69 253 ILE A N 1
ATOM 1945 C CA . ILE A 1 253 ? 17.883 -7.395 -18.559 1.00 82.69 253 ILE A CA 1
ATOM 1946 C C . ILE A 1 253 ? 17.517 -8.657 -19.345 1.00 82.69 253 ILE A C 1
ATOM 1948 O O . ILE A 1 253 ? 18.395 -9.289 -19.940 1.00 82.69 253 ILE A O 1
ATOM 1952 N N . ALA A 1 254 ? 16.236 -9.019 -19.421 1.00 79.44 254 ALA A N 1
ATOM 1953 C CA . ALA A 1 254 ? 15.778 -10.118 -20.266 1.00 79.44 254 ALA A CA 1
ATOM 1954 C C . ALA A 1 254 ? 16.079 -9.845 -21.752 1.00 79.44 254 ALA A C 1
ATOM 1956 O O . ALA A 1 254 ? 16.584 -10.730 -22.453 1.00 79.44 254 ALA A O 1
ATOM 1957 N N . GLY A 1 255 ? 15.856 -8.610 -22.216 1.00 80.44 255 GLY A N 1
ATOM 1958 C CA . GLY A 1 255 ? 16.232 -8.158 -23.558 1.00 80.44 255 GLY A CA 1
ATOM 1959 C C . GLY A 1 255 ? 17.733 -8.298 -23.828 1.00 80.44 255 GLY A C 1
ATOM 1960 O O . GLY A 1 255 ? 18.135 -8.904 -24.829 1.00 80.44 255 GLY A O 1
ATOM 1961 N N . PHE A 1 256 ? 18.566 -7.817 -22.900 1.00 78.44 256 PHE A N 1
ATOM 1962 C CA . PHE A 1 256 ? 20.024 -7.926 -22.965 1.00 78.44 256 PHE A CA 1
ATOM 1963 C C . PHE A 1 256 ? 20.496 -9.391 -23.007 1.00 78.44 256 PHE A C 1
ATOM 1965 O O . PHE A 1 256 ? 21.265 -9.783 -23.889 1.00 78.44 256 PHE A O 1
ATOM 1972 N N . ASN A 1 257 ? 19.990 -10.245 -22.115 1.00 75.75 257 ASN A N 1
ATOM 1973 C CA . ASN A 1 257 ? 20.335 -11.669 -22.073 1.00 75.75 257 ASN A CA 1
ATOM 1974 C C . ASN A 1 257 ? 19.897 -12.412 -23.345 1.00 75.75 257 ASN A C 1
ATOM 1976 O O . ASN A 1 257 ? 20.630 -13.265 -23.867 1.00 75.75 257 ASN A O 1
ATOM 1980 N N . GLY A 1 258 ? 18.729 -12.060 -23.888 1.00 77.12 258 GLY A N 1
ATOM 1981 C CA . GLY A 1 258 ? 18.255 -12.555 -25.177 1.00 77.12 258 GLY A CA 1
ATOM 1982 C C . GLY A 1 258 ? 19.206 -12.186 -26.317 1.00 77.12 258 GLY A C 1
ATOM 1983 O O . GLY A 1 258 ? 19.552 -13.040 -27.139 1.00 77.12 258 GLY A O 1
ATOM 1984 N N . PHE A 1 259 ? 19.695 -10.946 -26.339 1.00 80.19 259 PHE A N 1
ATOM 1985 C CA . PHE A 1 259 ? 20.692 -10.488 -27.305 1.00 80.19 259 PHE A CA 1
ATOM 1986 C C . PHE A 1 259 ? 22.014 -11.266 -27.202 1.00 80.19 259 PHE A C 1
ATOM 1988 O O . PHE A 1 259 ? 22.478 -11.807 -28.212 1.00 80.19 259 PHE A O 1
ATOM 1995 N N . ILE A 1 260 ? 22.578 -11.416 -25.997 1.00 75.31 260 ILE A N 1
ATOM 1996 C CA . ILE A 1 260 ? 23.815 -12.187 -25.773 1.00 75.31 260 ILE A CA 1
ATOM 1997 C C . ILE A 1 260 ? 23.657 -13.636 -26.255 1.00 75.31 260 ILE A C 1
ATOM 1999 O O . ILE A 1 260 ? 24.529 -14.169 -26.950 1.00 75.31 260 ILE A O 1
ATOM 2003 N N . THR A 1 261 ? 22.523 -14.269 -25.948 1.00 74.19 261 THR A N 1
ATOM 2004 C CA . THR A 1 261 ? 22.238 -15.659 -26.336 1.00 74.19 261 THR A CA 1
ATOM 2005 C C . THR A 1 261 ? 22.174 -15.825 -27.856 1.00 74.19 261 THR A C 1
ATOM 2007 O O . THR A 1 261 ? 22.799 -16.743 -28.402 1.00 74.19 261 THR A O 1
ATOM 2010 N N . ARG A 1 262 ? 21.487 -14.911 -28.560 1.00 74.69 262 ARG A N 1
ATOM 2011 C CA . ARG A 1 262 ? 21.409 -14.903 -30.034 1.00 74.69 262 ARG A CA 1
ATOM 2012 C C . ARG A 1 262 ? 22.780 -14.695 -30.678 1.00 74.69 262 ARG A C 1
ATOM 2014 O O . ARG A 1 262 ? 23.120 -15.394 -31.634 1.00 74.69 262 ARG A O 1
ATOM 2021 N N . HIS A 1 263 ? 23.592 -13.789 -30.135 1.00 67.69 263 HIS A N 1
ATOM 2022 C CA . HIS A 1 263 ? 24.941 -13.525 -30.642 1.00 67.69 263 HIS A CA 1
ATOM 2023 C C . HIS A 1 263 ? 25.925 -14.674 -30.388 1.00 67.69 263 HIS A C 1
ATOM 2025 O O . HIS A 1 263 ? 26.822 -14.906 -31.198 1.00 67.69 263 HIS A O 1
ATOM 2031 N N . ARG A 1 264 ? 25.748 -15.436 -29.303 1.00 64.44 264 ARG A N 1
ATOM 2032 C CA . ARG A 1 264 ? 26.561 -16.628 -29.023 1.00 64.44 264 ARG A CA 1
ATOM 2033 C C . ARG A 1 264 ? 26.236 -17.795 -29.960 1.00 64.44 264 ARG A C 1
ATOM 2035 O O . ARG A 1 264 ? 27.134 -18.560 -30.308 1.00 64.44 264 ARG A O 1
ATOM 2042 N N . THR A 1 265 ? 24.977 -17.933 -30.376 1.00 60.72 265 THR A N 1
ATOM 2043 C CA . THR A 1 265 ? 24.515 -19.029 -31.250 1.00 60.72 265 THR A CA 1
ATOM 2044 C C . THR A 1 265 ? 24.685 -18.735 -32.743 1.00 60.72 265 THR A C 1
ATOM 2046 O O . THR A 1 265 ? 24.962 -19.655 -33.513 1.00 60.72 265 THR A O 1
ATOM 2049 N N . ARG A 1 266 ? 24.592 -17.473 -33.184 1.00 57.81 266 ARG A N 1
ATOM 2050 C CA . ARG A 1 266 ? 24.771 -17.089 -34.597 1.00 57.81 266 ARG A CA 1
ATOM 2051 C C . ARG A 1 266 ? 26.178 -16.549 -34.862 1.00 57.81 266 ARG A C 1
ATOM 2053 O O . ARG A 1 266 ? 26.427 -15.353 -34.784 1.00 57.81 266 ARG A O 1
ATOM 2060 N N . ARG A 1 267 ? 27.102 -17.428 -35.267 1.00 52.38 267 ARG A N 1
ATOM 2061 C CA . ARG A 1 267 ? 28.503 -17.071 -35.586 1.00 52.38 267 ARG A CA 1
ATOM 2062 C C . ARG A 1 267 ? 28.704 -16.145 -36.810 1.00 52.38 267 ARG A C 1
ATOM 2064 O O . ARG A 1 267 ? 29.828 -15.700 -37.002 1.00 52.38 267 ARG A O 1
ATOM 2071 N N . PHE A 1 268 ? 27.680 -15.838 -37.623 1.00 48.69 268 PHE A N 1
ATOM 2072 C CA . PHE A 1 268 ? 27.870 -15.193 -38.943 1.00 48.69 268 PHE A CA 1
ATOM 2073 C C . PHE A 1 268 ? 26.762 -14.222 -39.427 1.00 48.69 268 PHE A C 1
ATOM 2075 O O . PHE A 1 268 ? 26.608 -14.036 -40.631 1.00 48.69 268 PHE A O 1
ATOM 2082 N N . SER A 1 269 ? 25.980 -13.557 -38.567 1.00 47.25 269 SER A N 1
ATOM 2083 C CA . SER A 1 269 ? 25.022 -12.542 -39.063 1.00 47.25 269 SER A CA 1
ATOM 2084 C C . SER A 1 269 ? 25.648 -11.142 -39.132 1.00 47.25 269 SER A C 1
ATOM 2086 O O . SER A 1 269 ? 25.693 -10.428 -38.133 1.00 47.25 269 SER A O 1
ATOM 2088 N N . PHE A 1 270 ? 26.100 -10.735 -40.321 1.00 47.16 270 PHE A N 1
ATOM 2089 C CA . PHE A 1 270 ? 26.726 -9.427 -40.582 1.00 47.16 270 PHE A CA 1
ATOM 2090 C C . PHE A 1 270 ? 25.743 -8.236 -40.700 1.00 47.16 270 PHE A C 1
ATOM 2092 O O . PHE A 1 270 ? 26.193 -7.100 -40.812 1.00 47.16 270 PHE A O 1
ATOM 2099 N N . GLY A 1 271 ? 24.420 -8.456 -40.650 1.00 50.03 271 GLY A N 1
ATOM 2100 C CA . GLY A 1 271 ? 23.427 -7.416 -40.983 1.00 50.03 271 GLY A CA 1
ATOM 2101 C C . GLY A 1 271 ? 22.601 -6.816 -39.834 1.00 50.03 271 GLY A C 1
ATOM 2102 O O . GLY A 1 271 ? 22.281 -5.639 -39.902 1.00 50.03 271 GLY A O 1
ATOM 2103 N N . GLY A 1 272 ? 22.259 -7.572 -38.780 1.00 50.91 272 GLY A N 1
ATOM 2104 C CA . GLY A 1 272 ? 21.176 -7.176 -37.850 1.00 50.91 272 GLY A CA 1
ATOM 2105 C C . GLY A 1 272 ? 21.578 -6.559 -36.503 1.00 50.91 272 GLY A C 1
ATOM 2106 O O . GLY A 1 272 ? 20.773 -5.900 -35.871 1.00 50.91 272 GLY A O 1
ATOM 2107 N N . GLY A 1 273 ? 22.815 -6.724 -36.030 1.00 58.03 273 GLY A N 1
ATOM 2108 C CA . GLY A 1 273 ? 23.103 -6.439 -34.612 1.00 58.03 273 GLY A CA 1
ATOM 2109 C C . GLY A 1 273 ? 23.247 -4.959 -34.205 1.00 58.03 273 GLY A C 1
ATOM 2110 O O . GLY A 1 273 ? 23.627 -4.712 -33.074 1.00 58.03 273 GLY A O 1
ATOM 2111 N N . SER A 1 274 ? 23.123 -3.979 -35.118 1.00 58.31 274 SER A N 1
ATOM 2112 C CA . SER A 1 274 ? 23.398 -2.556 -34.792 1.00 58.31 274 SER A CA 1
ATOM 2113 C C . SER A 1 274 ? 22.117 -1.833 -34.421 1.00 58.31 274 SER A C 1
ATOM 2115 O O . SER A 1 274 ? 22.130 -1.007 -33.519 1.00 58.31 274 SER A O 1
ATOM 2117 N N . THR A 1 275 ? 21.014 -2.195 -35.078 1.00 61.78 275 THR A N 1
ATOM 2118 C CA . THR A 1 275 ? 19.665 -1.887 -34.610 1.00 61.78 275 THR A CA 1
ATOM 2119 C C . THR A 1 275 ? 19.445 -2.535 -33.247 1.00 61.78 275 THR A C 1
ATOM 2121 O O . THR A 1 275 ? 19.146 -1.817 -32.312 1.00 61.78 275 THR A O 1
ATOM 2124 N N . ASP A 1 276 ? 19.796 -3.816 -33.068 1.00 73.50 276 ASP A N 1
ATOM 2125 C CA . ASP A 1 276 ? 19.602 -4.507 -31.783 1.00 73.50 276 ASP A CA 1
ATOM 2126 C C . ASP A 1 276 ? 20.379 -3.872 -30.606 1.00 73.50 276 ASP A C 1
ATOM 2128 O O . ASP A 1 276 ? 19.842 -3.770 -29.508 1.00 73.50 276 ASP A O 1
ATOM 2132 N N . ILE A 1 277 ? 21.638 -3.441 -30.802 1.00 76.56 277 ILE A N 1
ATOM 2133 C CA . ILE A 1 277 ? 22.410 -2.751 -29.745 1.00 76.56 277 ILE A CA 1
ATOM 2134 C C . ILE A 1 277 ? 21.837 -1.359 -29.480 1.00 76.56 277 ILE A C 1
ATOM 2136 O O . ILE A 1 277 ? 21.693 -0.977 -28.323 1.00 76.56 277 ILE A O 1
ATOM 2140 N N . ARG A 1 278 ? 21.491 -0.610 -30.533 1.00 79.50 278 ARG A N 1
ATOM 2141 C CA . ARG A 1 278 ? 20.898 0.722 -30.395 1.00 79.50 278 ARG A CA 1
ATOM 2142 C C . ARG A 1 278 ? 19.554 0.665 -29.671 1.00 79.50 278 ARG A C 1
ATOM 2144 O O . ARG A 1 278 ? 19.321 1.492 -28.798 1.00 79.50 278 ARG A O 1
ATOM 2151 N N . ASP A 1 279 ? 18.718 -0.315 -29.993 1.00 83.31 279 ASP A N 1
ATOM 2152 C CA . ASP A 1 279 ? 17.422 -0.539 -29.353 1.00 83.31 279 ASP A CA 1
ATOM 2153 C C . ASP A 1 279 ? 17.604 -0.910 -27.875 1.00 83.31 279 ASP A C 1
ATOM 2155 O O . ASP A 1 279 ? 16.885 -0.402 -27.019 1.00 83.31 279 ASP A O 1
ATOM 2159 N N . LEU A 1 280 ? 18.619 -1.720 -27.545 1.00 82.50 280 LEU A N 1
ATOM 2160 C CA . LEU A 1 280 ? 18.977 -1.990 -26.150 1.00 82.50 280 LEU A CA 1
ATOM 2161 C C . LEU A 1 280 ? 19.457 -0.730 -25.428 1.00 82.50 280 LEU A C 1
ATOM 2163 O O . LEU A 1 280 ? 18.984 -0.466 -24.329 1.00 82.50 280 LEU A O 1
ATOM 2167 N N . MET A 1 281 ? 20.358 0.060 -26.023 1.00 83.75 281 MET A N 1
ATOM 2168 C CA . MET A 1 281 ? 20.817 1.315 -25.416 1.00 83.75 281 MET A CA 1
ATOM 2169 C C . MET A 1 281 ? 19.655 2.279 -25.174 1.00 83.75 281 MET A C 1
ATOM 2171 O O . MET A 1 281 ? 19.571 2.854 -24.093 1.00 83.75 281 MET A O 1
ATOM 2175 N N . LEU A 1 282 ? 18.745 2.424 -26.143 1.00 85.50 282 LEU A N 1
ATOM 2176 C CA . LEU A 1 282 ? 17.528 3.220 -25.979 1.00 85.50 282 LEU A CA 1
ATOM 2177 C C . LEU A 1 282 ? 16.676 2.683 -24.825 1.00 85.50 282 LEU A C 1
ATOM 2179 O O . LEU A 1 282 ? 16.328 3.456 -23.941 1.00 85.50 282 LEU A O 1
ATOM 2183 N N . GLY A 1 283 ? 16.450 1.368 -24.750 1.00 83.31 283 GLY A N 1
ATOM 2184 C CA . GLY A 1 283 ? 15.709 0.750 -23.647 1.00 83.31 283 GLY A CA 1
ATOM 2185 C C . GLY A 1 283 ? 16.347 0.970 -22.266 1.00 83.31 283 GLY A C 1
ATOM 2186 O O . GLY A 1 283 ? 15.637 1.256 -21.300 1.00 83.31 283 GLY A O 1
ATOM 2187 N N . PHE A 1 284 ? 17.680 0.901 -22.156 1.00 83.88 284 PHE A N 1
ATOM 2188 C CA . PHE A 1 284 ? 18.401 1.230 -20.917 1.00 83.88 284 PHE A CA 1
ATOM 2189 C C . PHE A 1 284 ? 18.251 2.714 -20.550 1.00 83.88 284 PHE A C 1
ATOM 2191 O O . PHE A 1 284 ? 18.003 3.023 -19.386 1.00 83.88 284 PHE A O 1
ATOM 2198 N N . VAL A 1 285 ? 18.368 3.628 -21.520 1.00 86.31 285 VAL A N 1
ATOM 2199 C CA . VAL A 1 285 ? 18.224 5.077 -21.298 1.00 86.31 285 VAL A CA 1
ATOM 2200 C C . VAL A 1 285 ? 16.799 5.439 -20.885 1.00 86.31 285 VAL A C 1
ATOM 2202 O O . VAL A 1 285 ? 16.624 6.157 -19.903 1.00 86.31 285 VAL A O 1
ATOM 2205 N N . GLU A 1 286 ? 15.789 4.925 -21.586 1.00 87.38 286 GLU A N 1
ATOM 2206 C CA . GLU A 1 286 ? 14.373 5.146 -21.273 1.00 87.38 286 GLU A CA 1
ATOM 2207 C C . GLU A 1 286 ? 14.029 4.626 -19.876 1.00 87.38 286 GLU A C 1
ATOM 2209 O O . GLU A 1 286 ? 13.394 5.326 -19.089 1.00 87.38 286 GLU A O 1
ATOM 2214 N N . THR A 1 287 ? 14.520 3.435 -19.525 1.00 84.75 287 THR A N 1
ATOM 2215 C CA . THR A 1 287 ? 14.295 2.852 -18.196 1.00 84.75 287 THR A CA 1
ATOM 2216 C C . THR A 1 287 ? 15.004 3.647 -17.101 1.00 84.75 287 THR A C 1
ATOM 2218 O O . THR A 1 287 ? 14.393 3.943 -16.076 1.00 84.75 287 THR A O 1
ATOM 2221 N N . LYS A 1 288 ? 16.260 4.062 -17.321 1.00 85.50 288 LYS A N 1
ATOM 2222 C CA . LYS A 1 288 ? 17.003 4.917 -16.381 1.00 85.50 288 LYS A CA 1
ATOM 2223 C C . LYS A 1 288 ? 16.284 6.249 -16.164 1.00 85.50 288 LYS A C 1
ATOM 2225 O O . LYS A 1 288 ? 16.141 6.684 -15.026 1.00 85.50 288 LYS A O 1
ATOM 2230 N N . ALA A 1 289 ? 15.818 6.884 -17.239 1.00 83.12 289 ALA A N 1
ATOM 2231 C CA . ALA A 1 289 ? 15.088 8.145 -17.167 1.00 83.12 289 ALA A CA 1
ATOM 2232 C C . ALA A 1 289 ? 13.764 7.998 -16.402 1.00 83.12 289 ALA A C 1
ATOM 2234 O O . ALA A 1 289 ? 13.475 8.833 -15.549 1.00 83.12 289 ALA A O 1
ATOM 2235 N N . ALA A 1 290 ? 13.003 6.927 -16.654 1.00 82.50 290 ALA A N 1
ATOM 2236 C CA . ALA A 1 290 ? 11.751 6.650 -15.952 1.00 82.50 290 ALA A CA 1
ATOM 2237 C C . ALA A 1 290 ? 11.966 6.456 -14.440 1.00 82.50 290 ALA A C 1
ATOM 2239 O O . ALA A 1 290 ? 11.314 7.129 -13.647 1.00 82.50 290 ALA A O 1
ATOM 2240 N N . ILE A 1 291 ? 12.934 5.620 -14.045 1.00 84.06 291 ILE A N 1
ATOM 2241 C CA . ILE A 1 291 ? 13.241 5.359 -12.626 1.00 84.06 291 ILE A CA 1
ATOM 2242 C C . ILE A 1 291 ? 13.735 6.631 -11.922 1.00 84.06 291 ILE A C 1
ATOM 2244 O O . ILE A 1 291 ? 13.360 6.899 -10.782 1.00 84.06 291 ILE A O 1
ATOM 2248 N N . LEU A 1 292 ? 14.562 7.447 -12.586 1.00 83.94 292 LEU A N 1
ATOM 2249 C CA . LEU A 1 292 ? 15.026 8.717 -12.019 1.00 83.94 292 LEU A CA 1
ATOM 2250 C C . LEU A 1 292 ? 13.892 9.735 -11.862 1.00 83.94 292 LEU A C 1
ATOM 2252 O O . LEU A 1 292 ? 13.861 10.446 -10.859 1.00 83.94 292 LEU A O 1
ATOM 2256 N N . ALA A 1 293 ? 12.977 9.812 -12.831 1.00 81.75 293 ALA A N 1
ATOM 2257 C CA . ALA A 1 293 ? 11.817 10.693 -12.758 1.00 81.75 293 ALA A CA 1
ATOM 2258 C C . ALA A 1 293 ? 10.881 10.290 -11.609 1.00 81.75 293 ALA A C 1
ATOM 2260 O O . ALA A 1 293 ? 10.486 11.147 -10.823 1.00 81.75 293 ALA A O 1
ATOM 2261 N N . GLU A 1 294 ? 10.598 8.994 -11.462 1.00 81.62 294 GLU A N 1
ATOM 2262 C CA . GLU A 1 294 ? 9.780 8.461 -10.368 1.00 81.62 294 GLU A CA 1
ATOM 2263 C C . GLU A 1 294 ? 10.440 8.713 -9.008 1.00 81.62 294 GLU A C 1
ATOM 2265 O O . GLU A 1 294 ? 9.820 9.276 -8.109 1.00 81.62 294 GLU A O 1
ATOM 2270 N N . ARG A 1 295 ? 11.747 8.441 -8.880 1.00 83.56 295 ARG A N 1
ATOM 2271 C CA . ARG A 1 295 ? 12.509 8.785 -7.671 1.00 83.56 295 ARG A CA 1
ATOM 2272 C C . ARG A 1 295 ? 12.424 10.276 -7.341 1.00 83.56 295 ARG A C 1
ATOM 2274 O O . ARG A 1 295 ? 12.344 10.632 -6.170 1.00 83.56 295 ARG A O 1
ATOM 2281 N N . HIS A 1 296 ? 12.468 11.147 -8.349 1.00 83.62 296 HIS A N 1
ATOM 2282 C CA . HIS A 1 296 ? 12.361 12.588 -8.137 1.00 83.62 296 HIS A CA 1
ATOM 2283 C C . HIS A 1 296 ? 10.963 13.010 -7.671 1.00 83.62 296 HIS A C 1
ATOM 2285 O O . HIS A 1 296 ? 10.864 13.859 -6.789 1.00 83.62 296 HIS A O 1
ATOM 2291 N N . ALA A 1 297 ? 9.904 12.395 -8.202 1.00 79.62 297 ALA A N 1
ATOM 2292 C CA . ALA A 1 297 ? 8.535 12.631 -7.743 1.00 79.62 297 ALA A CA 1
ATOM 2293 C C . ALA A 1 297 ? 8.352 12.235 -6.265 1.00 79.62 297 ALA A C 1
ATOM 2295 O O . ALA A 1 297 ? 7.758 12.980 -5.487 1.00 79.62 297 ALA A O 1
ATOM 2296 N N . LEU A 1 298 ? 8.956 11.115 -5.856 1.00 82.38 298 LEU A N 1
ATOM 2297 C CA . LEU A 1 298 ? 8.897 10.603 -4.483 1.00 82.38 298 LEU A CA 1
ATOM 2298 C C . LEU A 1 298 ? 9.682 11.456 -3.472 1.00 82.38 298 LEU A C 1
ATOM 2300 O O . LEU A 1 298 ? 9.347 11.469 -2.290 1.00 82.38 298 LEU A O 1
ATOM 2304 N N . LEU A 1 299 ? 10.706 12.205 -3.906 1.00 83.75 299 LEU A N 1
ATOM 2305 C CA . LEU A 1 299 ? 11.505 13.045 -3.001 1.00 83.75 299 LEU A CA 1
ATOM 2306 C C . LEU A 1 299 ? 10.648 14.064 -2.246 1.00 83.75 299 LEU A C 1
ATOM 2308 O O . LEU A 1 299 ? 10.861 14.264 -1.056 1.00 83.75 299 LEU A O 1
ATOM 2312 N N . ALA A 1 300 ? 9.673 14.691 -2.909 1.00 80.62 300 ALA A N 1
ATOM 2313 C CA . ALA A 1 300 ? 8.809 15.674 -2.259 1.00 80.62 300 ALA A CA 1
ATOM 2314 C C . ALA A 1 300 ? 7.966 15.048 -1.131 1.00 80.62 300 ALA A C 1
ATOM 2316 O O . ALA A 1 300 ? 7.797 15.660 -0.077 1.00 80.62 300 ALA A O 1
ATOM 2317 N N . GLN A 1 301 ? 7.484 13.817 -1.333 1.00 78.81 301 GLN A N 1
ATOM 2318 C CA . GLN A 1 301 ? 6.728 13.061 -0.330 1.00 78.81 301 GLN A CA 1
ATOM 2319 C C . GLN A 1 301 ? 7.619 12.681 0.863 1.00 78.81 301 GLN A C 1
ATOM 2321 O O . GLN A 1 301 ? 7.249 12.886 2.017 1.00 78.81 301 GLN A O 1
ATOM 2326 N N . VAL A 1 302 ? 8.841 12.215 0.599 1.00 84.75 302 VAL A N 1
ATOM 2327 C CA . VAL A 1 302 ? 9.791 11.825 1.654 1.00 84.75 302 VAL A CA 1
ATOM 2328 C C . VAL A 1 302 ? 10.299 13.032 2.441 1.00 84.75 302 VAL A C 1
ATOM 2330 O O . VAL A 1 302 ? 10.458 12.945 3.655 1.00 84.75 302 VAL A O 1
ATOM 2333 N N . GLU A 1 303 ? 10.515 14.178 1.794 1.00 85.19 303 GLU A N 1
ATOM 2334 C CA . GLU A 1 303 ? 10.861 15.421 2.493 1.00 85.19 303 GLU A CA 1
ATOM 2335 C C . GLU A 1 303 ? 9.713 15.911 3.384 1.00 85.19 303 GLU A C 1
ATOM 2337 O O . GLU A 1 303 ? 9.961 16.391 4.490 1.00 85.19 303 GLU A O 1
ATOM 2342 N N . LYS A 1 304 ? 8.453 15.739 2.965 1.00 82.44 304 LYS A N 1
ATOM 2343 C CA . LYS A 1 304 ? 7.299 15.982 3.844 1.00 82.44 304 LYS A CA 1
ATOM 2344 C C . LYS A 1 304 ? 7.351 15.064 5.073 1.00 82.44 304 LYS A C 1
ATOM 2346 O O . LYS A 1 304 ? 7.184 15.554 6.185 1.00 82.44 304 LYS A O 1
ATOM 2351 N N . ALA A 1 305 ? 7.641 13.774 4.891 1.00 82.62 305 ALA A N 1
ATOM 2352 C CA . ALA A 1 305 ? 7.766 12.822 5.995 1.00 82.62 305 ALA A CA 1
ATOM 2353 C C . ALA A 1 305 ? 8.938 13.154 6.944 1.00 82.62 305 ALA A C 1
ATOM 2355 O O . ALA A 1 305 ? 8.749 13.137 8.160 1.00 82.62 305 ALA A O 1
ATOM 2356 N N . ARG A 1 306 ? 10.122 13.523 6.417 1.00 82.50 306 ARG A N 1
ATOM 2357 C CA . ARG A 1 306 ? 11.300 13.928 7.223 1.00 82.50 306 ARG A CA 1
ATOM 2358 C C . ARG A 1 306 ? 11.018 15.127 8.122 1.00 82.50 306 ARG A C 1
ATOM 2360 O O . ARG A 1 306 ? 11.573 15.200 9.212 1.00 82.50 306 ARG A O 1
ATOM 2367 N N . ASN A 1 307 ? 10.213 16.068 7.639 1.00 80.19 307 ASN A N 1
ATOM 2368 C CA . ASN A 1 307 ? 9.932 17.327 8.325 1.00 80.19 307 ASN A CA 1
ATOM 2369 C C . ASN A 1 307 ? 8.600 17.304 9.099 1.00 80.19 307 ASN A C 1
ATOM 2371 O O . ASN A 1 307 ? 8.142 18.355 9.540 1.00 80.19 307 ASN A O 1
ATOM 2375 N N . SER A 1 308 ? 7.952 16.140 9.228 1.00 73.94 308 SER A N 1
ATOM 2376 C CA . SER A 1 308 ? 6.694 16.008 9.966 1.00 73.94 308 SER A CA 1
ATOM 2377 C C . SER A 1 308 ? 6.957 15.908 11.468 1.00 73.94 308 SER A C 1
ATOM 2379 O O . SER A 1 308 ? 7.534 14.927 11.932 1.00 73.94 308 SER A O 1
ATOM 2381 N N . ASP A 1 309 ? 6.469 16.885 12.235 1.00 64.69 309 ASP A N 1
ATOM 2382 C CA . ASP A 1 309 ? 6.546 16.887 13.705 1.00 64.69 309 ASP A CA 1
ATOM 2383 C C . ASP A 1 309 ? 5.591 15.874 14.369 1.00 64.69 309 ASP A C 1
ATOM 2385 O O . ASP A 1 309 ? 5.668 15.652 15.575 1.00 64.69 309 ASP A O 1
ATOM 2389 N N . VAL A 1 310 ? 4.686 15.263 13.595 1.00 68.69 310 VAL A N 1
ATOM 2390 C CA . VAL A 1 310 ? 3.659 14.315 14.073 1.00 68.69 310 VAL A CA 1
ATOM 2391 C C . VAL A 1 310 ? 3.858 12.921 13.454 1.00 68.69 310 VAL A C 1
ATOM 2393 O O . VAL A 1 310 ? 3.040 12.031 13.649 1.00 68.69 310 VAL A O 1
ATOM 2396 N N . GLY A 1 311 ? 4.914 12.725 12.657 1.00 77.81 311 GLY A N 1
ATOM 2397 C CA . GLY A 1 311 ? 5.074 11.561 11.784 1.00 77.81 311 GLY A CA 1
ATOM 2398 C C . GLY A 1 311 ? 5.101 10.218 12.515 1.00 77.81 311 GLY A C 1
ATOM 2399 O O . GLY A 1 311 ? 6.064 9.940 13.229 1.00 77.81 311 GLY A O 1
ATOM 2400 N N . VAL A 1 312 ? 4.097 9.362 12.294 1.00 84.44 312 VAL A N 1
ATOM 2401 C CA . VAL A 1 312 ? 4.005 8.034 12.933 1.00 84.44 312 VAL A CA 1
ATOM 2402 C C . VAL A 1 312 ? 4.853 7.008 12.186 1.00 84.44 312 VAL A C 1
ATOM 2404 O O . VAL A 1 312 ? 5.606 6.246 12.788 1.00 84.44 312 VAL A O 1
ATOM 2407 N N . LEU A 1 313 ? 4.773 7.020 10.859 1.00 88.56 313 LEU A N 1
ATOM 2408 C CA . LEU A 1 313 ? 5.472 6.121 9.946 1.00 88.56 313 LEU A CA 1
ATOM 2409 C C . LEU A 1 313 ? 6.631 6.805 9.215 1.00 88.56 313 LEU A C 1
ATOM 2411 O O . LEU A 1 313 ? 7.295 6.166 8.397 1.00 88.56 313 LEU A O 1
ATOM 2415 N N . SER A 1 314 ? 6.916 8.079 9.507 1.00 87.38 314 SER A N 1
ATOM 2416 C CA . SER A 1 314 ? 7.989 8.840 8.852 1.00 87.38 314 SER A CA 1
ATOM 2417 C C . SER A 1 314 ? 9.328 8.099 8.837 1.00 87.38 314 SER A C 1
ATOM 2419 O O . SER A 1 314 ? 10.019 8.112 7.819 1.00 87.38 314 SER A O 1
ATOM 2421 N N . GLY A 1 315 ? 9.679 7.407 9.928 1.00 86.50 315 GLY A N 1
ATOM 2422 C CA . GLY A 1 315 ? 10.887 6.580 10.001 1.00 86.50 315 GLY A CA 1
ATOM 2423 C C . GLY A 1 315 ? 10.912 5.469 8.946 1.00 86.50 315 GLY A C 1
ATOM 2424 O O . GLY A 1 315 ? 11.889 5.356 8.207 1.00 86.50 315 GLY A O 1
ATOM 2425 N N . TYR A 1 316 ? 9.814 4.719 8.807 1.00 88.69 316 TYR A N 1
ATOM 2426 C CA . TYR A 1 316 ? 9.674 3.650 7.813 1.00 88.69 316 TYR A CA 1
ATOM 2427 C C . TYR A 1 316 ? 9.743 4.180 6.379 1.00 88.69 316 TYR A C 1
ATOM 2429 O O . TYR A 1 316 ? 10.424 3.593 5.539 1.00 88.69 316 TYR A O 1
ATOM 2437 N N . ILE A 1 317 ? 9.078 5.305 6.097 1.00 89.25 317 ILE A N 1
ATOM 2438 C CA . ILE A 1 317 ? 9.080 5.955 4.776 1.00 89.25 317 ILE A CA 1
ATOM 2439 C C . ILE A 1 317 ? 10.507 6.367 4.392 1.00 89.25 317 ILE A C 1
ATOM 2441 O O . ILE A 1 317 ? 10.986 6.056 3.297 1.00 89.25 317 ILE A O 1
ATOM 2445 N N . VAL A 1 318 ? 11.211 7.044 5.304 1.00 89.50 318 VAL A N 1
ATOM 2446 C CA . VAL A 1 318 ? 12.579 7.524 5.073 1.00 89.50 318 VAL A CA 1
ATOM 2447 C C . VAL A 1 318 ? 13.552 6.359 4.916 1.00 89.50 318 VAL A C 1
ATOM 2449 O O . VAL A 1 318 ? 14.309 6.330 3.945 1.00 89.50 318 VAL A O 1
ATOM 2452 N N . GLU A 1 319 ? 13.507 5.375 5.816 1.00 88.50 319 GLU A N 1
ATOM 2453 C CA . GLU A 1 319 ? 14.353 4.180 5.747 1.00 88.50 319 GLU A CA 1
ATOM 2454 C C . GLU A 1 319 ? 14.128 3.418 4.439 1.00 88.50 319 GLU A C 1
ATOM 2456 O O . GLU A 1 319 ? 15.085 2.997 3.779 1.00 88.50 319 GLU A O 1
ATOM 2461 N N . ARG A 1 320 ? 12.865 3.275 4.023 1.00 87.38 320 ARG A N 1
ATOM 2462 C CA . ARG A 1 320 ? 12.528 2.581 2.784 1.00 87.38 320 ARG A CA 1
ATOM 2463 C C . ARG A 1 320 ? 13.056 3.309 1.553 1.00 87.38 320 ARG A C 1
ATOM 2465 O O . ARG A 1 320 ? 13.598 2.657 0.654 1.00 87.38 320 ARG A O 1
ATOM 2472 N N . PHE A 1 321 ? 12.945 4.637 1.528 1.00 88.44 321 PHE A N 1
ATOM 2473 C CA . PHE A 1 321 ? 13.483 5.472 0.456 1.00 88.44 321 PHE A CA 1
ATOM 2474 C C . PHE A 1 321 ? 15.021 5.444 0.398 1.00 88.44 321 PHE A C 1
ATOM 2476 O O . PHE A 1 321 ? 15.620 5.447 -0.679 1.00 88.44 321 PHE A O 1
ATOM 2483 N N . GLU A 1 322 ? 15.696 5.389 1.544 1.00 87.50 322 GLU A N 1
ATOM 2484 C CA . GLU A 1 322 ? 17.162 5.303 1.599 1.00 87.50 322 GLU A CA 1
ATOM 2485 C C . GLU A 1 322 ? 17.690 3.936 1.141 1.00 87.50 322 GLU A C 1
ATOM 2487 O O . GLU A 1 322 ? 18.819 3.837 0.656 1.00 87.50 322 GLU A O 1
ATOM 2492 N N . ARG A 1 323 ? 16.856 2.894 1.222 1.00 85.25 323 ARG A N 1
ATOM 2493 C CA . ARG A 1 323 ? 17.145 1.530 0.751 1.00 85.25 323 ARG A CA 1
ATOM 2494 C C . ARG A 1 323 ? 16.609 1.221 -0.647 1.00 85.25 323 ARG A C 1
ATOM 2496 O O . ARG A 1 323 ? 16.492 0.048 -1.004 1.00 85.25 323 ARG A O 1
ATOM 2503 N N . LEU A 1 324 ? 16.258 2.233 -1.443 1.00 82.75 324 LEU A N 1
ATOM 2504 C CA . LEU A 1 324 ? 15.851 2.003 -2.830 1.00 82.75 324 LEU A CA 1
ATOM 2505 C C . LEU A 1 324 ? 16.936 1.219 -3.597 1.00 82.75 324 LEU A C 1
ATOM 2507 O O . LEU A 1 324 ? 18.124 1.510 -3.420 1.00 82.75 324 LEU A O 1
ATOM 2511 N N . PRO A 1 325 ? 16.557 0.247 -4.451 1.00 78.94 325 PRO A N 1
ATOM 2512 C CA . PRO A 1 325 ? 17.523 -0.522 -5.224 1.00 78.94 325 PRO A CA 1
ATOM 2513 C C . PRO A 1 325 ? 18.404 0.378 -6.093 1.00 78.94 325 PRO A C 1
ATOM 2515 O O . PRO A 1 325 ? 17.910 1.264 -6.793 1.00 78.94 325 PRO A O 1
ATOM 2518 N N . ASP A 1 326 ? 19.709 0.115 -6.077 1.00 77.56 326 ASP A N 1
ATOM 2519 C CA . ASP A 1 326 ? 20.642 0.725 -7.018 1.00 77.56 326 ASP A CA 1
ATOM 2520 C C . ASP A 1 326 ? 20.796 -0.181 -8.243 1.00 77.56 326 ASP A C 1
ATOM 2522 O O . ASP A 1 326 ? 21.215 -1.339 -8.144 1.00 77.56 326 ASP A O 1
ATOM 2526 N N . PHE A 1 327 ? 20.408 0.333 -9.407 1.00 79.56 327 PHE A N 1
ATOM 2527 C CA . PHE A 1 327 ? 20.433 -0.414 -10.658 1.00 79.56 327 PHE A CA 1
ATOM 2528 C C . PHE A 1 327 ? 21.732 -0.106 -11.421 1.00 79.56 327 PHE A C 1
ATOM 2530 O O . PHE A 1 327 ? 21.997 1.064 -11.711 1.00 79.56 327 PHE A O 1
ATOM 2537 N N . PRO A 1 328 ? 22.520 -1.123 -11.827 1.00 79.25 328 PRO A N 1
ATOM 2538 C CA . PRO A 1 328 ? 23.846 -0.946 -12.430 1.00 79.25 328 PRO A CA 1
ATOM 2539 C C . PRO A 1 328 ? 23.783 -0.509 -13.909 1.00 79.25 328 PRO A C 1
ATOM 2541 O O . PRO A 1 328 ? 24.298 -1.172 -14.811 1.00 79.25 328 PRO A O 1
ATOM 2544 N N . PHE A 1 329 ? 23.096 0.595 -14.206 1.00 76.38 329 PHE A N 1
ATOM 2545 C CA . PHE A 1 329 ? 22.916 1.096 -15.572 1.00 76.38 329 PHE A CA 1
ATOM 2546 C C . PHE A 1 329 ? 24.245 1.391 -16.271 1.00 76.38 329 PHE A C 1
ATOM 2548 O O . PHE A 1 329 ? 24.385 1.134 -17.470 1.00 76.38 329 PHE A O 1
ATOM 2555 N N . ASP A 1 330 ? 25.220 1.928 -15.540 1.00 74.25 330 ASP A N 1
ATOM 2556 C CA . ASP A 1 330 ? 26.491 2.375 -16.104 1.00 74.25 330 ASP A CA 1
ATOM 2557 C C . ASP A 1 330 ? 27.360 1.182 -16.533 1.00 74.25 330 ASP A C 1
ATOM 2559 O O . ASP A 1 330 ? 27.992 1.218 -17.591 1.00 74.25 330 ASP A O 1
ATOM 2563 N N . GLU A 1 331 ? 27.346 0.087 -15.773 1.00 74.44 331 GLU A N 1
ATOM 2564 C CA . GLU A 1 331 ? 28.030 -1.159 -16.109 1.00 74.44 331 GLU A CA 1
ATOM 2565 C C . GLU A 1 331 ? 27.478 -1.768 -17.402 1.00 74.44 331 GLU A C 1
ATOM 2567 O O . GLU A 1 331 ? 28.249 -2.091 -18.311 1.00 74.44 331 GLU A O 1
ATOM 2572 N N . TYR A 1 332 ? 26.152 -1.887 -17.521 1.00 71.12 332 TYR A N 1
ATOM 2573 C CA . TYR A 1 332 ? 25.518 -2.463 -18.712 1.00 71.12 332 TYR A CA 1
ATOM 2574 C C . TYR A 1 332 ? 25.662 -1.559 -19.940 1.00 71.12 332 TYR A C 1
ATOM 2576 O O . TYR A 1 332 ? 25.897 -2.058 -21.043 1.00 71.12 332 TYR A O 1
ATOM 2584 N N . THR A 1 333 ? 25.613 -0.238 -19.754 1.00 72.94 333 THR A N 1
ATOM 2585 C CA . THR A 1 333 ? 25.866 0.724 -20.836 1.00 72.94 333 THR A CA 1
ATOM 2586 C C . THR A 1 333 ? 27.299 0.585 -21.356 1.00 72.94 333 THR A C 1
ATOM 2588 O O . THR A 1 333 ? 27.490 0.394 -22.556 1.00 72.94 333 THR A O 1
ATOM 2591 N N . ARG A 1 334 ? 28.309 0.525 -20.471 1.00 71.62 334 ARG A N 1
ATOM 2592 C CA . ARG A 1 334 ? 29.714 0.279 -20.866 1.00 71.62 334 ARG A CA 1
ATOM 2593 C C . ARG A 1 334 ? 29.901 -1.057 -21.587 1.00 71.62 334 ARG A C 1
ATOM 2595 O O . ARG A 1 334 ? 30.713 -1.161 -22.508 1.00 71.62 334 ARG A O 1
ATOM 2602 N N . MET A 1 335 ? 29.174 -2.101 -21.184 1.00 72.00 335 MET A N 1
ATOM 2603 C CA . MET A 1 335 ? 29.208 -3.393 -21.877 1.00 72.00 335 MET A CA 1
ATOM 2604 C C . MET A 1 335 ? 28.650 -3.291 -23.301 1.00 72.00 335 MET A C 1
ATOM 2606 O O . MET A 1 335 ? 29.240 -3.862 -24.221 1.00 72.00 335 MET A O 1
ATOM 2610 N N . LEU A 1 336 ? 27.547 -2.566 -23.502 1.00 71.62 336 LEU A N 1
ATOM 2611 C CA . LEU A 1 336 ? 26.974 -2.328 -24.830 1.00 71.62 336 LEU A CA 1
ATOM 2612 C C . LEU A 1 336 ? 27.904 -1.481 -25.707 1.00 71.62 336 LEU A C 1
ATOM 2614 O O . LEU A 1 336 ? 28.184 -1.883 -26.837 1.00 71.62 336 LEU A O 1
ATOM 2618 N N . GLU A 1 337 ? 28.468 -0.398 -25.168 1.00 74.56 337 GLU A N 1
ATOM 2619 C CA . GLU A 1 337 ? 29.465 0.442 -25.849 1.00 74.56 337 GLU A CA 1
ATOM 2620 C C . GLU A 1 337 ? 30.690 -0.374 -26.285 1.00 74.56 337 GLU A C 1
ATOM 2622 O O . GLU A 1 337 ? 31.185 -0.236 -27.403 1.00 74.56 337 GLU A O 1
ATOM 2627 N N . PHE A 1 338 ? 31.170 -1.286 -25.436 1.00 72.94 338 PHE A N 1
ATOM 2628 C CA . PHE A 1 338 ? 32.268 -2.186 -25.784 1.00 72.94 338 PHE A CA 1
ATOM 2629 C C . PHE A 1 338 ? 31.913 -3.138 -26.938 1.00 72.94 338 PHE A C 1
ATOM 2631 O O . PHE A 1 338 ? 32.751 -3.417 -27.807 1.00 72.94 338 PHE A O 1
ATOM 2638 N N . LEU A 1 339 ? 30.683 -3.659 -26.961 1.00 70.31 339 LEU A N 1
ATOM 2639 C CA . LEU A 1 339 ? 30.201 -4.538 -28.029 1.00 70.31 339 LEU A CA 1
ATOM 2640 C C . LEU A 1 339 ? 30.018 -3.779 -29.349 1.00 70.31 339 LEU A C 1
ATOM 2642 O O . LEU A 1 339 ? 30.376 -4.312 -30.405 1.00 70.31 339 LEU A O 1
ATOM 2646 N N . GLU A 1 340 ? 29.538 -2.537 -29.291 1.00 72.62 340 GLU A N 1
ATOM 2647 C CA . GLU A 1 340 ? 29.464 -1.635 -30.439 1.00 72.62 340 GLU A CA 1
ATOM 2648 C C . GLU A 1 340 ? 30.865 -1.273 -30.954 1.00 72.62 340 GLU A C 1
ATOM 2650 O O . GLU A 1 340 ? 31.150 -1.464 -32.138 1.00 72.62 340 GLU A O 1
ATOM 2655 N N . GLY A 1 341 ? 31.778 -0.877 -30.062 1.00 69.50 341 GLY A N 1
ATOM 2656 C CA . GLY A 1 341 ? 33.160 -0.500 -30.371 1.00 69.50 341 GLY A CA 1
ATOM 2657 C C . GLY A 1 341 ? 33.973 -1.620 -31.029 1.00 69.50 341 GLY A C 1
ATOM 2658 O O . GLY A 1 341 ? 34.713 -1.404 -31.991 1.00 69.50 341 GLY A O 1
ATOM 2659 N N . ARG A 1 342 ? 33.801 -2.868 -30.574 1.00 63.22 342 ARG A N 1
ATOM 2660 C CA . ARG A 1 342 ? 34.407 -4.038 -31.238 1.00 63.22 342 ARG A CA 1
ATOM 2661 C C . ARG A 1 342 ? 33.852 -4.275 -32.637 1.00 63.22 342 ARG A C 1
ATOM 2663 O O . ARG A 1 342 ? 34.547 -4.850 -33.480 1.00 63.22 342 ARG A O 1
ATOM 2670 N N . ARG A 1 343 ? 32.599 -3.899 -32.887 1.00 61.84 343 ARG A N 1
ATOM 2671 C CA . ARG A 1 343 ? 31.982 -4.045 -34.201 1.00 61.84 343 ARG A CA 1
ATOM 2672 C C . ARG A 1 343 ? 32.430 -2.942 -35.147 1.00 61.84 343 ARG A C 1
ATOM 2674 O O . ARG A 1 343 ? 32.806 -3.293 -36.261 1.00 61.84 343 ARG A O 1
ATOM 2681 N N . THR A 1 344 ? 32.435 -1.680 -34.720 1.00 60.34 344 THR A N 1
ATOM 2682 C CA . THR A 1 344 ? 32.931 -0.556 -35.532 1.00 60.34 344 THR A CA 1
ATOM 2683 C C . THR A 1 344 ? 34.380 -0.781 -35.949 1.00 60.34 344 THR A C 1
ATOM 2685 O O . THR A 1 344 ? 34.682 -0.725 -37.133 1.00 60.34 344 THR A O 1
ATOM 2688 N N . GLN A 1 345 ? 35.249 -1.236 -35.041 1.00 58.91 345 GLN A N 1
ATOM 2689 C CA . GLN A 1 345 ? 36.626 -1.609 -35.402 1.00 58.91 345 GLN A CA 1
ATOM 2690 C C . GLN A 1 345 ? 36.707 -2.750 -36.435 1.00 58.91 345 GLN A C 1
ATOM 2692 O O . GLN A 1 345 ? 37.574 -2.742 -37.309 1.00 58.91 345 GLN A O 1
ATOM 2697 N N . ARG A 1 346 ? 35.807 -3.743 -36.373 1.00 56.12 346 ARG A N 1
ATOM 2698 C CA . ARG A 1 346 ? 35.740 -4.821 -37.378 1.00 56.12 346 ARG A CA 1
ATOM 2699 C C . ARG A 1 346 ? 35.181 -4.343 -38.716 1.00 56.12 346 ARG A C 1
ATOM 2701 O O . ARG A 1 346 ? 35.662 -4.801 -39.751 1.00 56.12 346 ARG A O 1
ATOM 2708 N N . SER A 1 347 ? 34.179 -3.463 -38.718 1.00 54.09 347 SER A N 1
ATOM 2709 C CA . SER A 1 347 ? 33.647 -2.875 -39.949 1.00 54.09 347 SER A CA 1
ATOM 2710 C C . SER A 1 347 ? 34.648 -1.926 -40.585 1.00 54.09 347 SER A C 1
ATOM 2712 O O . SER A 1 347 ? 34.808 -1.987 -41.794 1.00 54.09 347 SER A O 1
ATOM 2714 N N . ASP A 1 348 ? 35.385 -1.146 -39.800 1.00 51.03 348 ASP A N 1
ATOM 2715 C CA . ASP A 1 348 ? 36.430 -0.251 -40.295 1.00 51.03 348 ASP A CA 1
ATOM 2716 C C . ASP A 1 348 ? 37.576 -1.050 -40.912 1.00 51.03 348 ASP A C 1
ATOM 2718 O O . ASP A 1 348 ? 38.033 -0.726 -42.003 1.00 51.03 348 ASP A O 1
ATOM 2722 N N . ALA A 1 349 ? 37.981 -2.164 -40.291 1.00 50.00 349 ALA A N 1
ATOM 2723 C CA . ALA A 1 349 ? 38.960 -3.079 -40.875 1.00 50.00 349 ALA A CA 1
ATOM 2724 C C . ALA A 1 349 ? 38.455 -3.734 -42.175 1.00 50.00 349 ALA A C 1
ATOM 2726 O O . ALA A 1 349 ? 39.224 -3.900 -43.121 1.00 50.00 349 ALA A O 1
ATOM 2727 N N . PHE A 1 350 ? 37.167 -4.084 -42.256 1.00 48.94 350 PHE A N 1
ATOM 2728 C CA . PHE A 1 350 ? 36.561 -4.636 -43.471 1.00 48.94 350 PHE A CA 1
ATOM 2729 C C . PHE A 1 350 ? 36.415 -3.583 -44.577 1.00 48.94 350 PHE A C 1
ATOM 2731 O O . PHE A 1 350 ? 36.734 -3.860 -45.728 1.00 48.94 350 PHE A O 1
ATOM 2738 N N . ILE A 1 351 ? 35.999 -2.361 -44.241 1.00 54.19 351 ILE A N 1
ATOM 2739 C CA . ILE A 1 351 ? 35.920 -1.223 -45.162 1.00 54.19 351 ILE A CA 1
ATOM 2740 C C . ILE A 1 351 ? 37.321 -0.852 -45.644 1.00 54.19 351 ILE A C 1
ATOM 2742 O O . ILE A 1 351 ? 37.499 -0.625 -46.836 1.00 54.19 351 ILE A O 1
ATOM 2746 N N . ALA A 1 352 ? 38.329 -0.859 -44.771 1.00 52.50 352 ALA A N 1
ATOM 2747 C CA . ALA A 1 352 ? 39.723 -0.653 -45.144 1.00 52.50 352 ALA A CA 1
ATOM 2748 C C . ALA A 1 352 ? 40.233 -1.771 -46.065 1.00 52.50 352 ALA A C 1
ATOM 2750 O O . ALA A 1 352 ? 40.904 -1.479 -47.050 1.00 52.50 352 ALA A O 1
ATOM 2751 N N . LEU A 1 353 ? 39.865 -3.032 -45.815 1.00 43.16 353 LEU A N 1
ATOM 2752 C CA . LEU A 1 353 ? 40.204 -4.168 -46.678 1.00 43.16 353 LEU A CA 1
ATOM 2753 C C . LEU A 1 353 ? 39.528 -4.068 -48.053 1.00 43.16 353 LEU A C 1
ATOM 2755 O O . LEU A 1 353 ? 40.184 -4.264 -49.071 1.00 43.16 353 LEU A O 1
ATOM 2759 N N . VAL A 1 354 ? 38.235 -3.740 -48.101 1.00 55.75 354 VAL A N 1
ATOM 2760 C CA . VAL A 1 354 ? 37.482 -3.543 -49.349 1.00 55.75 354 VAL A CA 1
ATOM 2761 C C . VAL A 1 354 ? 38.019 -2.329 -50.106 1.00 55.75 354 VAL A C 1
ATOM 2763 O O . VAL A 1 354 ? 38.208 -2.404 -51.314 1.00 55.75 354 VAL A O 1
ATOM 2766 N N . SER A 1 355 ? 38.353 -1.244 -49.409 1.00 60.22 355 SER A N 1
ATOM 2767 C CA . SER A 1 355 ? 38.967 -0.051 -50.004 1.00 60.22 355 SER A CA 1
ATOM 2768 C C . SER A 1 355 ? 40.379 -0.335 -50.518 1.00 60.22 355 SER A C 1
ATOM 2770 O O . SER A 1 355 ? 40.741 0.144 -51.587 1.00 60.22 355 SER A O 1
ATOM 2772 N N . ALA A 1 356 ? 41.161 -1.162 -49.817 1.00 52.28 356 ALA A N 1
ATOM 2773 C CA . ALA A 1 356 ? 42.472 -1.622 -50.267 1.00 52.28 356 ALA A CA 1
ATOM 2774 C C . ALA A 1 356 ? 42.367 -2.572 -51.471 1.00 52.28 356 ALA A C 1
ATOM 2776 O O . ALA A 1 356 ? 43.167 -2.472 -52.398 1.00 52.28 356 ALA A O 1
ATOM 2777 N N . LEU A 1 357 ? 41.358 -3.448 -51.502 1.00 47.38 357 LEU A N 1
ATOM 2778 C CA . LEU A 1 357 ? 41.069 -4.320 -52.642 1.00 47.38 357 LEU A CA 1
ATOM 2779 C C . LEU A 1 357 ? 40.633 -3.510 -53.863 1.00 47.38 357 LEU A C 1
ATOM 2781 O O . LEU A 1 357 ? 41.195 -3.702 -54.933 1.00 47.38 357 LEU A O 1
ATOM 2785 N N . ILE A 1 358 ? 39.694 -2.572 -53.710 1.00 59.75 358 ILE A N 1
ATOM 2786 C CA . ILE A 1 358 ? 39.231 -1.692 -54.793 1.00 59.75 358 ILE A CA 1
ATOM 2787 C C . ILE A 1 358 ? 40.368 -0.775 -55.262 1.00 59.75 358 ILE A C 1
ATOM 2789 O O . ILE A 1 358 ? 40.596 -0.660 -56.462 1.00 59.75 358 ILE A O 1
ATOM 2793 N N . GLY A 1 359 ? 41.131 -0.180 -54.343 1.00 49.84 359 GLY A N 1
ATOM 2794 C CA . GLY A 1 359 ? 42.294 0.650 -54.663 1.00 49.84 359 GLY A CA 1
ATOM 2795 C C . GLY A 1 359 ? 43.403 -0.125 -55.383 1.00 49.84 359 GLY A C 1
ATOM 2796 O O . GLY A 1 359 ? 43.979 0.382 -56.344 1.00 49.84 359 GLY A O 1
ATOM 2797 N N . GLY A 1 360 ? 43.649 -1.379 -54.991 1.00 46.00 360 GLY A N 1
ATOM 2798 C CA . GLY A 1 360 ? 44.575 -2.282 -55.678 1.00 46.00 360 GLY A CA 1
ATOM 2799 C C . GLY A 1 360 ? 44.089 -2.687 -57.073 1.00 46.00 360 GLY A C 1
ATOM 2800 O O . GLY A 1 360 ? 44.879 -2.729 -58.014 1.00 46.00 360 GLY A O 1
ATOM 2801 N N . LEU A 1 361 ? 42.783 -2.911 -57.237 1.00 45.97 361 LEU A N 1
ATOM 2802 C CA . LEU A 1 361 ? 42.169 -3.270 -58.518 1.00 45.97 361 LEU A CA 1
ATOM 2803 C C . LEU A 1 361 ? 42.189 -2.085 -59.497 1.00 45.97 361 LEU A C 1
ATOM 2805 O O . LEU A 1 361 ? 42.625 -2.240 -60.636 1.00 45.97 361 LEU A O 1
ATOM 2809 N N . VAL A 1 362 ? 41.832 -0.883 -59.034 1.00 55.41 362 VAL A N 1
ATOM 2810 C CA . VAL A 1 362 ? 41.900 0.364 -59.817 1.00 55.41 362 VAL A CA 1
ATOM 2811 C C . VAL A 1 362 ? 43.347 0.722 -60.168 1.00 55.41 362 VAL A C 1
ATOM 2813 O O . VAL A 1 362 ? 43.624 1.059 -61.316 1.00 55.41 362 VAL A O 1
ATOM 2816 N N . GLY A 1 363 ? 44.290 0.575 -59.231 1.00 44.03 363 GLY A N 1
ATOM 2817 C CA . GLY A 1 363 ? 45.718 0.781 -59.493 1.00 44.03 363 GLY A CA 1
ATOM 2818 C C . GLY A 1 363 ? 46.282 -0.203 -60.524 1.00 44.03 363 GLY A C 1
ATOM 2819 O O . GLY A 1 363 ? 47.014 0.201 -61.424 1.00 44.03 363 GLY A O 1
ATOM 2820 N N . SER A 1 364 ? 45.888 -1.479 -60.455 1.00 47.00 364 SER A N 1
ATOM 2821 C CA . SER A 1 364 ? 46.310 -2.495 -61.430 1.00 47.00 364 SER A CA 1
ATOM 2822 C C . SER A 1 364 ? 45.744 -2.250 -62.834 1.00 47.00 364 SER A C 1
ATOM 2824 O O . SER A 1 364 ? 46.462 -2.410 -63.819 1.00 47.00 364 SER A O 1
ATOM 2826 N N . LEU A 1 365 ? 44.495 -1.780 -62.937 1.00 49.84 365 LEU A N 1
ATOM 2827 C CA . LEU A 1 365 ? 43.866 -1.395 -64.203 1.00 49.84 365 LEU A CA 1
ATOM 2828 C C . LEU A 1 365 ? 44.494 -0.130 -64.796 1.00 49.84 365 LEU A C 1
ATOM 2830 O O . LEU A 1 365 ? 44.682 -0.064 -66.007 1.00 49.84 365 LEU A O 1
ATOM 2834 N N . TYR A 1 366 ? 44.874 0.846 -63.967 1.00 57.06 366 TYR A N 1
ATOM 2835 C CA . TYR A 1 366 ? 45.572 2.049 -64.427 1.00 57.06 366 TYR A CA 1
ATOM 2836 C C . TYR A 1 366 ? 46.960 1.721 -64.998 1.00 57.06 366 TYR A C 1
ATOM 2838 O O . TYR A 1 366 ? 47.351 2.266 -66.024 1.00 57.06 366 TYR A O 1
ATOM 2846 N N . VAL A 1 367 ? 47.684 0.777 -64.388 1.00 55.88 367 VAL A N 1
ATOM 2847 C CA . VAL A 1 367 ? 48.976 0.291 -64.906 1.00 55.88 367 VAL A CA 1
ATOM 2848 C C . VAL A 1 367 ? 48.808 -0.524 -66.196 1.00 55.88 367 VAL A C 1
ATOM 2850 O O . VAL A 1 367 ? 49.647 -0.427 -67.086 1.00 55.88 367 VAL A O 1
ATOM 2853 N N . LEU A 1 368 ? 47.726 -1.298 -66.325 1.00 48.59 368 LEU A N 1
ATOM 2854 C CA . LEU A 1 368 ? 47.457 -2.138 -67.500 1.00 48.59 368 LEU A CA 1
ATOM 2855 C C . LEU A 1 368 ? 46.880 -1.376 -68.706 1.00 48.59 368 LEU A C 1
ATOM 2857 O O . LEU A 1 368 ? 47.122 -1.788 -69.837 1.00 48.59 368 LEU A O 1
ATOM 2861 N N . PHE A 1 369 ? 46.123 -0.296 -68.486 1.00 54.91 369 PHE A N 1
ATOM 2862 C CA . PHE A 1 369 ? 45.395 0.418 -69.549 1.00 54.91 369 PHE A CA 1
ATOM 2863 C C . PHE A 1 369 ? 45.730 1.912 -69.676 1.00 54.91 369 PHE A C 1
ATOM 2865 O O . PHE A 1 369 ? 45.430 2.501 -70.708 1.00 54.91 369 PHE A O 1
ATOM 2872 N N . GLY A 1 370 ? 46.329 2.534 -68.657 1.00 48.53 370 GLY A N 1
ATOM 2873 C CA . GLY A 1 370 ? 46.732 3.949 -68.666 1.00 48.53 370 GLY A CA 1
ATOM 2874 C C . GLY A 1 370 ? 48.213 4.179 -68.983 1.00 48.53 370 GLY A C 1
ATOM 2875 O O . GLY A 1 370 ? 48.642 5.325 -69.081 1.00 48.53 370 GLY A O 1
ATOM 2876 N N . GLY A 1 371 ? 48.997 3.107 -69.126 1.00 49.69 371 GLY A N 1
ATOM 2877 C CA . GLY A 1 371 ? 50.391 3.134 -69.568 1.00 49.69 371 GLY A CA 1
ATOM 2878 C C . GLY A 1 371 ? 50.528 2.928 -71.077 1.00 49.69 371 GLY A C 1
ATOM 2879 O O . GLY A 1 371 ? 51.182 1.976 -71.491 1.00 49.69 371 GLY A O 1
ATOM 2880 N N . TYR A 1 372 ? 49.894 3.789 -71.874 1.00 46.69 372 TYR A N 1
ATOM 2881 C CA . TYR A 1 372 ? 50.182 3.983 -73.298 1.00 46.69 372 TYR A CA 1
ATOM 2882 C C . TYR A 1 372 ? 50.211 5.471 -73.624 1.00 46.69 372 TYR A C 1
ATOM 2884 O O . TYR A 1 372 ? 49.287 6.182 -73.168 1.00 46.69 372 TYR A O 1
#